Protein AF-A0A955XRR4-F1 (afdb_monomer_lite)

Foldseek 3Di:
DQDDPPPPPDGQPPDKDKDEPEDPPLDPAKPFHIAMWGDDNNDTDDRPPGQYADDAALAQIDRRRPRDHRPPHDQFQDWDAQPFAWQQRTFTFDRDPSDTDTDGPAQADPAPLQQTRRRRPRDHQAAKDWDAAFPQTDIDRQYDNSDGDDDDTRQADPDQQAQQQTPRRRPPDHNPNHDKAKDWDADFPQIDIWIFDHDRSDTDTPDDTHQADPDQQAQQQGRRRRPPGHNVNPDKDKDWDAAFPQIDIWIFDRDNSDTDTPDDTRQADPDACALQQTRRRRPPDHNVNHDWDKDWDADFPQIDIWTQDRDNSDTDTPDDGHAFDPDQQAQQQGPRRRPPDGNVNPDWDKDWDFDFPFIWIWTWDRDRSDTDTDTDTRAAQDDQQALAQGPRHRPPGHNPNHDKAKDWDAAFVFIWIWIWDRDRSDTDIPDDTDQFADDQQALAQGPRNRPPGHNPNHDKDKDWDAAFVFIDIWIWDHDRSDIDIDDDTHQFADDQDPQPFGPRRRPPDHNPHYDDDDWQAADDPPGTTD

Secondary structure (DSSP, 8-state):
--S-SSSSS-SSTT-EEEE--S-TT-TTSTT-B-EEEEEETTEE---BT-B------SSSS-SS-SS-SS-S-TTTT-EEE-S-SGGGGEEEEEE-SSSEEEEES-------SSSS-SS-SSSSS--EEEE-SGGG-EEEESBSSSSBPPP-PPPPPS-----SS--SS-SS-SSTT---EEEEESSGGG-EEEEEEESSSSEEE--PPPPPPS----SSS--SSSSS-SSTT---EEEEESSGGG-EEEEEEE-SSSEEE---PPPPPS-----SS--SS-SS-SSTTPPPEEEEE-SGGG-EEEEEEEETTEEEE---PPP--S-----SS--SS-SS-SSTTPPPPEEEE--GGG-EEEEEEESSS-EEEE--PPPP-S-S-SSSS---SSSS-SSTT---EEEEE--GGG-EEEEEEESSSSEEE---PPPP-----SSSS---SSSS--STT----EEEE--GGG-EEEEEEESSS-EEE---PPPP---S-S--S--SSSSS--STT----------TTS----

Structure (mmCIF, N/CA/C/O backbone):
data_AF-A0A955XRR4-F1
#
_entry.id   AF-A0A955XRR4-F1
#
loop_
_atom_site.group_PDB
_atom_site.id
_atom_site.type_symbol
_atom_site.label_atom_id
_atom_site.label_alt_id
_atom_site.label_comp_id
_atom_site.label_asym_id
_atom_site.label_entity_id
_atom_site.label_seq_id
_atom_site.pdbx_PDB_ins_code
_atom_site.Cartn_x
_atom_site.Cartn_y
_atom_site.Cartn_z
_atom_site.occupancy
_atom_site.B_iso_or_equiv
_atom_site.auth_seq_id
_atom_site.auth_comp_id
_atom_site.auth_asym_id
_atom_site.auth_atom_id
_atom_site.pdbx_PDB_model_num
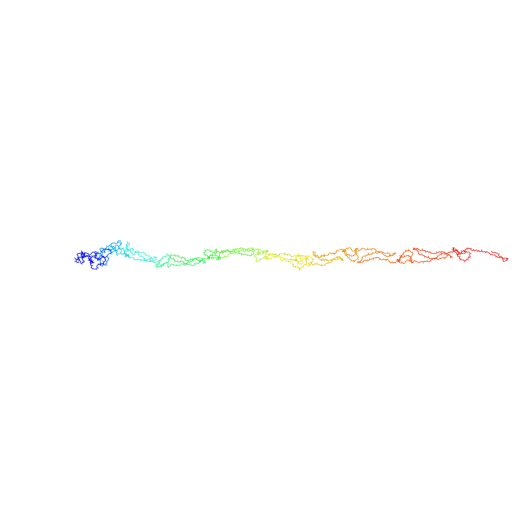ATOM 1 N N . ASN A 1 1 ? -95.217 61.704 95.329 1.00 63.72 1 ASN A N 1
ATOM 2 C CA . ASN A 1 1 ? -95.644 61.605 96.744 1.00 63.72 1 ASN A CA 1
ATOM 3 C C . ASN A 1 1 ? -97.176 61.462 96.870 1.00 63.72 1 ASN A C 1
ATOM 5 O O . ASN A 1 1 ? -97.702 61.665 97.962 1.00 63.72 1 ASN A O 1
ATOM 9 N N . GLY A 1 2 ? -97.893 61.091 95.800 1.00 71.06 2 GLY A N 1
ATOM 10 C CA . GLY A 1 2 ? -99.356 61.147 95.714 1.00 71.06 2 GLY A CA 1
ATOM 11 C C . GLY A 1 2 ? -99.936 62.538 95.417 1.00 71.06 2 GLY A C 1
ATOM 12 O O . GLY A 1 2 ? -101.151 62.696 95.506 1.00 71.06 2 GLY A O 1
ATOM 13 N N . LEU A 1 3 ? -99.096 63.529 95.102 1.00 69.19 3 LEU A N 1
ATOM 14 C CA . LEU A 1 3 ? -99.456 64.895 94.724 1.00 69.19 3 LEU A CA 1
ATOM 15 C C . LEU A 1 3 ? -98.871 65.218 93.344 1.00 69.19 3 LEU A C 1
ATOM 17 O O . LEU A 1 3 ? -97.869 64.631 92.934 1.00 69.19 3 LEU A O 1
ATOM 21 N N . ASP A 1 4 ? -99.538 66.134 92.654 1.00 70.62 4 ASP A N 1
ATOM 22 C CA . ASP A 1 4 ? -99.047 66.798 91.452 1.00 70.62 4 ASP A CA 1
ATOM 23 C C . ASP A 1 4 ? -98.080 67.906 91.912 1.00 70.62 4 ASP A C 1
ATOM 25 O O . ASP A 1 4 ? -98.510 68.925 92.463 1.00 70.62 4 ASP A O 1
ATOM 29 N N . ASP A 1 5 ? -96.772 67.641 91.824 1.00 73.06 5 ASP A N 1
ATOM 30 C CA . ASP A 1 5 ? -95.721 68.531 92.340 1.00 73.06 5 ASP A CA 1
ATOM 31 C C . ASP A 1 5 ? -95.277 69.595 91.298 1.00 73.06 5 ASP A C 1
ATOM 33 O O . ASP A 1 5 ? -94.584 70.545 91.681 1.00 73.06 5 ASP A O 1
ATOM 37 N N . ASP A 1 6 ? -95.662 69.479 90.014 1.00 72.31 6 ASP A N 1
ATOM 38 C CA . ASP A 1 6 ? -95.327 70.443 88.942 1.00 72.31 6 ASP A CA 1
ATOM 39 C C . ASP A 1 6 ? -96.527 71.049 88.171 1.00 72.31 6 ASP A C 1
ATOM 41 O O . ASP A 1 6 ? -96.342 71.996 87.395 1.00 72.31 6 ASP A O 1
ATOM 45 N N . CYS A 1 7 ? -97.751 70.657 88.541 1.00 73.56 7 CYS A N 1
ATOM 46 C CA . CYS A 1 7 ? -99.051 71.185 88.114 1.00 73.56 7 CYS A CA 1
ATOM 47 C C . CYS A 1 7 ? -99.433 70.879 86.651 1.00 73.56 7 CYS A C 1
ATOM 49 O O . CYS A 1 7 ? -99.956 71.769 85.966 1.00 73.56 7 CYS A O 1
ATOM 51 N N . ASP A 1 8 ? -99.184 69.656 86.169 1.00 76.44 8 ASP A N 1
ATOM 52 C CA . ASP A 1 8 ? -99.527 69.213 84.803 1.00 76.44 8 ASP A CA 1
ATOM 53 C C . ASP A 1 8 ? -100.828 68.375 84.676 1.00 76.44 8 ASP A C 1
ATOM 55 O O . ASP A 1 8 ? -101.182 67.954 83.570 1.00 76.44 8 ASP A O 1
ATOM 59 N N . ASP A 1 9 ? -101.588 68.230 85.775 1.00 71.06 9 ASP A N 1
ATOM 60 C CA . ASP A 1 9 ? -102.785 67.380 85.956 1.00 71.06 9 ASP A CA 1
ATOM 61 C C . ASP A 1 9 ? -102.506 65.852 85.991 1.00 71.06 9 ASP A C 1
ATOM 63 O O . ASP A 1 9 ? -103.453 65.055 86.090 1.00 71.06 9 ASP A O 1
ATOM 67 N N . ALA A 1 10 ? -101.244 65.403 85.970 1.00 67.94 10 ALA A N 1
ATOM 68 C CA . ALA A 1 10 ? -100.859 64.035 86.328 1.00 67.94 10 ALA A CA 1
ATOM 69 C C . ALA A 1 10 ? -100.395 63.924 87.805 1.00 67.94 10 ALA A C 1
ATOM 71 O O . ALA A 1 10 ? -100.551 64.837 88.608 1.00 67.94 10 ALA A O 1
ATOM 72 N N . THR A 1 11 ? -99.997 62.723 88.237 1.00 66.75 11 THR A N 1
ATOM 73 C CA . THR A 1 11 ? -99.494 62.468 89.604 1.00 66.75 11 THR A CA 1
ATOM 74 C C . THR A 1 11 ? -98.401 61.395 89.599 1.00 66.75 11 THR A C 1
ATOM 76 O O . THR A 1 11 ? -98.672 60.233 89.279 1.00 66.75 11 THR A O 1
ATOM 79 N N . ASP A 1 12 ? -97.197 61.743 90.072 1.00 64.50 12 ASP A N 1
ATOM 80 C CA . ASP A 1 12 ? -96.021 60.850 90.172 1.00 64.50 12 ASP A CA 1
ATOM 81 C C . ASP A 1 12 ? -95.523 60.260 88.828 1.00 64.50 12 ASP A C 1
ATOM 83 O O . ASP A 1 12 ? -94.877 59.205 88.780 1.00 64.50 12 ASP A O 1
ATOM 87 N N . GLU A 1 13 ? -95.808 60.934 87.720 1.00 67.50 13 GLU A N 1
ATOM 88 C CA . GLU A 1 13 ? -95.397 60.579 86.362 1.00 67.50 13 GLU A CA 1
ATOM 89 C C . GLU A 1 13 ? -93.874 60.598 86.152 1.00 67.50 13 GLU A C 1
ATOM 91 O O . GLU A 1 13 ? -93.097 61.311 86.779 1.00 67.50 13 GLU A O 1
ATOM 96 N N . GLN A 1 14 ? -93.420 59.721 85.253 1.00 67.00 14 GLN A N 1
ATOM 97 C CA . GLN A 1 14 ? -92.011 59.511 84.879 1.00 67.00 14 GLN A CA 1
ATOM 98 C C . GLN A 1 14 ? -91.046 59.068 86.002 1.00 67.00 14 GLN A C 1
ATOM 100 O O . GLN A 1 14 ? -89.896 58.727 85.703 1.00 67.00 14 GLN A O 1
ATOM 105 N N . LEU A 1 15 ? -91.487 58.943 87.260 1.00 76.81 15 LEU A N 1
ATOM 106 C CA . LEU A 1 15 ? -90.640 58.439 88.341 1.00 76.81 15 LEU A CA 1
ATOM 107 C C . LEU A 1 15 ? -90.405 56.921 88.208 1.00 76.81 15 LEU A C 1
ATOM 109 O O . LEU A 1 15 ? -91.212 56.086 88.627 1.00 76.81 15 LEU A O 1
ATOM 113 N N . SER A 1 16 ? -89.260 56.552 87.633 1.00 79.88 16 SER A N 1
ATOM 114 C CA . SER A 1 16 ? -88.800 55.165 87.503 1.00 79.88 16 SER A CA 1
ATOM 115 C C . SER A 1 16 ? -87.472 54.938 88.225 1.00 79.88 16 SER A C 1
ATOM 117 O O . SER A 1 16 ? -86.656 55.850 88.360 1.00 79.88 16 SER A O 1
ATOM 119 N N . ARG A 1 17 ? -87.249 53.713 88.711 1.00 87.12 17 ARG A N 1
ATOM 120 C CA . ARG A 1 17 ? -85.980 53.305 89.331 1.00 87.12 17 ARG A CA 1
ATOM 121 C C . ARG A 1 17 ? -85.571 51.897 88.919 1.00 87.12 17 ARG A C 1
ATOM 123 O O . ARG A 1 17 ? -86.426 51.030 88.731 1.00 87.12 17 ARG A O 1
ATOM 130 N N . ALA A 1 18 ? -84.262 51.665 88.882 1.00 87.50 18 ALA A N 1
ATOM 131 C CA . ALA A 1 18 ? -83.704 50.323 88.803 1.00 87.50 18 ALA A CA 1
ATOM 132 C C . ALA A 1 18 ? -84.056 49.517 90.063 1.00 87.50 18 ALA A C 1
ATOM 134 O O . ALA A 1 18 ? -84.133 50.055 91.172 1.00 87.50 18 ALA A O 1
ATOM 135 N N . CYS A 1 19 ? -84.264 48.219 89.888 1.00 90.31 19 CYS A N 1
ATOM 136 C CA . CYS A 1 19 ? -84.616 47.292 90.953 1.00 90.31 19 CYS A CA 1
ATOM 137 C C . CYS A 1 19 ? -84.029 45.907 90.675 1.00 90.31 19 CYS A C 1
ATOM 139 O O . CYS A 1 19 ? -83.785 45.526 89.530 1.00 90.31 19 CYS A O 1
ATOM 141 N N . TYR A 1 20 ? -83.842 45.129 91.735 1.00 91.25 20 TYR A N 1
ATOM 142 C CA . TYR A 1 20 ? -83.474 43.726 91.642 1.00 91.25 20 TYR A CA 1
ATOM 143 C C . TYR A 1 20 ? -83.993 42.996 92.888 1.00 91.25 20 TYR A C 1
ATOM 145 O O . TYR A 1 20 ? -83.625 43.390 93.994 1.00 91.25 20 TYR A O 1
ATOM 153 N N . PRO A 1 21 ? -84.894 42.005 92.750 1.00 90.56 21 PRO A N 1
ATOM 154 C CA . PRO A 1 21 ? -85.463 41.295 93.894 1.00 90.56 21 PRO A CA 1
ATOM 155 C C . PRO A 1 21 ? -84.671 40.039 94.303 1.00 90.56 21 PRO A C 1
ATOM 157 O O . PRO A 1 21 ? -85.062 39.382 95.264 1.00 90.56 21 PRO A O 1
ATOM 160 N N . GLY A 1 22 ? -83.598 39.688 93.583 1.00 88.00 22 GLY A N 1
ATOM 161 C CA . GLY A 1 22 ? -82.744 38.538 93.897 1.00 88.00 22 GLY A CA 1
ATOM 162 C C . GLY A 1 22 ? -81.704 38.818 94.997 1.00 88.00 22 GLY A C 1
ATOM 163 O O . GLY A 1 22 ? -81.567 39.959 95.453 1.00 88.00 22 GLY A O 1
ATOM 164 N N . PRO A 1 23 ? -80.944 37.794 95.428 1.00 91.06 23 PRO A N 1
ATOM 165 C CA . PRO A 1 23 ? -79.916 37.929 96.460 1.00 91.06 23 PRO A CA 1
ATOM 166 C C . PRO A 1 23 ? -78.810 38.935 96.079 1.00 91.06 23 PRO A C 1
ATOM 168 O O . PRO A 1 23 ? -78.369 38.943 94.924 1.00 91.06 23 PRO A O 1
ATOM 171 N N . PRO A 1 24 ? -78.300 39.758 97.018 1.00 87.69 24 PRO A N 1
ATOM 172 C CA . PRO A 1 24 ? -77.180 40.658 96.746 1.00 87.69 24 PRO A CA 1
ATOM 173 C C . PRO A 1 24 ? -75.958 39.903 96.204 1.00 87.69 24 PRO A C 1
ATOM 175 O O . PRO A 1 24 ? -75.551 38.900 96.780 1.00 87.69 24 PRO A O 1
ATOM 178 N N . GLY A 1 25 ? -75.368 40.407 95.118 1.00 88.06 25 GLY A N 1
ATOM 179 C CA . GLY A 1 25 ? -74.215 39.794 94.442 1.00 88.06 25 GLY A CA 1
ATOM 180 C C . GLY A 1 25 ? -74.546 39.059 93.140 1.00 88.06 25 GLY A C 1
ATOM 181 O O . GLY A 1 25 ? -73.679 38.984 92.283 1.00 88.06 25 GLY A O 1
ATOM 182 N N . THR A 1 26 ? -75.795 38.621 92.941 1.00 91.69 26 THR A N 1
ATOM 183 C CA . THR A 1 26 ? -76.215 37.877 91.727 1.00 91.69 26 THR A CA 1
ATOM 184 C C . THR A 1 26 ? -76.640 38.780 90.556 1.00 91.69 26 THR A C 1
ATOM 186 O O . THR A 1 26 ? -76.784 38.330 89.427 1.00 91.69 26 THR A O 1
ATOM 189 N N . GLN A 1 27 ? -76.851 40.083 90.782 1.00 92.25 27 GLN A N 1
ATOM 190 C CA . GLN A 1 27 ? -77.308 40.998 89.730 1.00 92.25 27 GLN A CA 1
ATOM 191 C C . GLN A 1 27 ? -76.214 41.251 88.677 1.00 92.25 27 GLN A C 1
ATOM 193 O O . GLN A 1 27 ? -75.218 41.910 88.973 1.00 92.25 27 GLN A O 1
ATOM 198 N N . GLY A 1 28 ? -76.458 40.846 87.427 1.00 88.31 28 GLY A N 1
ATOM 199 C CA . GLY A 1 28 ? -75.499 40.994 86.326 1.00 88.31 28 GLY A CA 1
ATOM 200 C C . GLY A 1 28 ? -74.464 39.869 86.252 1.00 88.31 28 GLY A C 1
ATOM 201 O O . GLY A 1 28 ? -73.499 39.997 85.501 1.00 88.31 28 GLY A O 1
ATOM 202 N N . VAL A 1 29 ? -74.666 38.804 87.030 1.00 90.12 29 VAL A N 1
ATOM 203 C CA . VAL A 1 29 ? -73.965 37.523 86.931 1.00 90.12 29 VAL A CA 1
ATOM 204 C C . VAL A 1 29 ? -74.878 36.575 86.147 1.00 90.12 29 VAL A C 1
ATOM 206 O O . VAL A 1 29 ? -76.094 36.606 86.340 1.00 90.12 29 VAL A O 1
ATOM 209 N N . GLY A 1 30 ? -74.315 35.818 85.208 1.00 90.44 30 GLY A N 1
ATOM 210 C CA . GLY A 1 30 ? -75.071 34.886 84.378 1.00 90.44 30 GLY A CA 1
ATOM 211 C C . GLY A 1 30 ? -76.286 35.462 83.648 1.00 90.44 30 GLY A C 1
ATOM 212 O O . GLY A 1 30 ? -76.232 36.524 83.018 1.00 90.44 30 GLY A O 1
ATOM 213 N N . ALA A 1 31 ? -77.401 34.737 83.725 1.00 91.38 31 ALA A N 1
ATOM 214 C CA . ALA A 1 31 ? -78.702 35.135 83.201 1.00 91.38 31 ALA A CA 1
ATOM 215 C C . ALA A 1 31 ? -79.374 36.246 84.036 1.00 91.38 31 ALA A C 1
ATOM 217 O O . ALA A 1 31 ? -80.269 36.948 83.535 1.00 91.38 31 ALA A O 1
ATOM 218 N N . CYS A 1 32 ? -78.952 36.439 85.292 1.00 94.56 32 CYS A N 1
ATOM 219 C CA . CYS A 1 32 ? -79.580 37.365 86.227 1.00 94.56 32 CYS A CA 1
ATOM 220 C C . CYS A 1 32 ? -79.351 38.828 85.869 1.00 94.56 32 CYS A C 1
ATOM 222 O O . CYS A 1 32 ? -78.237 39.316 85.674 1.00 94.56 32 CYS A O 1
ATOM 224 N N . ARG A 1 33 ? -80.438 39.600 85.887 1.00 93.44 33 ARG A N 1
ATOM 225 C CA . ARG A 1 33 ? -80.402 41.030 85.565 1.00 93.44 33 ARG A CA 1
ATOM 226 C C . ARG A 1 33 ? -81.402 41.834 86.373 1.00 93.44 33 ARG A C 1
ATOM 228 O O . ARG A 1 33 ? -82.475 41.356 86.735 1.00 93.44 33 ARG A O 1
ATOM 235 N N . GLY A 1 34 ? -81.040 43.094 86.604 1.00 91.69 34 GLY A N 1
ATOM 236 C CA . GLY A 1 34 ? -81.944 44.106 87.141 1.00 91.69 34 GLY A CA 1
ATOM 237 C C . GLY A 1 34 ? -83.117 44.378 86.201 1.00 91.69 34 GLY A C 1
ATOM 238 O O . GLY A 1 34 ? -83.002 44.244 84.983 1.00 91.69 34 GLY A O 1
ATOM 239 N N . GLY A 1 35 ? -84.236 44.782 86.787 1.00 91.56 35 GLY A N 1
ATOM 240 C CA . GLY A 1 35 ? -85.394 45.315 86.081 1.00 91.56 35 GLY A CA 1
ATOM 241 C C . GLY A 1 35 ? -85.614 46.789 86.416 1.00 91.56 35 GLY A C 1
ATOM 242 O O . GLY A 1 35 ? -84.813 47.407 87.123 1.00 91.56 35 GLY A O 1
ATOM 243 N N . ASN A 1 36 ? -86.742 47.331 85.961 1.00 90.56 36 ASN A N 1
ATOM 244 C CA . ASN A 1 36 ? -87.210 48.659 86.355 1.00 90.56 36 ASN A CA 1
ATOM 245 C C . ASN A 1 36 ? -88.567 48.587 87.065 1.00 90.56 36 ASN A C 1
ATOM 247 O O . ASN A 1 36 ? -89.435 47.773 86.742 1.00 90.56 36 ASN A O 1
ATOM 251 N N . GLN A 1 37 ? -88.744 49.481 88.034 1.00 90.38 37 GLN A N 1
ATOM 252 C CA . GLN A 1 37 ? -90.004 49.773 88.707 1.00 90.38 37 GLN A CA 1
ATOM 253 C C . GLN A 1 37 ? -90.459 51.179 88.320 1.00 90.38 37 GLN A C 1
ATOM 255 O O . GLN A 1 37 ? -89.721 52.142 88.531 1.00 90.38 37 GLN A O 1
ATOM 260 N N . SER A 1 38 ? -91.692 51.304 87.836 1.00 85.94 38 SER A N 1
ATOM 261 C CA . SER A 1 38 ? -92.393 52.589 87.735 1.00 85.94 38 SER A CA 1
ATOM 262 C C . SER A 1 38 ? -93.161 52.870 89.026 1.00 85.94 38 SER A C 1
ATOM 264 O O . SER A 1 38 ? -93.726 51.946 89.624 1.00 85.94 38 SER A O 1
ATOM 266 N N . CYS A 1 39 ? -93.178 54.130 89.457 1.00 81.69 39 CYS A N 1
ATOM 267 C CA . CYS A 1 39 ? -94.102 54.611 90.475 1.00 81.69 39 CYS A CA 1
ATOM 268 C C . CYS A 1 39 ? -95.494 54.768 89.850 1.00 81.69 39 CYS A C 1
ATOM 270 O O . CYS A 1 39 ? -95.619 55.337 88.768 1.00 81.69 39 CYS A O 1
ATOM 272 N N . VAL A 1 40 ? -96.533 54.248 90.503 1.00 77.69 40 VAL A N 1
ATOM 273 C CA . VAL A 1 40 ? -97.936 54.486 90.133 1.00 77.69 40 VAL A CA 1
ATOM 274 C C . VAL A 1 40 ? -98.739 54.600 91.426 1.00 77.69 40 VAL A C 1
ATOM 276 O O . VAL A 1 40 ? -98.704 53.693 92.256 1.00 77.69 40 VAL A O 1
ATOM 279 N N . GLY A 1 41 ? -99.448 55.715 91.624 1.00 74.25 41 GLY A N 1
ATOM 280 C CA . GLY A 1 41 ? -100.247 55.937 92.837 1.00 74.25 41 GLY A CA 1
ATOM 281 C C . GLY A 1 41 ? -99.416 55.983 94.128 1.00 74.25 41 GLY A C 1
ATOM 282 O O . GLY A 1 41 ? -99.837 55.443 95.149 1.00 74.25 41 GLY A O 1
ATOM 283 N N . GLY A 1 42 ? -98.219 56.579 94.078 1.00 75.19 42 GLY A N 1
ATOM 284 C CA . GLY A 1 42 ? -97.331 56.746 95.235 1.00 75.19 42 GLY A CA 1
ATOM 285 C C . GLY A 1 42 ? -96.543 55.500 95.668 1.00 75.19 42 GLY A C 1
ATOM 286 O O . GLY A 1 42 ? -95.845 55.555 96.682 1.00 75.19 42 GLY A O 1
ATOM 287 N N . ALA A 1 43 ? -96.618 54.387 94.927 1.00 78.12 43 ALA A N 1
ATOM 288 C CA . ALA A 1 43 ? -95.856 53.169 95.203 1.00 78.12 43 ALA A CA 1
ATOM 289 C C . ALA A 1 43 ? -95.169 52.610 93.945 1.00 78.12 43 ALA A C 1
ATOM 291 O O . ALA A 1 43 ? -95.702 52.666 92.839 1.00 78.12 43 ALA A O 1
ATOM 292 N N . PHE A 1 44 ? -93.986 52.019 94.126 1.00 82.75 44 PHE A N 1
ATOM 293 C CA . PHE A 1 44 ? -93.287 51.286 93.068 1.00 82.75 44 PHE A CA 1
ATOM 294 C C . PHE A 1 44 ? -93.876 49.878 92.904 1.00 82.75 44 PHE A C 1
ATOM 296 O O . PHE A 1 44 ? -94.008 49.147 93.886 1.00 82.75 44 PHE A O 1
ATOM 303 N N . GLY A 1 45 ? -94.207 49.500 91.665 1.00 85.12 45 GLY A N 1
ATOM 304 C CA . GLY A 1 45 ? -94.814 48.203 91.335 1.00 85.12 45 GLY A CA 1
ATOM 305 C C . GLY A 1 45 ? -93.859 46.999 91.403 1.00 85.12 45 GLY A C 1
ATOM 306 O O . GLY A 1 45 ? -92.823 47.018 92.067 1.00 85.12 45 GLY A O 1
ATOM 307 N N . VAL A 1 46 ? -94.186 45.920 90.686 1.00 85.50 46 VAL A N 1
ATOM 308 C CA . VAL A 1 46 ? -93.259 44.783 90.510 1.00 85.50 46 VAL A CA 1
ATOM 309 C C . VAL A 1 46 ? -92.032 45.189 89.687 1.00 85.50 46 VAL A C 1
ATOM 311 O O . VAL A 1 46 ? -92.104 46.088 88.852 1.00 85.50 46 VAL A O 1
ATOM 314 N N . CYS A 1 47 ? -90.901 44.521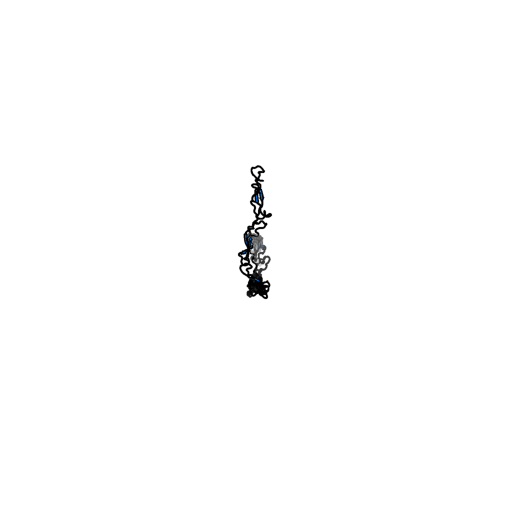 89.915 1.00 90.75 47 CYS A N 1
ATOM 315 C CA . CYS A 1 47 ? -89.670 44.767 89.168 1.00 90.75 47 CYS A CA 1
ATOM 316 C C . CYS A 1 47 ? -89.738 44.106 87.783 1.00 90.75 47 CYS A C 1
ATOM 318 O O . CYS A 1 47 ? -89.446 42.920 87.638 1.00 90.75 47 CYS A O 1
ATOM 320 N N . GLN A 1 48 ? -90.181 44.852 86.769 1.00 90.75 48 GLN A N 1
ATOM 321 C CA . GLN A 1 48 ? -90.376 44.311 85.424 1.00 90.75 48 GLN A CA 1
ATOM 322 C C . GLN A 1 48 ? -89.037 44.119 84.706 1.00 90.75 48 GLN A C 1
ATOM 324 O O . GLN A 1 48 ? -88.170 44.992 84.739 1.00 90.75 48 GLN A O 1
ATOM 329 N N . GLY A 1 49 ? -88.884 42.973 84.037 1.00 88.25 49 GLY A N 1
ATOM 330 C CA . GLY A 1 49 ? -87.684 42.613 83.274 1.00 88.25 49 GLY A CA 1
ATOM 331 C C . GLY A 1 49 ? -86.545 41.991 84.090 1.00 88.25 49 GLY A C 1
ATOM 332 O O . GLY A 1 49 ? -85.575 41.530 83.484 1.00 88.25 49 GLY A O 1
ATOM 333 N N . ALA A 1 50 ? -86.670 41.938 85.422 1.00 90.75 50 ALA A N 1
ATOM 334 C CA . ALA A 1 50 ? -85.695 41.270 86.275 1.00 90.75 50 ALA A CA 1
ATOM 335 C C . ALA A 1 50 ? -85.724 39.746 86.082 1.00 90.75 50 ALA A C 1
ATOM 337 O O . ALA A 1 50 ? -86.795 39.144 86.005 1.00 90.75 50 ALA A O 1
ATOM 338 N N . VAL A 1 51 ? -84.537 39.145 86.052 1.00 92.31 51 VAL A N 1
ATOM 339 C CA . VAL A 1 51 ? -84.312 37.692 86.103 1.00 92.31 51 VAL A CA 1
ATOM 340 C C . VAL A 1 51 ? -83.517 37.431 87.374 1.00 92.31 51 VAL A C 1
ATOM 342 O O . VAL A 1 51 ? -82.550 38.149 87.620 1.00 92.31 51 VAL A O 1
ATOM 345 N N . VAL A 1 52 ? -83.961 36.476 88.186 1.00 91.31 52 VAL A N 1
ATOM 346 C CA . VAL A 1 52 ? -83.373 36.110 89.485 1.00 91.31 52 VAL A CA 1
ATOM 347 C C . VAL A 1 52 ? -82.955 34.635 89.463 1.00 91.31 52 VAL A C 1
ATOM 349 O O . VAL A 1 52 ? -83.506 33.914 88.631 1.00 91.31 52 VAL A O 1
ATOM 352 N N . PRO A 1 53 ? -82.063 34.195 90.374 1.00 92.38 53 PRO A N 1
ATOM 353 C CA . PRO A 1 53 ? -81.561 32.823 90.418 1.00 92.38 53 PRO A CA 1
ATOM 354 C C . PRO A 1 53 ? -82.647 31.746 90.386 1.00 92.38 53 PRO A C 1
ATOM 356 O O . PRO A 1 53 ? -83.648 31.854 91.108 1.00 92.38 53 PRO A O 1
ATOM 359 N N . VAL A 1 54 ? -82.410 30.696 89.604 1.00 91.12 54 VAL A N 1
ATOM 360 C CA . VAL A 1 54 ? -83.171 29.435 89.573 1.00 91.12 54 VAL A CA 1
ATOM 361 C C . VAL A 1 54 ? -82.200 28.251 89.509 1.00 91.12 54 VAL A C 1
ATOM 363 O O . VAL A 1 54 ? -81.027 28.456 89.243 1.00 91.12 54 VAL A O 1
ATOM 366 N N . ASP A 1 55 ? -82.660 27.023 89.765 1.00 88.50 55 ASP A N 1
ATOM 367 C CA . ASP A 1 55 ? -81.790 25.841 89.660 1.00 88.50 55 ASP A CA 1
ATOM 368 C C . ASP A 1 55 ? -81.232 25.684 88.228 1.00 88.50 55 ASP A C 1
ATOM 370 O O . ASP A 1 55 ? -81.997 25.743 87.260 1.00 88.50 55 ASP A O 1
ATOM 374 N N . GLU A 1 56 ? -79.926 25.422 88.121 1.00 89.19 56 GLU A N 1
ATOM 375 C CA . GLU A 1 56 ? -79.202 25.169 86.869 1.00 89.19 56 GLU A CA 1
ATOM 376 C C . GLU A 1 56 ? -79.881 24.125 85.967 1.00 89.19 56 GLU A C 1
ATOM 378 O O . GLU A 1 56 ? -80.283 23.044 86.416 1.00 89.19 56 GLU A O 1
ATOM 383 N N . ILE A 1 57 ? -79.947 24.417 84.665 1.00 90.12 57 ILE A N 1
ATOM 384 C CA . ILE A 1 57 ? -80.338 23.463 83.623 1.00 90.12 57 ILE A CA 1
ATOM 385 C C . ILE A 1 57 ? -79.371 23.546 82.441 1.00 90.12 57 ILE A C 1
ATOM 387 O O . ILE A 1 57 ? -79.146 24.614 81.902 1.00 90.12 57 ILE A O 1
ATOM 391 N N . CYS A 1 58 ? -78.872 22.394 81.992 1.00 90.19 58 CYS A N 1
ATOM 392 C CA . CYS A 1 58 ? -77.778 22.266 81.031 1.00 90.19 58 CYS A CA 1
ATOM 393 C C . CYS A 1 58 ? -78.161 22.893 79.683 1.00 90.19 58 CYS A C 1
ATOM 395 O O . CYS A 1 58 ? -78.795 22.241 78.847 1.00 90.19 58 CYS A O 1
ATOM 397 N N . ASN A 1 59 ? -77.827 24.170 79.510 1.00 88.56 59 ASN A N 1
ATOM 398 C CA . ASN A 1 59 ? -78.290 25.040 78.433 1.00 88.56 59 ASN A CA 1
ATOM 399 C C . ASN A 1 59 ? -77.213 26.044 77.963 1.00 88.56 59 ASN A C 1
ATOM 401 O O . ASN A 1 59 ? -77.427 26.720 76.951 1.00 88.56 59 ASN A O 1
ATOM 405 N N . GLY A 1 60 ? -76.055 26.106 78.635 1.00 88.75 60 GLY A N 1
ATOM 406 C CA . GLY A 1 60 ? -74.953 27.021 78.329 1.00 88.75 60 GLY A CA 1
ATOM 407 C C . GLY A 1 60 ? -75.037 28.388 79.017 1.00 88.75 60 GLY A C 1
ATOM 408 O O . GLY A 1 60 ? -74.361 29.321 78.572 1.00 88.75 60 GLY A O 1
ATOM 409 N N . LEU A 1 61 ? -75.869 28.531 80.050 1.00 89.75 61 LEU A N 1
ATOM 410 C CA . LEU A 1 61 ? -76.040 29.733 80.866 1.00 89.75 61 LEU A CA 1
ATOM 411 C C . LEU A 1 61 ? -75.728 29.441 82.342 1.00 89.75 61 LEU A C 1
ATOM 413 O O . LEU A 1 61 ? -75.547 28.308 82.759 1.00 89.75 61 LEU A O 1
ATOM 417 N N . ASP A 1 62 ? -75.636 30.527 83.094 1.00 91.19 62 ASP A N 1
ATOM 418 C CA . ASP A 1 62 ? -75.472 30.596 84.546 1.00 91.19 62 ASP A CA 1
ATOM 419 C C . ASP A 1 62 ? -76.837 31.082 85.068 1.00 91.19 62 ASP A C 1
ATOM 421 O O . ASP A 1 62 ? -77.142 32.281 85.024 1.00 91.19 62 ASP A O 1
ATOM 425 N N . ASP A 1 63 ? -77.727 30.134 85.354 1.00 92.38 63 ASP A N 1
ATOM 426 C CA . ASP A 1 63 ? -79.143 30.322 85.700 1.00 92.38 63 ASP A CA 1
ATOM 427 C C . ASP A 1 63 ? -79.344 30.554 87.213 1.00 92.38 63 ASP A C 1
ATOM 429 O O . ASP A 1 63 ? -80.274 31.276 87.605 1.00 92.38 63 ASP A O 1
ATOM 433 N N . ASP A 1 64 ? -78.464 30.009 88.063 1.00 91.81 64 ASP A N 1
ATOM 434 C CA . ASP A 1 64 ? -78.424 30.269 89.513 1.00 91.81 64 ASP A CA 1
ATOM 435 C C . ASP A 1 64 ? -77.587 31.512 89.885 1.00 91.81 64 ASP A C 1
ATOM 437 O O . ASP A 1 64 ? -77.758 32.101 90.963 1.00 91.81 64 ASP A O 1
ATOM 441 N N . CYS A 1 65 ? -76.798 32.010 88.930 1.00 92.75 65 CYS A N 1
ATOM 442 C CA . CYS A 1 65 ? -76.065 33.268 89.003 1.00 92.75 65 CYS A CA 1
ATOM 443 C C . CYS A 1 65 ? -74.976 33.273 90.094 1.00 92.75 65 CYS A C 1
ATOM 445 O O . CYS A 1 65 ? -74.683 34.337 90.663 1.00 92.75 65 CYS A O 1
ATOM 447 N N . ASP A 1 66 ? -74.376 32.109 90.391 1.00 91.06 66 ASP A N 1
ATOM 448 C CA . ASP A 1 66 ? -73.179 31.971 91.239 1.00 91.06 66 ASP A CA 1
ATOM 449 C C . ASP A 1 66 ? -71.870 32.375 90.528 1.00 91.06 66 ASP A C 1
ATOM 451 O O . ASP A 1 66 ? -70.862 32.654 91.195 1.00 91.06 66 ASP A O 1
ATOM 455 N N . GLY A 1 67 ? -71.906 32.519 89.196 1.00 90.31 67 GLY A N 1
ATOM 456 C CA . GLY A 1 67 ? -70.773 32.918 88.358 1.00 90.31 67 GLY A CA 1
ATOM 457 C C . GLY A 1 67 ? -70.092 31.767 87.621 1.00 90.31 67 GLY A C 1
ATOM 458 O O . GLY A 1 67 ? -68.956 31.933 87.154 1.00 90.31 67 GLY A O 1
ATOM 459 N N . ARG A 1 68 ? -70.749 30.612 87.534 1.00 90.75 68 ARG A N 1
ATOM 460 C CA . ARG A 1 68 ? -70.321 29.419 86.802 1.00 90.75 68 ARG A CA 1
ATOM 461 C C . ARG A 1 68 ? -71.451 28.950 85.869 1.00 90.75 68 ARG A C 1
ATOM 463 O O . ARG A 1 68 ? -72.543 29.483 85.945 1.00 90.75 68 ARG A O 1
ATOM 470 N N . VAL A 1 69 ? -71.164 28.077 84.904 1.00 89.44 69 VAL A N 1
ATOM 471 C CA . VAL A 1 69 ? -72.117 27.720 83.834 1.00 89.44 69 VAL A CA 1
ATOM 472 C C . VAL A 1 69 ? -72.371 26.215 83.835 1.00 89.44 69 VAL A C 1
ATOM 474 O O . VAL A 1 69 ? -71.438 25.438 83.614 1.00 89.44 69 VAL A O 1
ATOM 477 N N . ASP A 1 70 ? -73.640 25.818 83.954 1.00 86.44 70 ASP A N 1
ATOM 478 C CA . ASP A 1 70 ? -74.112 24.434 83.890 1.00 86.44 70 ASP A CA 1
ATOM 479 C C . ASP A 1 70 ? -73.603 23.497 85.033 1.00 86.44 70 ASP A C 1
ATOM 481 O O . ASP A 1 70 ? -73.402 22.286 84.836 1.00 86.44 70 ASP A O 1
ATOM 485 N N . GLU A 1 71 ? -73.425 23.989 86.262 1.00 84.56 71 GLU A N 1
ATOM 486 C CA . GLU A 1 71 ? -73.063 23.173 87.436 1.00 84.56 71 GLU A CA 1
ATOM 487 C C . GLU A 1 71 ? -74.257 22.448 88.076 1.00 84.56 71 GLU A C 1
ATOM 489 O O . GLU A 1 71 ? -75.406 22.827 87.923 1.00 84.56 71 GLU A O 1
ATOM 494 N N . ASN A 1 72 ? -74.000 21.371 88.836 1.00 83.38 72 ASN A N 1
ATOM 495 C CA . ASN A 1 72 ? -74.997 20.666 89.677 1.00 83.38 72 ASN A CA 1
ATOM 496 C C . ASN A 1 72 ? -76.299 20.206 88.976 1.00 83.38 72 ASN A C 1
ATOM 498 O O . ASN A 1 72 ? -77.250 19.777 89.630 1.00 83.38 72 ASN A O 1
ATOM 502 N N . ASN A 1 73 ? -76.294 20.242 87.648 1.00 86.38 73 ASN A N 1
ATOM 503 C CA . ASN A 1 73 ? -77.392 19.961 86.745 1.00 86.38 73 ASN A CA 1
ATOM 504 C C . ASN A 1 73 ? -78.266 18.750 87.133 1.00 86.38 73 ASN A C 1
ATOM 506 O O . ASN A 1 73 ? -77.725 17.648 87.291 1.00 86.38 73 ASN A O 1
ATOM 510 N N . PRO A 1 74 ? -79.609 18.878 87.196 1.00 82.38 74 PRO A N 1
ATOM 511 C CA . PRO A 1 74 ? -80.515 17.766 87.471 1.00 82.38 74 PRO A CA 1
ATOM 512 C C . PRO A 1 74 ? -80.323 16.588 86.501 1.00 82.38 74 PRO A C 1
ATOM 514 O O . PRO A 1 74 ? -80.689 16.648 85.330 1.00 82.38 74 PRO A O 1
ATOM 517 N N . GLY A 1 75 ? -79.764 15.484 87.008 1.00 80.75 75 GLY A N 1
ATOM 518 C CA . GLY A 1 75 ? -79.455 14.275 86.231 1.00 80.75 75 GLY A CA 1
ATOM 519 C C . GLY A 1 75 ? -77.988 14.129 85.807 1.00 80.75 75 GLY A C 1
ATOM 520 O O . GLY A 1 75 ? -77.602 13.048 85.365 1.00 80.75 75 GLY A O 1
ATOM 521 N N . SER A 1 76 ? -77.158 15.158 85.997 1.00 84.25 76 SER A N 1
ATOM 522 C CA . SER A 1 76 ? -75.697 15.045 85.917 1.00 84.25 76 SER A CA 1
ATOM 523 C C . SER A 1 76 ? -75.164 14.106 87.012 1.00 84.25 76 SER A C 1
ATOM 525 O O . SER A 1 76 ? -75.739 13.996 88.096 1.00 84.25 76 SER A O 1
ATOM 527 N N . GLY A 1 77 ? -74.086 13.379 86.720 1.00 83.06 77 GLY A N 1
ATOM 528 C CA . GLY A 1 77 ? -73.496 12.356 87.589 1.00 83.06 77 GLY A CA 1
ATOM 529 C C . GLY A 1 77 ? -74.238 11.012 87.624 1.00 83.06 77 GLY A C 1
ATOM 530 O O . GLY A 1 77 ? -73.777 10.087 88.293 1.00 83.06 77 GLY A O 1
ATOM 531 N N . ALA A 1 78 ? -75.362 10.858 86.915 1.00 87.31 78 ALA A N 1
ATOM 532 C CA . ALA A 1 78 ? -76.032 9.564 86.786 1.00 87.31 78 ALA A CA 1
ATOM 533 C C . ALA A 1 78 ? -75.184 8.582 85.957 1.00 87.31 78 ALA A C 1
ATOM 535 O O . ALA A 1 78 ? -74.575 8.972 84.964 1.00 87.31 78 ALA A O 1
ATOM 536 N N . ALA A 1 79 ? -75.175 7.297 86.322 1.00 87.56 79 ALA A N 1
ATOM 537 C CA . ALA A 1 79 ? -74.555 6.267 85.491 1.00 87.56 79 ALA A CA 1
ATOM 538 C C . ALA A 1 79 ? -75.337 6.093 84.177 1.00 87.56 79 ALA A C 1
ATOM 540 O O . ALA A 1 79 ? -76.570 6.052 84.177 1.00 87.56 79 ALA A O 1
ATOM 541 N N . CYS A 1 80 ? -74.621 5.961 83.066 1.00 88.94 80 CYS A N 1
ATOM 542 C CA . CYS A 1 80 ? -75.187 5.772 81.736 1.00 88.94 80 CYS A CA 1
ATOM 543 C C . CYS A 1 80 ? -74.356 4.767 80.928 1.00 88.94 80 CYS A C 1
ATOM 545 O O . CYS A 1 80 ? -73.271 4.357 81.340 1.00 88.94 80 CYS A O 1
ATOM 547 N N . ASN A 1 81 ? -74.894 4.343 79.785 1.00 88.38 81 ASN A N 1
ATOM 548 C CA . ASN A 1 81 ? -74.198 3.470 78.849 1.00 88.38 81 ASN A CA 1
ATOM 549 C C . ASN A 1 81 ? -73.849 4.269 77.585 1.00 88.38 81 ASN A C 1
ATOM 551 O O . ASN A 1 81 ? -74.719 4.932 77.015 1.00 88.38 81 ASN A O 1
ATOM 555 N N . THR A 1 82 ? -72.584 4.222 77.179 1.00 85.94 82 THR A N 1
ATOM 556 C CA . THR A 1 82 ? -72.025 4.982 76.044 1.00 85.94 82 THR A CA 1
ATOM 557 C C . THR A 1 82 ? -72.291 4.322 74.689 1.00 85.94 82 THR A C 1
ATOM 559 O O . THR A 1 82 ? -72.127 4.958 73.650 1.00 85.94 82 THR A O 1
ATOM 562 N N . GLY A 1 83 ? -72.682 3.044 74.687 1.00 84.44 83 GLY A N 1
ATOM 563 C CA . GLY A 1 83 ? -72.690 2.168 73.516 1.00 84.44 83 GLY A CA 1
ATOM 564 C C . GLY A 1 83 ? -71.344 1.496 73.214 1.00 84.44 83 GLY A C 1
ATOM 565 O O . GLY A 1 83 ? -71.276 0.742 72.246 1.00 84.44 83 GLY A O 1
ATOM 566 N N . GLY A 1 84 ? -70.296 1.750 74.009 1.00 80.69 84 GLY A N 1
ATOM 567 C CA . GLY A 1 84 ? -69.003 1.067 73.900 1.00 80.69 84 GLY A CA 1
ATOM 568 C C . GLY A 1 84 ? -69.061 -0.412 74.303 1.00 80.69 84 GLY A C 1
ATOM 569 O O . GLY A 1 84 ? -69.973 -0.837 75.018 1.00 80.69 84 GLY A O 1
ATOM 570 N N . VAL A 1 85 ? -68.077 -1.188 73.842 1.00 80.50 85 VAL A N 1
ATOM 571 C CA . VAL A 1 85 ? -67.854 -2.578 74.277 1.00 80.50 85 VAL A CA 1
ATOM 572 C C . VAL A 1 85 ? -67.051 -2.579 75.586 1.00 80.50 85 VAL A C 1
ATOM 574 O O . VAL A 1 85 ? -66.474 -1.552 75.953 1.00 80.50 85 VAL A O 1
ATOM 577 N N . GLY A 1 86 ? -67.091 -3.688 76.330 1.00 77.25 86 GLY A N 1
ATOM 578 C CA . GLY A 1 86 ? -66.284 -3.876 77.536 1.00 77.25 86 GLY A CA 1
ATOM 579 C C . GLY A 1 86 ? -66.435 -2.763 78.573 1.00 77.25 86 GLY A C 1
ATOM 580 O O . GLY A 1 86 ? -67.531 -2.237 78.819 1.00 77.25 86 GLY A O 1
ATOM 581 N N . VAL A 1 87 ? -65.301 -2.374 79.156 1.00 81.00 87 VAL A N 1
ATOM 582 C CA . VAL A 1 87 ? -65.213 -1.296 80.152 1.00 81.00 87 VAL A CA 1
ATOM 583 C C . VAL A 1 87 ? -65.557 0.081 79.567 1.00 81.00 87 VAL A C 1
ATOM 585 O O . VAL A 1 87 ? -66.106 0.926 80.279 1.00 81.00 87 VAL A O 1
ATOM 588 N N . CYS A 1 88 ? -65.347 0.300 78.262 1.00 83.75 88 CYS A N 1
ATOM 589 C CA . CYS A 1 88 ? -65.722 1.543 77.575 1.00 83.75 88 CYS A CA 1
ATOM 590 C C . CYS A 1 88 ? -67.241 1.758 77.484 1.00 83.75 88 CYS A C 1
ATOM 592 O O . CYS A 1 88 ? -67.688 2.883 77.239 1.00 83.75 88 CYS A O 1
ATOM 594 N N . GLY A 1 89 ? -68.050 0.711 77.687 1.00 85.25 89 GLY A N 1
ATOM 595 C CA . GLY A 1 89 ? -69.512 0.795 77.737 1.00 85.25 89 GLY A CA 1
ATOM 596 C C . GLY A 1 89 ? -70.058 1.589 78.930 1.00 85.25 89 GLY A C 1
ATOM 597 O O . GLY A 1 89 ? -71.211 2.034 78.896 1.00 85.25 89 GLY A O 1
ATOM 598 N N . VAL A 1 90 ? -69.253 1.785 79.981 1.00 87.38 90 VAL A N 1
ATOM 599 C CA . VAL A 1 90 ? -69.629 2.535 81.187 1.00 87.38 90 VAL A CA 1
ATOM 600 C C . VAL A 1 90 ? -69.356 4.027 80.997 1.00 87.38 90 VAL A C 1
ATOM 602 O O . VAL A 1 90 ? -68.268 4.439 80.595 1.00 87.38 90 VAL A O 1
ATOM 605 N N . GLY A 1 91 ? -70.340 4.853 81.346 1.00 89.00 91 GLY A N 1
ATOM 606 C CA . GLY A 1 91 ? -70.197 6.302 81.357 1.00 89.00 91 GLY A CA 1
ATOM 607 C C . GLY A 1 91 ? -70.947 6.983 82.496 1.00 89.00 91 GLY A C 1
ATOM 608 O O . GLY A 1 91 ? -71.725 6.364 83.230 1.00 89.00 91 GLY A O 1
ATOM 609 N N . VAL A 1 92 ? -70.730 8.289 82.616 1.00 90.75 92 VAL A N 1
ATOM 610 C CA . VAL A 1 92 ? -71.479 9.181 83.509 1.00 90.75 92 VAL A CA 1
ATOM 611 C C . VAL A 1 92 ? -72.139 10.297 82.709 1.00 90.75 92 VAL A C 1
ATOM 613 O O . VAL A 1 92 ? -71.577 10.812 81.744 1.00 90.75 92 VAL A O 1
ATOM 616 N N . VAL A 1 93 ? -73.355 10.673 83.098 1.00 89.50 93 VAL A N 1
ATOM 617 C CA . VAL A 1 93 ? -74.056 11.798 82.482 1.00 89.50 93 VAL A CA 1
ATOM 618 C C . VAL A 1 93 ? -73.353 13.090 82.888 1.00 89.50 93 VAL A C 1
ATOM 620 O O . VAL A 1 93 ? -73.251 13.385 84.076 1.00 89.50 93 VAL A O 1
ATOM 623 N N . ALA A 1 94 ? -72.896 13.871 81.917 1.00 88.69 94 ALA A N 1
ATOM 624 C CA . ALA A 1 94 ? -72.261 15.168 82.116 1.00 88.69 94 ALA A CA 1
ATOM 625 C C . ALA A 1 94 ? -72.923 16.224 81.222 1.00 88.69 94 ALA A C 1
ATOM 627 O O . ALA A 1 94 ? -73.444 15.904 80.150 1.00 88.69 94 ALA A O 1
ATOM 628 N N . CYS A 1 95 ? -72.900 17.492 81.638 1.00 87.75 95 CYS A N 1
ATOM 629 C CA . CYS A 1 95 ? -73.284 18.579 80.742 1.00 87.75 95 CYS A CA 1
ATOM 630 C C . CYS A 1 95 ? -72.151 18.841 79.739 1.00 87.75 95 CYS A C 1
ATOM 632 O O . CYS A 1 95 ? -71.008 19.087 80.128 1.00 87.75 95 CYS A O 1
ATOM 634 N N . ARG A 1 96 ? -72.462 18.749 78.442 1.00 88.56 96 ARG A N 1
ATOM 635 C CA . ARG A 1 96 ? -71.529 18.958 77.327 1.00 88.56 96 ARG A CA 1
ATOM 636 C C . ARG A 1 96 ? -72.216 19.736 76.213 1.00 88.56 96 ARG A C 1
ATOM 638 O O . ARG A 1 96 ? -73.140 19.229 75.570 1.00 88.56 96 ARG A O 1
ATOM 645 N N . ASP A 1 97 ? -71.727 20.951 75.977 1.00 85.44 97 ASP A N 1
ATOM 646 C CA . ASP A 1 97 ? -72.217 21.875 74.949 1.00 85.44 97 ASP A CA 1
ATOM 647 C C . ASP A 1 97 ? -73.724 22.182 75.082 1.00 85.44 97 ASP A C 1
ATOM 649 O O . ASP A 1 97 ? -74.472 22.090 74.106 1.00 85.44 97 ASP A O 1
ATOM 653 N N . GLY A 1 98 ? -74.188 22.486 76.303 1.00 82.50 98 GLY A N 1
ATOM 654 C CA . GLY A 1 98 ? -75.599 22.790 76.581 1.00 82.50 98 GLY A CA 1
ATOM 655 C C . GLY A 1 98 ? -76.553 21.604 76.370 1.00 82.50 98 GLY A C 1
ATOM 656 O O . GLY A 1 98 ? -77.710 21.795 75.998 1.00 82.50 98 GLY A O 1
ATOM 657 N N . ALA A 1 99 ? -76.068 20.369 76.540 1.00 87.25 99 ALA A N 1
ATOM 658 C CA . ALA A 1 99 ? -76.896 19.166 76.604 1.00 87.25 99 ALA A CA 1
ATOM 659 C C . ALA A 1 99 ? -76.306 18.118 77.564 1.00 87.25 99 ALA A C 1
ATOM 661 O O . ALA A 1 99 ? -75.092 17.922 77.616 1.00 87.25 99 ALA A O 1
ATOM 662 N N . LEU A 1 100 ? -77.163 17.399 78.297 1.00 87.94 100 LEU A N 1
ATOM 663 C CA . LEU A 1 100 ? -76.736 16.238 79.082 1.00 87.94 100 LEU A CA 1
ATOM 664 C C . LEU A 1 100 ? -76.359 15.090 78.130 1.00 87.94 100 LEU A C 1
ATOM 666 O O . LEU A 1 100 ? -77.195 14.614 77.357 1.00 87.94 100 LEU A O 1
ATOM 670 N N . ARG A 1 101 ? -75.100 14.649 78.181 1.00 89.31 101 ARG A N 1
ATOM 671 C CA . ARG A 1 101 ? -74.533 13.564 77.361 1.00 89.31 101 ARG A CA 1
ATOM 672 C C . ARG A 1 101 ? -73.938 12.480 78.248 1.00 89.31 101 ARG A C 1
ATOM 674 O O . ARG A 1 101 ? -73.616 12.739 79.399 1.00 89.31 101 ARG A O 1
ATOM 681 N N . CYS A 1 102 ? -73.809 11.269 77.712 1.00 89.38 102 CYS A N 1
ATOM 682 C CA . CYS A 1 102 ? -73.099 10.189 78.387 1.00 89.38 102 CYS A CA 1
ATOM 683 C C . CYS A 1 102 ? -71.616 10.237 78.012 1.00 89.38 102 CYS A C 1
ATOM 685 O O . CYS A 1 102 ? -71.275 9.948 76.864 1.00 89.38 102 CYS A O 1
ATOM 687 N N . ASP A 1 103 ? -70.762 10.595 78.965 1.00 89.31 103 ASP A N 1
ATOM 688 C CA . ASP A 1 103 ? -69.312 10.612 78.785 1.00 89.31 103 ASP A CA 1
ATOM 689 C C . ASP A 1 103 ? -68.708 9.275 79.239 1.00 89.31 103 ASP A C 1
ATOM 691 O O . ASP A 1 103 ? -69.044 8.812 80.334 1.00 89.31 103 ASP A O 1
ATOM 695 N N . PRO A 1 104 ? -67.805 8.654 78.458 1.00 86.12 104 PRO A N 1
ATOM 696 C CA . PRO A 1 104 ? -67.097 7.448 78.878 1.00 86.12 104 PRO A CA 1
ATOM 697 C C . PRO A 1 104 ? -66.171 7.716 80.071 1.00 86.12 104 PRO A C 1
ATOM 699 O O . PRO A 1 104 ? -65.572 8.788 80.178 1.00 86.12 104 PRO A O 1
ATOM 702 N N . VAL A 1 105 ? -66.025 6.718 80.950 1.00 82.50 105 VAL A N 1
ATOM 703 C CA . VAL A 1 105 ? -65.050 6.755 82.063 1.00 82.50 105 VAL A CA 1
ATOM 704 C C . VAL A 1 105 ? -63.758 5.973 81.783 1.00 82.50 105 VAL A C 1
ATOM 706 O O . VAL A 1 105 ? -62.814 6.093 82.559 1.00 82.50 105 VAL A O 1
ATOM 709 N N . SER A 1 106 ? -63.700 5.222 80.677 1.00 80.12 106 SER A N 1
ATOM 710 C CA . SER A 1 106 ? -62.498 4.571 80.131 1.00 80.12 106 SER A CA 1
ATOM 711 C C . SER A 1 106 ? -62.366 4.880 78.633 1.00 80.12 106 SER A C 1
ATOM 713 O O . SER A 1 106 ? -63.377 5.108 77.967 1.00 80.12 106 SER A O 1
ATOM 715 N N . PHE A 1 107 ? -61.137 4.915 78.112 1.00 77.88 107 PHE A N 1
ATOM 716 C CA . PHE A 1 107 ? -60.822 5.335 76.737 1.00 77.88 107 PHE A CA 1
ATOM 717 C C . PHE A 1 107 ? -60.132 4.261 75.877 1.00 77.88 107 PHE A C 1
ATOM 719 O O . PHE A 1 107 ? -59.772 4.567 74.740 1.00 77.88 107 PHE A O 1
ATOM 726 N N . GLY A 1 108 ? -59.981 3.039 76.393 1.00 76.25 108 GLY A N 1
ATOM 727 C CA . GLY A 1 108 ? -59.196 1.974 75.769 1.00 76.25 108 GLY A CA 1
ATOM 728 C C . GLY A 1 108 ? -57.725 2.045 76.190 1.00 76.25 108 GLY A C 1
ATOM 729 O O . GLY A 1 108 ? -57.022 2.986 75.816 1.00 76.25 108 GLY A O 1
ATOM 730 N N . ASP A 1 109 ? -57.268 1.063 76.964 1.00 79.94 109 ASP A N 1
ATOM 731 C CA . ASP A 1 109 ? -55.862 0.852 77.343 1.00 79.94 109 ASP A CA 1
ATOM 732 C C . ASP A 1 109 ? -55.379 -0.497 76.777 1.00 79.94 109 ASP A C 1
ATOM 734 O O . ASP A 1 109 ? -56.178 -1.309 76.341 1.00 79.94 109 ASP A O 1
ATOM 738 N N . ALA A 1 110 ? -54.070 -0.755 76.722 1.00 78.88 110 ALA A N 1
ATOM 739 C CA . ALA A 1 110 ? -53.577 -2.013 76.150 1.00 78.88 110 ALA A CA 1
ATOM 740 C C . ALA A 1 110 ? -53.825 -3.216 77.085 1.00 78.88 110 ALA A C 1
ATOM 742 O O . ALA A 1 110 ? -53.317 -3.212 78.206 1.00 78.88 110 ALA A O 1
ATOM 743 N N . GLU A 1 111 ? -54.501 -4.246 76.562 1.00 81.25 111 GLU A N 1
ATOM 744 C CA . GLU A 1 111 ? -54.864 -5.525 77.204 1.00 81.25 111 GLU A CA 1
ATOM 745 C C . GLU A 1 111 ? -53.941 -5.984 78.350 1.00 81.25 111 GLU A C 1
ATOM 747 O O . GLU A 1 111 ? -52.787 -6.382 78.133 1.00 81.25 111 GLU A O 1
ATOM 752 N N . GLN A 1 112 ? -54.467 -6.006 79.580 1.00 83.12 112 GLN A N 1
ATOM 753 C CA . GLN A 1 112 ? -53.715 -6.394 80.784 1.00 83.12 112 GLN A CA 1
ATOM 754 C C . GLN A 1 112 ? -53.738 -7.906 81.093 1.00 83.12 112 GLN A C 1
ATOM 756 O O . GLN A 1 112 ? -53.198 -8.338 82.118 1.00 83.12 112 GLN A O 1
ATOM 761 N N . CYS A 1 113 ? -54.281 -8.725 80.185 1.00 86.00 113 CYS A N 1
ATOM 762 C CA . CYS A 1 113 ? -54.488 -10.169 80.347 1.00 86.00 113 CYS A CA 1
ATOM 763 C C . CYS A 1 113 ? -55.358 -10.537 81.569 1.00 86.00 113 CYS A C 1
ATOM 765 O O . CYS A 1 113 ? -55.060 -11.532 82.244 1.00 86.00 113 CYS A O 1
ATOM 767 N N . ASP A 1 114 ? -56.360 -9.724 81.914 1.00 84.88 114 ASP A N 1
ATOM 768 C CA . ASP A 1 114 ? -57.211 -9.916 83.095 1.00 84.88 114 ASP A CA 1
ATOM 769 C C . ASP A 1 114 ? -58.615 -10.469 82.781 1.00 84.88 114 ASP A C 1
ATOM 771 O O . ASP A 1 114 ? -59.349 -10.832 83.710 1.00 84.88 114 ASP A O 1
ATOM 775 N N . GLY A 1 115 ? -58.937 -10.662 81.496 1.00 83.75 115 GLY A N 1
ATOM 776 C CA . GLY A 1 115 ? -60.205 -11.217 81.029 1.00 83.75 115 GLY A CA 1
ATOM 777 C C . GLY A 1 115 ? -61.312 -10.189 80.777 1.00 83.75 115 GLY A C 1
ATOM 778 O O . GLY A 1 115 ? -62.456 -10.604 80.572 1.00 83.75 115 GLY A O 1
ATOM 779 N N . GLU A 1 116 ? -60.997 -8.893 80.786 1.00 84.50 116 GLU A N 1
ATOM 780 C CA . GLU A 1 116 ? -61.856 -7.822 80.270 1.00 84.50 116 GLU A CA 1
ATOM 781 C C . GLU A 1 116 ? -61.388 -7.364 78.867 1.00 84.50 116 GLU A C 1
ATOM 783 O O . GLU A 1 116 ? -60.281 -7.663 78.436 1.00 84.50 116 GLU A O 1
ATOM 788 N N . ASP A 1 117 ? -62.265 -6.674 78.132 1.00 85.06 117 ASP A N 1
ATOM 789 C CA . ASP A 1 117 ? -61.960 -5.998 76.855 1.00 85.06 117 ASP A CA 1
ATOM 790 C C . ASP A 1 117 ? -61.457 -4.585 77.200 1.00 85.06 117 ASP A C 1
ATOM 792 O O . ASP A 1 117 ? -62.266 -3.677 77.443 1.00 85.06 117 ASP A O 1
ATOM 796 N N . ASP A 1 118 ? -60.138 -4.463 77.363 1.00 85.56 118 ASP A N 1
ATOM 797 C CA . ASP A 1 118 ? -59.418 -3.309 77.925 1.00 85.56 118 ASP A CA 1
ATOM 798 C C . ASP A 1 118 ? -59.210 -2.216 76.860 1.00 85.56 118 ASP A C 1
ATOM 800 O O . ASP A 1 118 ? -59.355 -1.024 77.160 1.00 85.56 118 ASP A O 1
ATOM 804 N N . ASP A 1 119 ? -58.915 -2.615 75.613 1.00 84.69 119 ASP A N 1
ATOM 805 C CA . ASP A 1 119 ? -58.715 -1.724 74.458 1.00 84.69 119 ASP A CA 1
ATOM 806 C C . ASP A 1 119 ? -60.008 -1.417 73.677 1.00 84.69 119 ASP A C 1
ATOM 808 O O . ASP A 1 119 ? -60.070 -0.445 72.911 1.00 84.69 119 ASP A O 1
ATOM 812 N N . CYS A 1 120 ? -61.076 -2.164 73.974 1.00 85.56 120 CYS A N 1
ATOM 813 C CA . CYS A 1 120 ? -62.429 -1.996 73.455 1.00 85.56 120 CYS A CA 1
ATOM 814 C C . CYS A 1 120 ? -62.571 -2.284 71.942 1.00 85.56 120 CYS A C 1
ATOM 816 O O . CYS A 1 120 ? -63.503 -1.763 71.308 1.00 85.56 120 CYS A O 1
ATOM 818 N N . ASP A 1 121 ? -61.697 -3.118 71.348 1.00 83.69 121 ASP A N 1
ATOM 819 C CA . ASP A 1 121 ? -61.822 -3.604 69.957 1.00 83.69 121 ASP A CA 1
ATOM 820 C C . ASP A 1 121 ? -62.929 -4.663 69.757 1.00 83.69 121 ASP A C 1
ATOM 822 O O . ASP A 1 121 ? -63.339 -4.941 68.618 1.00 83.69 121 ASP A O 1
ATOM 826 N N . GLY A 1 122 ? -63.493 -5.177 70.856 1.00 82.75 122 GLY A N 1
ATOM 827 C CA . GLY A 1 122 ? -64.569 -6.166 70.863 1.00 82.75 122 GLY A CA 1
ATOM 828 C C . GLY A 1 122 ? -64.088 -7.610 70.974 1.00 82.75 122 GLY A C 1
ATOM 829 O O . GLY A 1 122 ? -64.808 -8.532 70.559 1.00 82.75 122 GLY A O 1
ATOM 830 N N . ARG A 1 123 ? -62.883 -7.807 71.504 1.00 84.62 123 ARG A N 1
ATOM 831 C CA . ARG A 1 123 ? -62.295 -9.103 71.838 1.00 84.62 123 ARG A CA 1
ATOM 832 C C . ARG A 1 123 ? -61.824 -9.094 73.307 1.00 84.62 123 ARG A C 1
ATOM 834 O O . ARG A 1 123 ? -62.255 -8.242 74.069 1.00 84.62 123 ARG A O 1
ATOM 841 N N . THR A 1 124 ? -61.118 -10.114 73.778 1.00 84.56 124 THR A N 1
ATOM 842 C CA . THR A 1 124 ? -60.646 -10.209 75.171 1.00 84.56 124 THR A CA 1
ATOM 843 C C . THR A 1 124 ? -59.273 -10.888 75.238 1.00 84.56 124 THR A C 1
ATOM 845 O O . THR A 1 124 ? -59.160 -12.086 74.956 1.00 84.56 124 THR A O 1
ATOM 848 N N . ASP A 1 125 ? -58.255 -10.155 75.697 1.00 83.62 125 ASP A N 1
ATOM 849 C CA . ASP A 1 125 ? -56.849 -10.554 75.842 1.00 83.62 125 ASP A CA 1
ATOM 850 C C . ASP A 1 125 ? -56.014 -10.691 74.518 1.00 83.62 125 ASP A C 1
ATOM 852 O O . ASP A 1 125 ? -54.993 -11.391 74.497 1.00 83.62 125 ASP A O 1
ATOM 856 N N . GLU A 1 126 ? -56.363 -10.052 73.387 1.00 79.38 126 GLU A N 1
ATOM 857 C CA . GLU A 1 126 ? -55.708 -10.244 72.058 1.00 79.38 126 GLU A CA 1
ATOM 858 C C . GLU A 1 126 ? -54.458 -9.391 71.749 1.00 79.38 126 GLU A C 1
ATOM 860 O O . GLU A 1 126 ? -54.156 -9.071 70.590 1.00 79.38 126 GLU A O 1
ATOM 865 N N . GLY A 1 127 ? -53.623 -9.106 72.746 1.00 79.25 127 GLY A N 1
ATOM 866 C CA . GLY A 1 127 ? -52.296 -8.543 72.479 1.00 79.25 127 GLY A CA 1
ATOM 867 C C . GLY A 1 127 ? -51.395 -9.484 71.647 1.00 79.25 127 GLY A C 1
ATOM 868 O O . GLY A 1 127 ? -51.499 -10.712 71.713 1.00 79.25 127 GLY A O 1
ATOM 869 N N . ARG A 1 128 ? -50.418 -8.931 70.911 1.00 85.06 128 ARG A N 1
ATOM 870 C CA . ARG A 1 128 ? -49.306 -9.693 70.298 1.00 85.06 128 ARG A CA 1
ATOM 871 C C . ARG A 1 128 ? -47.946 -9.205 70.777 1.00 85.06 128 ARG A C 1
ATOM 873 O O . ARG A 1 128 ? -47.669 -8.010 70.774 1.00 85.06 128 ARG A O 1
ATOM 880 N N . LEU A 1 129 ? -47.056 -10.148 71.075 1.00 84.44 129 LEU A N 1
ATOM 881 C CA . LEU A 1 129 ? -45.645 -9.895 71.352 1.00 84.44 129 LEU A CA 1
ATOM 882 C C . LEU A 1 129 ? -44.785 -10.386 70.186 1.00 84.44 129 LEU A C 1
ATOM 884 O O . LEU A 1 129 ? -44.831 -11.561 69.821 1.00 84.44 129 LEU A O 1
ATOM 888 N N . SER A 1 130 ? -43.957 -9.493 69.644 1.00 89.75 130 SER A N 1
ATOM 889 C CA . SER A 1 130 ? -42.886 -9.830 68.702 1.00 89.75 130 SER A CA 1
ATOM 890 C C . SER A 1 130 ? -41.537 -9.720 69.407 1.00 89.75 130 SER A C 1
ATOM 892 O O . SER A 1 130 ? -41.263 -8.717 70.065 1.00 89.75 130 SER A O 1
ATOM 894 N N . CYS A 1 131 ? -40.674 -10.721 69.253 1.00 90.12 131 CYS A N 1
ATOM 895 C CA . CYS A 1 131 ? -39.321 -10.723 69.808 1.00 90.12 131 CYS A CA 1
ATOM 896 C C . CYS A 1 131 ? -38.323 -11.409 68.869 1.00 90.12 131 CYS A C 1
ATOM 898 O O . CYS A 1 131 ? -38.705 -12.240 68.048 1.00 90.12 131 CYS A O 1
ATOM 900 N N . GLY A 1 132 ? -37.039 -11.080 69.021 1.00 89.44 132 GLY A N 1
ATOM 901 C CA . GLY A 1 132 ? -35.976 -11.533 68.122 1.00 89.44 132 GLY A CA 1
ATOM 902 C C . GLY A 1 132 ? -35.869 -10.689 66.849 1.00 89.44 132 GLY A C 1
ATOM 903 O O . GLY A 1 132 ? -36.795 -9.966 66.477 1.00 89.44 132 GLY A O 1
ATOM 904 N N . VAL A 1 133 ? -34.714 -10.799 66.201 1.00 89.62 133 VAL A N 1
ATOM 905 C CA . VAL A 1 133 ? -34.400 -10.243 64.877 1.00 89.62 133 VAL A CA 1
ATOM 906 C C . VAL A 1 133 ? -34.180 -11.396 63.893 1.00 89.62 133 VAL A C 1
ATOM 908 O O . VAL A 1 133 ? -34.135 -12.552 64.322 1.00 89.62 133 VAL A O 1
ATOM 911 N N . GLY A 1 134 ? -34.137 -11.102 62.593 1.00 87.75 134 GLY A N 1
ATOM 912 C CA . GLY A 1 134 ? -33.804 -12.104 61.582 1.00 87.75 134 GLY A CA 1
ATOM 913 C C . GLY A 1 134 ? -34.659 -13.371 61.587 1.00 87.75 134 GLY A C 1
ATOM 914 O O . GLY A 1 134 ? -35.867 -13.335 61.857 1.00 87.75 134 GLY A O 1
ATOM 915 N N . ALA A 1 135 ? -34.006 -14.507 61.342 1.00 90.19 135 ALA A N 1
ATOM 916 C CA . ALA A 1 135 ? -34.573 -15.851 61.451 1.00 90.19 135 ALA A CA 1
ATOM 917 C C . ALA A 1 135 ? -35.069 -16.183 62.875 1.00 90.19 135 ALA A C 1
ATOM 919 O O . ALA A 1 135 ? -35.973 -17.010 63.056 1.00 90.19 135 ALA A O 1
ATOM 920 N N . CYS A 1 136 ? -34.542 -15.505 63.901 1.00 91.75 136 CYS A N 1
ATOM 921 C CA . CYS A 1 136 ? -34.991 -15.646 65.285 1.00 91.75 136 CYS A CA 1
ATOM 922 C C . CYS A 1 136 ? -36.277 -14.883 65.604 1.00 91.75 136 CYS A C 1
ATOM 924 O O . CYS A 1 136 ? -36.781 -15.032 66.724 1.00 91.75 136 CYS A O 1
ATOM 926 N N . ARG A 1 137 ? -36.836 -14.082 64.686 1.00 92.31 137 ARG A N 1
ATOM 927 C CA . ARG A 1 137 ? -38.091 -13.374 64.957 1.00 92.31 137 ARG A CA 1
ATOM 928 C C . ARG A 1 137 ? -39.225 -14.367 65.228 1.00 92.31 137 ARG A C 1
ATOM 930 O O . ARG A 1 137 ? -39.556 -15.230 64.413 1.00 92.31 137 ARG A O 1
ATOM 937 N N . ARG A 1 138 ? -39.861 -14.217 66.387 1.00 92.06 138 ARG A N 1
ATOM 938 C CA . ARG A 1 138 ? -41.063 -14.945 66.801 1.00 92.06 138 ARG A CA 1
ATOM 939 C C . ARG A 1 138 ? -42.170 -13.957 67.121 1.00 92.06 138 ARG A C 1
ATOM 941 O O . ARG A 1 138 ? -41.926 -12.921 67.732 1.00 92.06 138 ARG A O 1
ATOM 948 N N . GLU A 1 139 ? -43.385 -14.325 66.738 1.00 90.44 139 GLU A N 1
ATOM 949 C CA . GLU A 1 139 ? -44.609 -13.692 67.214 1.00 90.44 139 GLU A CA 1
ATOM 950 C C . GLU A 1 139 ? -45.386 -14.709 68.043 1.00 90.44 139 GLU A C 1
ATOM 952 O O . GLU A 1 139 ? -45.538 -15.867 67.643 1.00 90.44 139 GLU A O 1
ATOM 957 N N . VAL A 1 140 ? -45.855 -14.274 69.207 1.00 89.06 140 VAL A N 1
ATOM 958 C CA . VAL A 1 140 ? -46.741 -15.036 70.087 1.00 89.06 140 VAL A CA 1
ATOM 959 C C . VAL A 1 140 ? -47.842 -14.119 70.596 1.00 89.06 140 VAL A C 1
ATOM 961 O O . VAL A 1 140 ? -47.647 -12.909 70.717 1.00 89.06 140 VAL A O 1
ATOM 964 N N . ASP A 1 141 ? -48.989 -14.697 70.922 1.00 88.00 141 ASP A N 1
ATOM 965 C CA . ASP A 1 141 ? -50.057 -13.982 71.618 1.00 88.00 141 ASP A CA 1
ATOM 966 C C . ASP A 1 141 ? -49.522 -13.496 72.978 1.00 88.00 141 ASP A C 1
ATOM 968 O O . ASP A 1 141 ? -48.804 -14.233 73.668 1.00 88.00 141 ASP A O 1
ATOM 972 N N . ALA A 1 142 ? -49.809 -12.239 73.325 1.00 85.31 142 ALA A N 1
ATOM 973 C CA . ALA A 1 142 ? -49.337 -11.596 74.551 1.00 85.31 142 ALA A CA 1
ATOM 974 C C . ALA A 1 142 ? -49.950 -12.244 75.791 1.00 85.31 142 ALA A C 1
ATOM 976 O O . ALA A 1 142 ? -49.271 -12.398 76.805 1.00 85.31 142 ALA A O 1
ATOM 977 N N . CYS A 1 143 ? -51.195 -12.692 75.667 1.00 84.81 143 CYS A N 1
ATOM 978 C CA . CYS A 1 143 ? -51.918 -13.426 76.683 1.00 84.81 143 CYS A CA 1
ATOM 979 C C . CYS A 1 143 ? -52.195 -14.862 76.213 1.00 84.81 143 CYS A C 1
ATOM 981 O O . CYS A 1 143 ? -52.256 -15.159 75.018 1.00 84.81 143 CYS A O 1
ATOM 983 N N . LEU A 1 144 ? -52.359 -15.791 77.155 1.00 86.50 144 LEU A N 1
ATOM 984 C CA . LEU A 1 144 ? -52.861 -17.138 76.874 1.00 86.50 144 LEU A CA 1
ATOM 985 C C . LEU A 1 144 ? -53.658 -17.652 78.068 1.00 86.50 144 LEU A C 1
ATOM 987 O O . LEU A 1 144 ? -53.080 -18.038 79.083 1.00 86.50 144 LEU A O 1
ATOM 991 N N . ASN A 1 145 ? -54.982 -17.709 77.907 1.00 81.00 145 ASN A N 1
ATOM 992 C CA . ASN A 1 145 ? -55.941 -18.021 78.972 1.00 81.00 145 ASN A CA 1
ATOM 993 C C . ASN A 1 145 ? -55.848 -17.037 80.166 1.00 81.00 145 ASN A C 1
ATOM 995 O O . ASN A 1 145 ? -55.726 -17.491 81.306 1.00 81.00 145 ASN A O 1
ATOM 999 N N . GLY A 1 146 ? -55.848 -15.718 79.919 1.00 77.56 146 GLY A N 1
ATOM 1000 C CA . GLY A 1 146 ? -55.772 -14.703 80.984 1.00 77.56 146 GLY A CA 1
ATOM 1001 C C . GLY A 1 146 ? -54.457 -14.710 81.772 1.00 77.56 146 GLY A C 1
ATOM 1002 O O . GLY A 1 146 ? -54.451 -14.579 82.995 1.00 77.56 146 GLY A O 1
ATOM 1003 N N . GLN A 1 147 ? -53.328 -14.973 81.101 1.00 83.94 147 GLN A N 1
ATOM 1004 C CA . GLN A 1 147 ? -51.991 -14.854 81.694 1.00 83.94 147 GLN A CA 1
ATOM 1005 C C . GLN A 1 147 ? -50.988 -14.252 80.702 1.00 83.94 147 GLN A C 1
ATOM 1007 O O . GLN A 1 147 ? -50.901 -14.758 79.576 1.00 83.94 147 GLN A O 1
ATOM 1012 N N . PRO A 1 148 ? -50.178 -13.255 81.119 1.00 84.81 148 PRO A N 1
ATOM 1013 C CA . PRO A 1 148 ? -49.101 -12.710 80.301 1.00 84.81 148 PRO A CA 1
ATOM 1014 C C . PRO A 1 148 ? -48.075 -13.775 79.912 1.00 84.81 148 PRO A C 1
ATOM 1016 O O . PRO A 1 148 ? -47.575 -14.535 80.749 1.00 84.81 148 PRO A O 1
ATOM 1019 N N . ARG A 1 149 ? -47.714 -13.806 78.632 1.00 85.62 149 ARG A N 1
ATOM 1020 C CA . ARG A 1 149 ? -46.664 -14.661 78.083 1.00 85.62 149 ARG A CA 1
ATOM 1021 C C . ARG A 1 149 ? -45.367 -13.895 77.911 1.00 85.62 149 ARG A C 1
ATOM 1023 O O . ARG A 1 149 ? -45.345 -12.753 77.476 1.00 85.62 149 ARG A O 1
ATOM 1030 N N . ASN A 1 150 ? -44.257 -14.595 78.121 1.00 86.31 150 ASN A N 1
ATOM 1031 C CA . ASN A 1 150 ? -42.968 -14.138 77.620 1.00 86.31 150 ASN A CA 1
ATOM 1032 C C . ASN A 1 150 ? -42.790 -14.616 76.175 1.00 86.31 150 ASN A C 1
ATOM 1034 O O . ASN A 1 150 ? -42.927 -15.808 75.887 1.00 86.31 150 ASN A O 1
ATOM 1038 N N . CYS A 1 151 ? -42.420 -13.700 75.282 1.00 88.62 151 CYS A N 1
ATOM 1039 C CA . CYS A 1 151 ? -41.882 -14.054 73.974 1.00 88.62 151 CYS A CA 1
ATOM 1040 C C . CYS A 1 151 ? -40.399 -14.425 74.132 1.00 88.62 151 CYS A C 1
ATOM 1042 O O . CYS A 1 151 ? -39.624 -13.671 74.719 1.00 88.62 151 CYS A O 1
ATOM 1044 N N . VAL A 1 152 ? -40.009 -15.593 73.618 1.00 90.31 152 VAL A N 1
ATOM 1045 C CA . VAL A 1 152 ? -38.612 -16.045 73.564 1.00 90.31 152 VAL A CA 1
ATOM 1046 C C . VAL A 1 152 ? -38.197 -16.081 72.089 1.00 90.31 152 VAL A C 1
ATOM 1048 O O . VAL A 1 152 ? -38.903 -16.725 71.306 1.00 90.31 152 VAL A O 1
ATOM 1051 N N . PRO A 1 153 ? -37.102 -15.403 71.690 1.00 90.88 153 PRO A N 1
ATOM 1052 C CA . PRO A 1 153 ? -36.590 -15.472 70.325 1.00 90.88 153 PRO A CA 1
ATOM 1053 C C . PRO A 1 153 ? -36.311 -16.911 69.873 1.00 90.88 153 PRO A C 1
ATOM 1055 O O . PRO A 1 153 ? -36.118 -17.818 70.687 1.00 90.88 153 PRO A O 1
ATOM 1058 N N . GLY A 1 154 ? -36.268 -17.122 68.559 1.00 86.44 154 GLY A N 1
ATOM 1059 C CA . GLY A 1 154 ? -35.727 -18.352 67.986 1.00 86.44 154 GLY A CA 1
ATOM 1060 C C . GLY A 1 154 ? -34.288 -18.601 68.446 1.00 86.44 154 GLY A C 1
ATOM 1061 O O . GLY A 1 154 ? -33.580 -17.679 68.845 1.00 86.44 154 GLY A O 1
ATOM 1062 N N . GLN A 1 155 ? -33.867 -19.864 68.409 1.00 90.56 155 GLN A N 1
ATOM 1063 C CA . GLN A 1 155 ? -32.465 -20.197 68.623 1.00 90.56 155 GLN A CA 1
ATOM 1064 C C . GLN A 1 155 ? -31.668 -19.771 67.377 1.00 90.56 155 GLN A C 1
ATOM 1066 O O . GLN A 1 155 ? -32.053 -20.205 66.290 1.00 90.56 155 GLN A O 1
ATOM 1071 N N . PRO A 1 156 ? -30.603 -18.965 67.524 1.00 90.62 156 PRO A N 1
ATOM 1072 C CA . PRO A 1 156 ? -29.792 -18.523 66.396 1.00 90.62 156 PRO A CA 1
ATOM 1073 C C . PRO A 1 156 ? -28.967 -19.660 65.790 1.00 90.62 156 PRO A C 1
ATOM 1075 O O . PRO A 1 156 ? -28.618 -20.631 66.480 1.00 90.62 156 PRO A O 1
ATOM 1078 N N . SER A 1 157 ? -28.623 -19.505 64.511 1.00 88.94 157 SER A N 1
ATOM 1079 C CA . SER A 1 157 ? -27.526 -20.235 63.874 1.00 88.94 157 SER A CA 1
ATOM 1080 C C . SER A 1 157 ? -26.180 -19.888 64.531 1.00 88.94 157 SER A C 1
ATOM 1082 O O . SER A 1 157 ? -26.088 -19.057 65.431 1.00 88.94 157 SER A O 1
ATOM 1084 N N . ALA A 1 158 ? -25.114 -20.588 64.139 1.00 87.06 158 ALA A N 1
ATOM 1085 C CA . ALA A 1 158 ? -23.774 -20.355 64.690 1.00 87.06 158 ALA A CA 1
ATOM 1086 C C . ALA A 1 158 ? -22.960 -19.282 63.937 1.00 87.06 158 ALA A C 1
ATOM 1088 O O . ALA A 1 158 ? -21.858 -18.973 64.385 1.00 87.06 158 ALA A O 1
ATOM 1089 N N . ALA A 1 159 ? -23.465 -18.840 62.781 1.00 88.06 159 ALA A N 1
ATOM 1090 C CA . ALA A 1 159 ? -22.894 -17.875 61.842 1.00 88.06 159 ALA A CA 1
ATOM 1091 C C . ALA A 1 159 ? -23.927 -17.617 60.727 1.00 88.06 159 ALA A C 1
ATOM 1093 O O . ALA A 1 159 ? -24.559 -18.586 60.281 1.00 88.06 159 ALA A O 1
ATOM 1094 N N . ASP A 1 160 ? -24.047 -16.385 60.228 1.00 89.19 160 ASP A N 1
ATOM 1095 C CA . ASP A 1 160 ? -24.802 -16.071 59.005 1.00 89.19 160 ASP A CA 1
ATOM 1096 C C . ASP A 1 160 ? -23.934 -16.295 57.747 1.00 89.19 160 ASP A C 1
ATOM 1098 O O . ASP A 1 160 ? -23.404 -15.385 57.105 1.00 89.19 160 ASP A O 1
ATOM 1102 N N . ALA A 1 161 ? -23.698 -17.575 57.450 1.00 90.25 161 ALA A N 1
ATOM 1103 C CA . ALA A 1 161 ? -22.814 -18.020 56.369 1.00 90.25 161 ALA A CA 1
ATOM 1104 C C . ALA A 1 161 ? -23.539 -18.271 55.031 1.00 90.25 161 ALA A C 1
ATOM 1106 O O . ALA A 1 161 ? -22.923 -18.768 54.077 1.00 90.25 161 ALA A O 1
ATOM 1107 N N . LEU A 1 162 ? -24.844 -17.996 54.966 1.00 90.25 162 LEU A N 1
ATOM 1108 C CA . LEU A 1 162 ? -25.627 -18.065 53.737 1.00 90.25 162 LEU A CA 1
ATOM 1109 C C . LEU A 1 162 ? -25.573 -16.714 53.006 1.00 90.25 162 LEU A C 1
ATOM 1111 O O . LEU A 1 162 ? -24.846 -15.801 53.379 1.00 90.25 162 LEU A O 1
ATOM 1115 N N . CYS A 1 163 ? -26.221 -16.653 51.849 1.00 91.81 163 CYS A N 1
ATOM 1116 C CA . CYS A 1 163 ? -26.361 -15.425 51.076 1.00 91.81 163 CYS A CA 1
ATOM 1117 C C . CYS A 1 163 ? -27.779 -15.397 50.515 1.00 91.81 163 CYS A C 1
ATOM 1119 O O . CYS A 1 163 ? -28.005 -15.646 49.325 1.00 91.81 163 CYS A O 1
ATOM 1121 N N . ASP A 1 164 ? -28.736 -15.215 51.417 1.00 91.06 164 ASP A N 1
ATOM 1122 C CA . ASP A 1 164 ? -30.173 -15.219 51.134 1.00 91.06 164 ASP A CA 1
ATOM 1123 C C . ASP A 1 164 ? -30.905 -13.982 51.683 1.00 91.06 164 ASP A C 1
ATOM 1125 O O . ASP A 1 164 ? -32.078 -13.769 51.358 1.00 91.06 164 ASP A O 1
ATOM 1129 N N . GLY A 1 165 ? -30.193 -13.102 52.396 1.00 90.56 165 GLY A N 1
ATOM 1130 C CA . GLY A 1 165 ? -30.707 -11.831 52.888 1.00 90.56 165 GLY A CA 1
ATOM 1131 C C . GLY A 1 165 ? -31.435 -11.950 54.225 1.00 90.56 165 GLY A C 1
ATOM 1132 O O . GLY A 1 165 ? -32.221 -11.055 54.558 1.00 90.56 165 GLY A O 1
ATOM 1133 N N . VAL A 1 166 ? -31.214 -13.039 54.967 1.00 91.56 166 VAL A N 1
ATOM 1134 C CA . VAL A 1 166 ? -31.801 -13.297 56.284 1.00 91.56 166 VAL A CA 1
ATOM 1135 C C . VAL A 1 166 ? -30.706 -13.379 57.344 1.00 91.56 166 VAL A C 1
ATOM 1137 O O . VAL A 1 166 ? -29.880 -14.269 57.302 1.00 91.56 166 VAL A O 1
ATOM 1140 N N . ASP A 1 167 ? -30.800 -12.500 58.342 1.00 92.38 167 ASP A N 1
ATOM 1141 C CA . ASP A 1 167 ? -30.038 -12.516 59.602 1.00 92.38 167 ASP A CA 1
ATOM 1142 C C . ASP A 1 167 ? -30.242 -13.856 60.350 1.00 92.38 167 ASP A C 1
ATOM 1144 O O . ASP A 1 167 ? -31.221 -14.035 61.089 1.00 92.38 167 ASP A O 1
ATOM 1148 N N . ASP A 1 168 ? -29.384 -14.838 60.070 1.00 91.88 168 ASP A N 1
ATOM 1149 C CA . ASP A 1 168 ? -29.587 -16.246 60.447 1.00 91.88 168 ASP A CA 1
ATOM 1150 C C . ASP A 1 168 ? -29.025 -16.576 61.849 1.00 91.88 168 ASP A C 1
ATOM 1152 O O . ASP A 1 168 ? -29.529 -17.469 62.545 1.00 91.88 168 ASP A O 1
ATOM 1156 N N . ASP A 1 169 ? -28.005 -15.837 62.305 1.00 92.44 169 ASP A N 1
ATOM 1157 C CA . ASP A 1 169 ? -27.439 -15.917 63.663 1.00 92.44 169 ASP A CA 1
ATOM 1158 C C . ASP A 1 169 ? -27.964 -14.832 64.630 1.00 92.44 169 ASP A C 1
ATOM 1160 O O . ASP A 1 169 ? -27.757 -14.913 65.847 1.00 92.44 169 ASP A O 1
ATOM 1164 N N . CYS A 1 170 ? -28.769 -13.902 64.113 1.00 92.56 170 CYS A N 1
ATOM 1165 C CA . CYS A 1 170 ? -29.589 -12.969 64.874 1.00 92.56 170 CYS A CA 1
ATOM 1166 C C . CYS A 1 170 ? -28.783 -11.906 65.647 1.00 92.56 170 CYS A C 1
ATOM 1168 O O . CYS A 1 170 ? -29.244 -11.422 66.692 1.00 92.56 170 CYS A O 1
ATOM 1170 N N . ASP A 1 171 ? -27.598 -11.536 65.144 1.00 91.06 171 ASP A N 1
ATOM 1171 C CA . ASP A 1 171 ? -26.765 -10.427 65.640 1.00 91.06 171 ASP A CA 1
ATOM 1172 C C . ASP A 1 171 ? -27.308 -9.037 65.230 1.00 91.06 171 ASP A C 1
ATOM 1174 O O . ASP A 1 171 ? -27.023 -8.031 65.897 1.00 91.06 171 ASP A O 1
ATOM 1178 N N . GLY A 1 172 ? -28.165 -8.987 64.200 1.00 89.88 172 GLY A N 1
ATOM 1179 C CA . GLY A 1 172 ? -28.740 -7.763 63.634 1.00 89.88 172 GLY A CA 1
ATOM 1180 C C . GLY A 1 172 ? -28.047 -7.256 62.363 1.00 89.88 172 GLY A C 1
ATOM 1181 O O . GLY A 1 172 ? -28.335 -6.135 61.919 1.00 89.88 172 GLY A O 1
ATOM 1182 N N . ARG A 1 173 ? -27.137 -8.044 61.788 1.00 91.88 173 ARG A N 1
ATOM 1183 C CA . ARG A 1 173 ? -26.568 -7.892 60.441 1.00 91.88 173 ARG A CA 1
ATOM 1184 C C . ARG A 1 173 ? -27.174 -8.943 59.506 1.00 91.88 173 ARG A C 1
ATOM 1186 O O . ARG A 1 173 ? -28.206 -9.503 59.836 1.00 91.88 173 ARG A O 1
ATOM 1193 N N . VAL A 1 174 ? -26.681 -9.028 58.274 1.00 91.38 174 VAL A N 1
ATOM 1194 C CA . VAL A 1 174 ? -27.234 -9.888 57.220 1.00 91.38 174 VAL A CA 1
ATOM 1195 C C . VAL A 1 174 ? -26.097 -10.296 56.282 1.00 91.38 174 VAL A C 1
ATOM 1197 O O . VAL A 1 174 ? -25.394 -9.424 55.754 1.00 91.38 174 VAL A O 1
ATOM 1200 N N . ASP A 1 175 ? -25.979 -11.598 56.025 1.00 91.00 175 ASP A N 1
ATOM 1201 C CA . ASP A 1 175 ? -24.993 -12.257 55.160 1.00 91.00 175 ASP A CA 1
ATOM 1202 C C . ASP A 1 175 ? -23.504 -11.947 55.525 1.00 91.00 175 ASP A C 1
ATOM 1204 O O . ASP A 1 175 ? -22.617 -12.057 54.668 1.00 91.00 175 ASP A O 1
ATOM 1208 N N . GLU A 1 176 ? -23.172 -11.492 56.747 1.00 89.38 176 GLU A N 1
ATOM 1209 C CA . GLU A 1 176 ? -21.823 -10.971 57.076 1.00 89.38 176 GLU A CA 1
ATOM 1210 C C . GLU A 1 176 ? -20.735 -12.028 57.302 1.00 89.38 176 GLU A C 1
ATOM 1212 O O . GLU A 1 176 ? -19.553 -11.716 57.116 1.00 89.38 176 GLU A O 1
ATOM 1217 N N . ASP A 1 177 ? -21.112 -13.263 57.636 1.00 90.19 177 ASP A N 1
ATOM 1218 C CA . ASP A 1 177 ? -20.199 -14.410 57.732 1.00 90.19 177 ASP A CA 1
ATOM 1219 C C . ASP A 1 177 ? -20.060 -15.165 56.387 1.00 90.19 177 ASP A C 1
ATOM 1221 O O . ASP A 1 177 ? -19.331 -16.163 56.288 1.00 90.19 177 ASP A O 1
ATOM 1225 N N . TYR A 1 178 ? -20.688 -14.673 55.307 1.00 90.62 178 TYR A N 1
ATOM 1226 C CA . TYR A 1 178 ? -20.564 -15.251 53.968 1.00 90.62 178 TYR A CA 1
ATOM 1227 C C . TYR A 1 178 ? -19.110 -15.250 53.462 1.00 90.62 178 TYR A C 1
ATOM 1229 O O . TYR A 1 178 ? -18.473 -14.214 53.227 1.00 90.62 178 TYR A O 1
ATOM 1237 N N . PHE A 1 179 ? -18.579 -16.446 53.202 1.00 88.44 179 PHE A N 1
ATOM 1238 C CA . PHE A 1 179 ? -17.196 -16.613 52.766 1.00 88.44 179 PHE A CA 1
ATOM 1239 C C . PHE A 1 179 ? -16.986 -16.198 51.299 1.00 88.44 179 PHE A C 1
ATOM 1241 O O . PHE A 1 179 ? -17.349 -16.915 50.364 1.00 88.44 179 PHE A O 1
ATOM 1248 N N . VAL A 1 180 ? -16.307 -15.066 51.091 1.00 88.50 180 VAL A N 1
ATOM 1249 C CA . VAL A 1 180 ? -15.958 -14.553 49.756 1.00 88.50 180 VAL A CA 1
ATOM 1250 C C . VAL A 1 180 ? -15.011 -15.512 49.021 1.00 88.50 180 VAL A C 1
ATOM 1252 O O . VAL A 1 180 ? -13.821 -15.613 49.332 1.00 88.50 180 VAL A O 1
ATOM 1255 N N . LEU A 1 181 ? -15.521 -16.184 47.987 1.00 87.06 181 LEU A N 1
ATOM 1256 C CA . LEU A 1 181 ? -14.747 -17.121 47.169 1.00 87.06 181 LEU A CA 1
ATOM 1257 C C . LEU A 1 181 ? -14.020 -16.389 46.024 1.00 87.06 181 LEU A C 1
ATOM 1259 O O . LEU A 1 181 ? -14.667 -15.680 45.248 1.00 87.06 181 LEU A O 1
ATOM 1263 N N . PRO A 1 182 ? -12.699 -16.573 45.835 1.00 89.88 182 PRO A N 1
ATOM 1264 C CA . PRO A 1 182 ? -12.004 -16.040 44.668 1.00 89.88 182 PRO A CA 1
ATOM 1265 C C . PRO A 1 182 ? -12.488 -16.737 43.389 1.00 89.88 182 PRO A C 1
ATOM 1267 O O . PRO A 1 182 ? -12.692 -17.951 43.358 1.00 89.88 182 PRO A O 1
ATOM 1270 N N . THR A 1 183 ? -12.645 -15.970 42.314 1.00 89.75 183 THR A N 1
ATOM 1271 C CA . THR A 1 183 ? -13.066 -16.466 40.995 1.00 89.75 183 THR A CA 1
ATOM 1272 C C . THR A 1 183 ? -12.094 -16.008 39.910 1.00 89.75 183 THR A C 1
ATOM 1274 O O . THR A 1 183 ? -11.350 -15.041 40.082 1.00 89.75 183 THR A O 1
ATOM 1277 N N . GLN A 1 184 ? -12.076 -16.730 38.791 1.00 90.00 184 GLN A N 1
ATOM 1278 C CA . GLN A 1 184 ? -11.281 -16.406 37.607 1.00 90.00 184 GLN A CA 1
ATOM 1279 C C . GLN A 1 184 ? -12.170 -16.518 36.366 1.00 90.00 184 GLN A C 1
ATOM 1281 O O . GLN A 1 184 ? -13.084 -17.345 36.329 1.00 90.00 184 GLN A O 1
ATOM 1286 N N . CYS A 1 185 ? -11.924 -15.665 35.378 1.00 84.19 185 CYS A N 1
ATOM 1287 C CA . CYS A 1 185 ? -12.705 -15.554 34.149 1.00 84.19 185 CYS A CA 1
ATOM 1288 C C . CYS A 1 185 ? -11.840 -14.970 33.024 1.00 84.19 185 CYS A C 1
ATOM 1290 O O . CYS A 1 185 ? -10.849 -14.290 33.294 1.00 84.19 185 CYS A O 1
ATOM 1292 N N . GLY A 1 186 ? -12.228 -15.225 31.772 1.00 75.81 186 GLY A N 1
ATOM 1293 C CA . GLY A 1 186 ? -11.370 -14.996 30.607 1.00 75.81 186 GLY A CA 1
ATOM 1294 C C . GLY A 1 186 ? -10.269 -16.059 30.482 1.00 75.81 186 GLY A C 1
ATOM 1295 O O . GLY A 1 186 ? -9.990 -16.802 31.424 1.00 75.81 186 GLY A O 1
ATOM 1296 N N . GLN A 1 187 ? -9.652 -16.135 29.306 1.00 77.31 187 GLN A N 1
ATOM 1297 C CA . GLN A 1 187 ? -8.480 -16.972 29.026 1.00 77.31 187 GLN A CA 1
ATOM 1298 C C . GLN A 1 187 ? -7.332 -16.081 28.525 1.00 77.31 187 GLN A C 1
ATOM 1300 O O . GLN A 1 187 ? -7.553 -14.909 28.232 1.00 77.31 187 GLN A O 1
ATOM 1305 N N . GLY A 1 188 ? -6.098 -16.596 28.499 1.00 76.56 188 GLY A N 1
ATOM 1306 C CA . GLY A 1 188 ? -4.937 -15.856 27.982 1.00 76.56 188 GLY A CA 1
ATOM 1307 C C . GLY A 1 188 ? -4.788 -14.431 28.565 1.00 76.56 188 GLY A C 1
ATOM 1308 O O . GLY A 1 188 ? -4.859 -14.273 29.790 1.00 76.56 188 GLY A O 1
ATOM 1309 N N . PRO A 1 189 ? -4.594 -13.386 27.735 1.00 75.19 189 PRO A N 1
ATOM 1310 C CA . PRO A 1 189 ? -4.435 -11.998 28.186 1.00 75.19 189 PRO A CA 1
ATOM 1311 C C . PRO A 1 189 ? -5.733 -11.401 28.760 1.00 75.19 189 PRO A C 1
ATOM 1313 O O . PRO A 1 189 ? -5.694 -10.450 29.552 1.00 75.19 189 PRO A O 1
ATOM 1316 N N . CYS A 1 190 ? -6.884 -11.988 28.429 1.00 79.62 190 CYS A N 1
ATOM 1317 C CA . CYS A 1 190 ? -8.205 -11.616 28.928 1.00 79.62 190 CYS A CA 1
ATOM 1318 C C . CYS A 1 190 ? -8.478 -12.116 30.354 1.00 79.62 190 CYS A C 1
ATOM 1320 O O . CYS A 1 190 ? -9.466 -11.699 30.965 1.00 79.62 190 CYS A O 1
ATOM 1322 N N . ALA A 1 191 ? -7.615 -12.981 30.903 1.00 84.44 191 ALA A N 1
ATOM 1323 C CA . ALA A 1 191 ? -7.757 -13.529 32.245 1.00 84.44 191 ALA A CA 1
ATOM 1324 C C . ALA A 1 191 ? -7.813 -12.419 33.310 1.00 84.44 191 ALA A C 1
ATOM 1326 O O . ALA A 1 191 ? -6.925 -11.565 33.413 1.00 84.44 191 ALA A O 1
ATOM 1327 N N . ARG A 1 192 ? -8.860 -12.427 34.134 1.00 87.19 192 ARG A N 1
ATOM 1328 C CA . ARG A 1 192 ? -9.034 -11.530 35.283 1.00 87.19 192 ARG A CA 1
ATOM 1329 C C . ARG A 1 192 ? -9.359 -12.335 36.534 1.00 87.19 192 ARG A C 1
ATOM 1331 O O . ARG A 1 192 ? -9.881 -13.448 36.473 1.00 87.19 192 ARG A O 1
ATOM 1338 N N . GLN A 1 193 ? -9.018 -11.754 37.679 1.00 90.06 193 GLN A N 1
ATOM 1339 C CA . GLN A 1 193 ? -9.437 -12.246 38.985 1.00 90.06 193 GLN A CA 1
ATOM 1340 C C . GLN A 1 193 ? -10.658 -11.452 39.436 1.00 90.06 193 GLN A C 1
ATOM 1342 O O . GLN A 1 193 ? -10.690 -10.228 39.307 1.00 90.06 193 GLN A O 1
ATOM 1347 N N . GLY A 1 194 ? -11.634 -12.153 39.992 1.00 89.00 194 GLY A N 1
ATOM 1348 C CA . GLY A 1 194 ? -12.791 -11.568 40.649 1.00 89.00 194 GLY A CA 1
ATOM 1349 C C . GLY A 1 194 ? -13.101 -12.310 41.939 1.00 89.00 194 GLY A C 1
ATOM 1350 O O . GLY A 1 194 ? -12.312 -13.109 42.450 1.00 89.00 194 GLY A O 1
ATOM 1351 N N . GLN A 1 195 ? -14.283 -12.054 42.476 1.00 91.88 195 GLN A N 1
ATOM 1352 C CA . GLN A 1 195 ? -14.767 -12.620 43.725 1.00 91.88 195 GLN A CA 1
ATOM 1353 C C . GLN A 1 195 ? -16.247 -12.956 43.581 1.00 91.88 195 GLN A C 1
ATOM 1355 O O . GLN A 1 195 ? -16.999 -12.214 42.952 1.00 91.88 195 GLN A O 1
ATOM 1360 N N . ARG A 1 196 ? -16.675 -14.056 44.191 1.00 90.44 196 ARG A N 1
ATOM 1361 C CA . ARG A 1 196 ? -18.079 -14.274 44.510 1.00 90.44 196 ARG A CA 1
ATOM 1362 C C . ARG A 1 196 ? -18.322 -13.702 45.900 1.00 90.44 196 ARG A C 1
ATOM 1364 O O . ARG A 1 196 ? -17.700 -14.156 46.857 1.00 90.44 196 ARG A O 1
ATOM 1371 N N . ARG A 1 197 ? -19.173 -12.685 45.982 1.00 91.31 197 ARG A N 1
ATOM 1372 C CA . ARG A 1 197 ? -19.547 -11.988 47.220 1.00 91.31 197 ARG A CA 1
ATOM 1373 C C . ARG A 1 197 ? -21.066 -11.960 47.354 1.00 91.31 197 ARG A C 1
ATOM 1375 O O . ARG A 1 197 ? -21.755 -12.065 46.339 1.00 91.31 197 ARG A O 1
ATOM 1382 N N . CYS A 1 198 ? -21.567 -11.789 48.570 1.00 90.31 198 CYS A N 1
ATOM 1383 C CA . CYS A 1 198 ? -22.983 -11.523 48.771 1.00 90.31 198 CYS A CA 1
ATOM 1384 C C . CYS A 1 198 ? -23.292 -10.033 48.568 1.00 90.31 198 CYS A C 1
ATOM 1386 O O . CYS A 1 198 ? -22.553 -9.174 49.051 1.00 90.31 198 CYS A O 1
ATOM 1388 N N . GLU A 1 199 ? -24.365 -9.720 47.839 1.00 91.38 199 GLU A N 1
ATOM 1389 C CA . GLU A 1 199 ? -24.916 -8.365 47.730 1.00 91.38 199 GLU A CA 1
ATOM 1390 C C . GLU A 1 199 ? -26.442 -8.407 47.865 1.00 91.38 199 GLU A C 1
ATOM 1392 O O . GLU A 1 199 ? -27.152 -8.635 46.885 1.00 91.38 199 GLU A O 1
ATOM 1397 N N . GLY A 1 200 ? -26.941 -8.180 49.085 1.00 86.69 200 GLY A N 1
ATOM 1398 C CA . GLY A 1 200 ? -28.375 -8.123 49.386 1.00 86.69 200 GLY A CA 1
ATOM 1399 C C . GLY A 1 200 ? -29.087 -9.456 49.156 1.00 86.69 200 GLY A C 1
ATOM 1400 O O . GLY A 1 200 ? -30.019 -9.506 48.351 1.00 86.69 200 GLY A O 1
ATOM 1401 N N . GLY A 1 201 ? -28.624 -10.528 49.810 1.00 87.94 201 GLY A N 1
ATOM 1402 C CA . GLY A 1 201 ? -29.203 -11.866 49.676 1.00 87.94 201 GLY A CA 1
ATOM 1403 C C . GLY A 1 201 ? -29.042 -12.512 48.301 1.00 87.94 201 GLY A C 1
ATOM 1404 O O . GLY A 1 201 ? -29.887 -13.297 47.866 1.00 87.94 201 GLY A O 1
ATOM 1405 N N . ARG A 1 202 ? -27.989 -12.148 47.558 1.00 90.75 202 ARG A N 1
ATOM 1406 C CA . ARG A 1 202 ? -27.672 -12.760 46.263 1.00 90.75 202 ARG A CA 1
ATOM 1407 C C . ARG A 1 202 ? -26.173 -12.890 46.029 1.00 90.75 202 ARG A C 1
ATOM 1409 O O . ARG A 1 202 ? -25.435 -11.909 46.110 1.00 90.75 202 ARG A O 1
ATOM 1416 N N . GLU A 1 203 ? -25.742 -14.087 45.625 1.00 90.25 203 GLU A N 1
ATOM 1417 C CA . GLU A 1 203 ? -24.376 -14.311 45.148 1.00 90.25 203 GLU A CA 1
ATOM 1418 C C . GLU A 1 203 ? -24.124 -13.511 43.857 1.00 90.25 203 GLU A C 1
ATOM 1420 O O . GLU A 1 203 ? -24.725 -13.774 42.807 1.00 90.25 203 GLU A O 1
ATOM 1425 N N . VAL A 1 204 ? -23.191 -12.561 43.914 1.00 90.94 204 VAL A N 1
ATOM 1426 C CA . VAL A 1 204 ? -22.710 -11.795 42.760 1.00 90.94 204 VAL A CA 1
ATOM 1427 C C . VAL A 1 204 ? -21.273 -12.204 42.459 1.00 90.94 204 VAL A C 1
ATOM 1429 O O . VAL A 1 204 ? -20.381 -12.089 43.300 1.00 90.94 204 VAL A O 1
ATOM 1432 N N . ASN A 1 205 ? -21.037 -12.683 41.235 1.00 90.06 205 ASN A N 1
ATOM 1433 C CA . ASN A 1 205 ? -19.691 -12.903 40.715 1.00 90.06 205 ASN A CA 1
ATOM 1434 C C . ASN A 1 205 ? -19.193 -11.618 40.044 1.00 90.06 205 ASN A C 1
ATOM 1436 O O . ASN A 1 205 ? -19.770 -11.160 39.061 1.00 90.06 205 ASN A O 1
ATOM 1440 N N . THR A 1 206 ? -18.117 -11.054 40.579 1.00 89.12 206 THR A N 1
ATOM 1441 C CA . THR A 1 206 ? -17.535 -9.779 40.144 1.00 89.12 206 THR A CA 1
ATOM 1442 C C . THR A 1 206 ? -16.484 -9.949 39.052 1.00 89.12 206 THR A C 1
ATOM 1444 O O . THR A 1 206 ? -15.946 -8.959 38.557 1.00 89.12 206 THR A O 1
ATOM 1447 N N . CYS A 1 207 ? -16.168 -11.192 38.678 1.00 87.44 207 CYS A N 1
ATOM 1448 C CA . CYS A 1 207 ? -15.220 -11.467 37.615 1.00 87.44 207 CYS A CA 1
ATOM 1449 C C . CYS A 1 207 ? -15.830 -11.129 36.252 1.00 87.44 207 CYS A C 1
ATOM 1451 O O . CYS A 1 207 ? -16.607 -11.899 35.686 1.00 87.44 207 CYS A O 1
ATOM 1453 N N . GLN A 1 208 ? -15.432 -9.976 35.724 1.00 84.06 208 GLN A N 1
ATOM 1454 C CA . GLN A 1 208 ? -15.629 -9.593 34.336 1.00 84.06 208 GLN A CA 1
ATOM 1455 C C . GLN A 1 208 ? -14.321 -9.865 33.569 1.00 84.06 208 GLN A C 1
ATOM 1457 O O . GLN A 1 208 ? -13.256 -9.487 34.072 1.00 84.06 208 GLN A O 1
ATOM 1462 N N . PRO A 1 209 ? -14.361 -10.516 32.387 1.00 78.62 209 PRO A N 1
ATOM 1463 C CA . PRO A 1 209 ? -13.187 -10.657 31.527 1.00 78.62 209 PRO A CA 1
ATOM 1464 C C . PRO A 1 209 ? -12.541 -9.304 31.218 1.00 78.62 209 PRO A C 1
ATOM 1466 O O . PRO A 1 209 ? -13.179 -8.253 31.327 1.00 78.62 209 PRO A O 1
ATOM 1469 N N . GLY A 1 210 ? -11.260 -9.325 30.850 1.00 73.25 210 GLY A N 1
ATOM 1470 C CA . GLY A 1 210 ? -10.544 -8.114 30.463 1.00 73.25 210 GLY A CA 1
ATOM 1471 C C . GLY A 1 210 ? -11.243 -7.359 29.336 1.00 73.25 210 GLY A C 1
ATOM 1472 O O . GLY A 1 210 ? -11.888 -7.976 28.496 1.00 73.25 210 GLY A O 1
ATOM 1473 N N . SER A 1 211 ? -11.098 -6.029 29.307 1.00 73.62 211 SER A N 1
ATOM 1474 C CA . SER A 1 211 ? -11.472 -5.251 28.125 1.00 73.62 211 SER A CA 1
ATOM 1475 C C . SER A 1 211 ? -10.706 -5.806 26.920 1.00 73.62 211 SER A C 1
ATOM 1477 O O . SER A 1 211 ? -9.472 -5.782 26.977 1.00 73.62 211 SER A O 1
ATOM 1479 N N . PRO A 1 212 ? -11.399 -6.313 25.891 1.00 73.06 212 PRO A N 1
ATOM 1480 C CA . PRO A 1 212 ? -10.748 -6.923 24.744 1.00 73.06 212 PRO A CA 1
ATOM 1481 C C . PRO A 1 212 ? -9.981 -5.894 23.910 1.00 73.06 212 PRO A C 1
ATOM 1483 O O . PRO A 1 212 ? -10.284 -4.692 23.950 1.00 73.06 212 PRO A O 1
ATOM 1486 N N . SER A 1 213 ? -8.999 -6.371 23.144 1.00 76.75 213 SER A N 1
ATOM 1487 C CA . SER A 1 213 ? -8.490 -5.648 21.975 1.00 76.75 213 SER A CA 1
ATOM 1488 C C . SER A 1 213 ? -9.647 -5.305 21.015 1.00 76.75 213 SER A C 1
ATOM 1490 O O . SER A 1 213 ? -10.689 -5.954 21.056 1.00 76.75 213 SER A O 1
ATOM 1492 N N . PRO A 1 214 ? -9.529 -4.288 20.141 1.00 82.44 214 PRO A N 1
ATOM 1493 C CA . PRO A 1 214 ? -10.513 -4.066 19.081 1.00 82.44 214 PRO A CA 1
ATOM 1494 C C . PRO A 1 214 ? -10.539 -5.158 17.999 1.00 82.44 214 PRO A C 1
ATOM 1496 O O . PRO A 1 214 ? -11.461 -5.133 17.186 1.00 82.44 214 PRO A O 1
ATOM 1499 N N . ASN A 1 215 ? -9.497 -5.995 17.937 1.00 84.62 215 ASN A N 1
ATOM 1500 C CA . ASN A 1 215 ? -9.289 -7.078 16.976 1.00 84.62 215 ASN A CA 1
ATOM 1501 C C . ASN A 1 215 ? -8.139 -8.009 17.410 1.00 84.62 215 ASN A C 1
ATOM 1503 O O . ASN A 1 215 ? -7.249 -7.579 18.158 1.00 84.62 215 ASN A O 1
ATOM 1507 N N . ASP A 1 216 ? -8.113 -9.226 16.864 1.00 87.19 216 ASP A N 1
ATOM 1508 C CA . ASP A 1 216 ? -7.015 -10.198 17.003 1.00 87.19 216 ASP A CA 1
ATOM 1509 C C . ASP A 1 216 ? -6.217 -10.360 15.692 1.00 87.19 216 ASP A C 1
ATOM 1511 O O . ASP A 1 216 ? -6.337 -11.330 14.942 1.00 87.19 216 ASP A O 1
ATOM 1515 N N . ALA A 1 217 ? -5.460 -9.312 15.350 1.00 90.38 217 ALA A N 1
ATOM 1516 C CA . ALA A 1 217 ? -4.730 -9.206 14.081 1.00 90.38 217 ALA A CA 1
ATOM 1517 C C . ALA A 1 217 ? -3.245 -9.616 14.172 1.00 90.38 217 ALA A C 1
ATOM 1519 O O . ALA A 1 217 ? -2.488 -9.425 13.210 1.00 90.38 217 ALA A O 1
ATOM 1520 N N . THR A 1 218 ? -2.807 -10.129 15.324 1.00 90.50 218 THR A N 1
ATOM 1521 C CA . THR A 1 218 ? -1.483 -10.745 15.479 1.00 90.50 218 THR A CA 1
ATOM 1522 C C . THR A 1 218 ? -1.504 -12.146 14.843 1.00 90.50 218 THR A C 1
ATOM 1524 O O . THR A 1 218 ? -2.542 -12.646 14.429 1.00 90.50 218 THR A O 1
ATOM 1527 N N . CYS A 1 219 ? -0.336 -12.762 14.666 1.00 92.81 219 CYS A N 1
ATOM 1528 C CA . CYS A 1 219 ? -0.237 -14.180 14.322 1.00 92.81 219 CYS A CA 1
ATOM 1529 C C . CYS A 1 219 ? 0.732 -14.849 15.299 1.00 92.81 219 CYS A C 1
ATOM 1531 O O . CYS A 1 219 ? 1.911 -15.052 14.979 1.00 92.81 219 CYS A O 1
ATOM 1533 N N . ASP A 1 220 ? 0.257 -15.111 16.513 1.00 90.00 220 ASP A N 1
ATOM 1534 C CA . ASP A 1 220 ? 1.023 -15.713 17.610 1.00 90.00 220 ASP A CA 1
ATOM 1535 C C . ASP A 1 220 ? 0.246 -16.764 18.441 1.00 90.00 220 ASP A C 1
ATOM 1537 O O . ASP A 1 220 ? 0.830 -17.381 19.340 1.00 90.00 220 ASP A O 1
ATOM 1541 N N . ASN A 1 221 ? -0.996 -17.089 18.048 1.00 89.00 221 ASN A N 1
ATOM 1542 C CA . ASN A 1 221 ? -1.910 -18.039 18.695 1.00 89.00 221 ASN A CA 1
ATOM 1543 C C . ASN A 1 221 ? -2.286 -17.595 20.124 1.00 89.00 221 ASN A C 1
ATOM 1545 O O . ASN A 1 221 ? -2.428 -18.420 21.038 1.00 89.00 221 ASN A O 1
ATOM 1549 N N . VAL A 1 222 ? -2.426 -16.289 20.325 1.00 86.81 222 VAL A N 1
ATOM 1550 C CA . VAL A 1 222 ? -3.093 -15.681 21.478 1.00 86.81 222 VAL A CA 1
ATOM 1551 C C . VAL A 1 222 ? -4.494 -15.213 21.037 1.00 86.81 222 VAL A C 1
ATOM 1553 O O . VAL A 1 222 ? -4.832 -15.315 19.868 1.00 86.81 222 VAL A O 1
ATOM 1556 N N . ASP A 1 223 ? -5.358 -14.907 22.005 1.00 85.62 223 ASP A N 1
ATOM 1557 C CA . ASP A 1 223 ? -6.746 -14.452 21.829 1.00 85.62 223 ASP A CA 1
ATOM 1558 C C . ASP A 1 223 ? -6.791 -13.030 22.411 1.00 85.62 223 ASP A C 1
ATOM 1560 O O . ASP A 1 223 ? -6.906 -12.845 23.632 1.00 85.62 223 ASP A O 1
ATOM 1564 N N . GLU A 1 224 ? -6.523 -12.035 21.561 1.00 86.94 224 GLU A N 1
ATOM 1565 C CA . GLU A 1 224 ? -6.348 -10.628 21.954 1.00 86.94 224 GLU A CA 1
ATOM 1566 C C . GLU A 1 224 ? -7.680 -9.929 22.279 1.00 86.94 224 GLU A C 1
ATOM 1568 O O . GLU A 1 224 ? -7.728 -9.034 23.138 1.00 86.94 224 GLU A O 1
ATOM 1573 N N . ASP A 1 225 ? -8.752 -10.292 21.571 1.00 85.50 225 ASP A N 1
ATOM 1574 C CA . ASP A 1 225 ? -10.077 -9.667 21.649 1.00 85.50 225 ASP A CA 1
ATOM 1575 C C . ASP A 1 225 ? -11.131 -10.509 22.402 1.00 85.50 225 ASP A C 1
ATOM 1577 O O . ASP A 1 225 ? -12.282 -10.096 22.574 1.00 85.50 225 ASP A O 1
ATOM 1581 N N . CYS A 1 226 ? -10.703 -11.627 22.985 1.00 83.81 226 CYS A N 1
ATOM 1582 C CA . CYS A 1 226 ? -11.472 -12.450 23.908 1.00 83.81 226 CYS A CA 1
ATOM 1583 C C . CYS A 1 226 ? -12.728 -13.106 23.292 1.00 83.81 226 CYS A C 1
ATOM 1585 O O . CYS A 1 226 ? -13.634 -13.485 24.051 1.00 83.81 226 CYS A O 1
ATOM 1587 N N . ASP A 1 227 ? -12.810 -13.225 21.960 1.00 83.94 227 ASP A N 1
ATOM 1588 C CA . ASP A 1 227 ? -13.886 -13.891 21.201 1.00 83.94 227 ASP A CA 1
ATOM 1589 C C . ASP A 1 227 ? -13.920 -15.413 21.461 1.00 83.94 227 ASP A C 1
ATOM 1591 O O . ASP A 1 227 ? -14.997 -16.029 21.503 1.00 83.94 227 ASP A O 1
ATOM 1595 N N . GLY A 1 228 ? -12.755 -16.011 21.739 1.00 82.94 228 GLY A N 1
ATOM 1596 C CA . GLY A 1 228 ? -12.566 -17.458 21.883 1.00 82.94 228 GLY A CA 1
ATOM 1597 C C . GLY A 1 228 ? -12.053 -18.156 20.620 1.00 82.94 228 GLY A C 1
ATOM 1598 O O . GLY A 1 228 ? -12.088 -19.394 20.547 1.00 82.94 228 GLY A O 1
ATOM 1599 N N . ARG A 1 229 ? -11.588 -17.382 19.640 1.00 86.38 229 ARG A N 1
ATOM 1600 C CA . ARG A 1 229 ? -10.768 -17.813 18.504 1.00 86.38 229 ARG A CA 1
ATOM 1601 C C . ARG A 1 229 ? -9.314 -17.363 18.729 1.00 86.38 229 ARG A C 1
ATOM 1603 O O . ARG A 1 229 ? -8.922 -17.146 19.871 1.00 86.38 229 ARG A O 1
ATOM 1610 N N . PHE A 1 230 ? -8.499 -17.438 17.683 1.00 88.06 230 PHE A N 1
ATOM 1611 C CA . PHE A 1 230 ? -7.068 -17.151 17.707 1.00 88.06 230 PHE A CA 1
ATOM 1612 C C . PHE A 1 230 ? -6.653 -16.711 16.299 1.00 88.06 230 PHE A C 1
ATOM 1614 O O . PHE A 1 230 ? -6.906 -17.448 15.334 1.00 88.06 230 PHE A O 1
ATOM 1621 N N . ASP A 1 231 ? -5.950 -15.587 16.201 1.00 89.69 231 ASP A N 1
ATOM 1622 C CA . ASP A 1 231 ? -5.390 -15.016 14.972 1.00 89.69 231 ASP A CA 1
ATOM 1623 C C . ASP A 1 231 ? -6.440 -14.718 13.854 1.00 89.69 231 ASP A C 1
ATOM 1625 O O . ASP A 1 231 ? -6.074 -14.626 12.678 1.00 89.69 231 ASP A O 1
ATOM 1629 N N . GLU A 1 232 ? -7.753 -14.623 14.127 1.00 88.56 232 GLU A N 1
ATOM 1630 C CA . GLU A 1 232 ? -8.783 -14.595 13.061 1.00 88.56 232 GLU A CA 1
ATOM 1631 C C . GLU A 1 232 ? -8.959 -13.260 12.325 1.00 88.56 232 GLU A C 1
ATOM 1633 O O . GLU A 1 232 ? -9.488 -13.264 11.208 1.00 88.56 232 GLU A O 1
ATOM 1638 N N . ASP A 1 233 ? -8.512 -12.142 12.902 1.00 90.88 233 ASP A N 1
ATOM 1639 C CA . ASP A 1 233 ? -8.436 -10.850 12.206 1.00 90.88 233 ASP A CA 1
ATOM 1640 C C . ASP A 1 233 ? -7.089 -10.669 11.483 1.00 90.88 233 ASP A C 1
ATOM 1642 O O . ASP A 1 233 ? -6.824 -9.607 10.902 1.00 90.88 233 ASP A O 1
ATOM 1646 N N . PHE A 1 234 ? -6.224 -11.693 11.472 1.00 92.38 234 PHE A N 1
ATOM 1647 C CA . PHE A 1 234 ? -5.014 -11.684 10.661 1.00 92.38 234 PHE A CA 1
ATOM 1648 C C . PHE A 1 234 ? -5.369 -11.588 9.172 1.00 92.38 234 PHE A C 1
ATOM 1650 O O . PHE A 1 234 ? -5.934 -12.499 8.563 1.00 92.38 234 PHE A O 1
ATOM 1657 N N . VAL A 1 235 ? -4.989 -10.471 8.553 1.00 91.38 235 VAL A N 1
ATOM 1658 C CA . VAL A 1 235 ? -5.187 -10.253 7.119 1.00 91.38 235 VAL A CA 1
ATOM 1659 C C . VAL A 1 235 ? -3.996 -10.815 6.349 1.00 91.38 235 VAL A C 1
ATOM 1661 O O . VAL A 1 235 ? -2.907 -10.235 6.370 1.00 91.38 235 VAL A O 1
ATOM 1664 N N . ASP A 1 236 ? -4.230 -11.909 5.621 1.00 92.88 236 ASP A N 1
ATOM 1665 C CA . ASP A 1 236 ? -3.265 -12.481 4.680 1.00 92.88 236 ASP A CA 1
ATOM 1666 C C . ASP A 1 236 ? -2.704 -11.408 3.734 1.00 92.88 236 ASP A C 1
ATOM 1668 O O . ASP A 1 236 ? -3.446 -10.620 3.134 1.00 92.88 236 ASP A O 1
ATOM 1672 N N . PHE A 1 237 ? -1.383 -11.399 3.551 1.00 91.06 237 PHE A N 1
ATOM 1673 C CA . PHE A 1 237 ? -0.710 -10.422 2.696 1.00 91.06 237 PHE A CA 1
ATOM 1674 C C . PHE A 1 237 ? 0.167 -11.084 1.635 1.00 91.06 237 PHE A C 1
ATOM 1676 O O . PHE A 1 237 ? 0.780 -12.131 1.847 1.00 91.06 237 PHE A O 1
ATOM 1683 N N . ALA A 1 238 ? 0.219 -10.460 0.458 1.00 92.44 238 ALA A N 1
ATOM 1684 C CA . ALA A 1 238 ? 0.971 -10.979 -0.676 1.00 92.44 238 ALA A CA 1
ATOM 1685 C C . ALA A 1 238 ? 2.483 -10.972 -0.404 1.00 92.44 238 ALA A C 1
ATOM 1687 O O . ALA A 1 238 ? 3.041 -9.983 0.079 1.00 92.44 238 ALA A O 1
ATOM 1688 N N . SER A 1 239 ? 3.151 -12.054 -0.792 1.00 92.50 239 SER A N 1
ATOM 1689 C CA . SER A 1 239 ? 4.607 -12.154 -0.866 1.00 92.50 239 SER A CA 1
ATOM 1690 C C . SER A 1 239 ? 5.063 -12.295 -2.319 1.00 92.50 239 SER A C 1
ATOM 1692 O O . SER A 1 239 ? 4.285 -12.598 -3.226 1.00 92.50 239 SER A O 1
ATOM 1694 N N . THR A 1 240 ? 6.352 -12.063 -2.553 1.00 91.88 240 THR A N 1
ATOM 1695 C CA . THR A 1 240 ? 7.024 -12.400 -3.812 1.00 91.88 240 THR A CA 1
ATOM 1696 C C . THR A 1 240 ? 8.377 -13.023 -3.498 1.00 91.88 240 THR A C 1
ATOM 1698 O O . THR A 1 240 ? 9.026 -12.647 -2.519 1.00 91.88 240 THR A O 1
ATOM 1701 N N . CYS A 1 241 ? 8.788 -14.007 -4.293 1.00 89.38 241 CYS A N 1
ATOM 1702 C CA . CYS A 1 241 ? 10.057 -14.712 -4.132 1.00 89.38 241 CYS A CA 1
ATOM 1703 C C . CYS A 1 241 ? 10.615 -15.150 -5.491 1.00 89.38 241 CYS A C 1
ATOM 1705 O O . CYS A 1 241 ? 9.865 -15.323 -6.451 1.00 89.38 241 CYS A O 1
ATOM 1707 N N . GLY A 1 242 ? 11.935 -15.345 -5.555 1.00 86.38 242 GLY A N 1
ATOM 1708 C CA . GLY A 1 242 ? 12.670 -15.496 -6.814 1.00 86.38 242 GLY A CA 1
ATOM 1709 C C . GLY A 1 242 ? 13.054 -14.148 -7.435 1.00 86.38 242 GLY A C 1
ATOM 1710 O O . GLY A 1 242 ? 12.513 -13.104 -7.068 1.00 86.38 242 GLY A O 1
ATOM 1711 N N . THR A 1 243 ? 14.010 -14.183 -8.359 1.00 87.75 243 THR A N 1
ATOM 1712 C CA . THR A 1 243 ? 14.442 -13.060 -9.207 1.00 87.75 243 THR A CA 1
ATOM 1713 C C . THR A 1 243 ? 14.054 -13.330 -10.660 1.00 87.75 243 THR A C 1
ATOM 1715 O O . THR A 1 243 ? 13.655 -14.450 -10.984 1.00 87.75 243 THR A O 1
ATOM 1718 N N . GLY A 1 244 ? 14.104 -12.300 -11.510 1.00 86.12 244 GLY A N 1
ATOM 1719 C CA . GLY A 1 244 ? 13.909 -12.448 -12.955 1.00 86.12 244 GLY A CA 1
ATOM 1720 C C . GLY A 1 244 ? 12.654 -13.227 -13.353 1.00 86.12 244 GLY A C 1
ATOM 1721 O O . GLY A 1 244 ? 11.564 -12.990 -12.822 1.00 86.12 244 GLY A O 1
ATOM 1722 N N . ALA A 1 245 ? 12.821 -14.190 -14.259 1.00 87.62 245 ALA A N 1
ATOM 1723 C CA . ALA A 1 245 ? 11.765 -15.092 -14.716 1.00 87.62 245 ALA A CA 1
ATOM 1724 C C . ALA A 1 245 ? 11.257 -16.057 -13.622 1.00 87.62 245 ALA A C 1
ATOM 1726 O O . ALA A 1 245 ? 10.134 -16.569 -13.709 1.00 87.62 245 ALA A O 1
ATOM 1727 N N . CYS A 1 246 ? 12.034 -16.283 -12.557 1.00 89.62 246 CYS A N 1
ATOM 1728 C CA . CYS A 1 246 ? 11.623 -17.088 -11.405 1.00 89.62 246 CYS A CA 1
ATOM 1729 C C . CYS A 1 246 ? 10.766 -16.331 -10.388 1.00 89.62 246 CYS A C 1
ATOM 1731 O O . CYS A 1 246 ? 10.292 -16.963 -9.438 1.00 89.62 246 CYS A O 1
ATOM 1733 N N . ALA A 1 247 ? 10.553 -15.022 -10.550 1.00 91.12 247 ALA A N 1
ATOM 1734 C CA . ALA A 1 247 ? 9.713 -14.240 -9.653 1.00 91.12 247 ALA A CA 1
ATOM 1735 C C . ALA A 1 247 ? 8.272 -14.784 -9.640 1.00 91.12 247 ALA A C 1
ATOM 1737 O O . ALA A 1 247 ? 7.551 -14.733 -10.640 1.00 91.12 247 ALA A O 1
ATOM 1738 N N . ARG A 1 248 ? 7.833 -15.307 -8.491 1.00 92.12 248 ARG A N 1
ATOM 1739 C CA . ARG A 1 248 ? 6.472 -15.821 -8.290 1.00 92.12 248 ARG A CA 1
ATOM 1740 C C . ARG A 1 248 ? 5.754 -15.077 -7.168 1.00 92.12 248 ARG A C 1
ATOM 1742 O O . ARG A 1 248 ? 6.390 -14.729 -6.172 1.00 92.12 248 ARG A O 1
ATOM 1749 N N . PRO A 1 249 ? 4.440 -14.825 -7.315 1.00 90.69 249 PRO A N 1
ATOM 1750 C CA . PRO A 1 249 ? 3.615 -14.399 -6.200 1.00 90.69 249 PRO A CA 1
ATOM 1751 C C . PRO A 1 249 ? 3.413 -15.575 -5.241 1.00 90.69 249 PRO A C 1
ATOM 1753 O O . PRO A 1 249 ? 3.253 -16.718 -5.674 1.00 90.69 249 PRO A O 1
ATOM 1756 N N . GLY A 1 250 ? 3.367 -15.265 -3.955 1.00 91.31 250 GLY A N 1
ATOM 1757 C CA . GLY A 1 250 ? 2.876 -16.152 -2.911 1.00 91.31 250 GLY A CA 1
ATOM 1758 C C . GLY A 1 250 ? 1.998 -15.387 -1.929 1.00 91.31 250 GLY A C 1
ATOM 1759 O O . GLY A 1 250 ? 1.694 -14.201 -2.114 1.00 91.31 250 GLY A O 1
ATOM 1760 N N . LEU A 1 251 ? 1.596 -16.075 -0.874 1.00 93.12 251 LEU A N 1
ATOM 1761 C CA . LEU A 1 251 ? 0.761 -15.566 0.197 1.00 93.12 251 LEU A CA 1
ATOM 1762 C C . LEU A 1 251 ? 1.432 -15.851 1.541 1.00 93.12 251 LEU A C 1
ATOM 1764 O O . LEU A 1 251 ? 1.974 -16.936 1.770 1.00 93.12 251 LEU A O 1
ATOM 1768 N N . VAL A 1 252 ? 1.392 -14.869 2.439 1.00 94.06 252 VAL A N 1
ATOM 1769 C CA . VAL A 1 252 ? 1.700 -15.078 3.852 1.00 94.06 252 VAL A CA 1
ATOM 1770 C C . VAL A 1 252 ? 0.389 -15.240 4.600 1.00 94.06 252 VAL A C 1
ATOM 1772 O O . VAL A 1 252 ? -0.369 -14.280 4.723 1.00 94.06 252 VAL A O 1
ATOM 1775 N N . THR A 1 253 ? 0.153 -16.450 5.096 1.00 93.69 253 THR A N 1
ATOM 1776 C CA . THR A 1 253 ? -1.030 -16.829 5.877 1.00 93.69 253 THR A CA 1
ATOM 1777 C C . THR A 1 253 ? -0.662 -17.070 7.334 1.00 93.69 253 THR A C 1
ATOM 1779 O O . THR A 1 253 ? 0.438 -17.571 7.603 1.00 93.69 253 THR A O 1
ATOM 1782 N N . CYS A 1 254 ? -1.567 -16.817 8.278 1.00 93.19 254 CYS A N 1
ATOM 1783 C CA . CYS A 1 254 ? -1.365 -17.289 9.648 1.00 93.19 254 CYS A CA 1
ATOM 1784 C C . CYS A 1 254 ? -1.748 -18.768 9.798 1.00 93.19 254 CYS A C 1
ATOM 1786 O O . CYS A 1 254 ? -2.810 -19.194 9.349 1.00 93.19 254 CYS A O 1
ATOM 1788 N N . ALA A 1 255 ? -0.887 -19.569 10.433 1.00 91.19 255 ALA A N 1
ATOM 1789 C CA . ALA A 1 255 ? -1.232 -20.934 10.818 1.00 91.19 255 ALA A CA 1
ATOM 1790 C C . ALA A 1 255 ? -0.428 -21.406 12.039 1.00 91.19 255 ALA A C 1
ATOM 1792 O O . ALA A 1 255 ? 0.794 -21.580 11.967 1.00 91.19 255 ALA A O 1
ATOM 1793 N N . PHE A 1 256 ? -1.148 -21.693 13.131 1.00 88.50 256 PHE A N 1
ATOM 1794 C CA . PHE A 1 256 ? -0.616 -22.113 14.437 1.00 88.50 256 PHE A CA 1
ATOM 1795 C C . PHE A 1 256 ? 0.303 -21.056 15.089 1.00 88.50 256 PHE A C 1
ATOM 1797 O O . PHE A 1 256 ? 1.411 -21.388 15.528 1.00 88.50 256 PHE A O 1
ATOM 1804 N N . GLY A 1 257 ? -0.121 -19.784 15.104 1.00 87.69 257 GLY A N 1
ATOM 1805 C CA . GLY A 1 257 ? 0.633 -18.676 15.713 1.00 87.69 257 GLY A CA 1
ATOM 1806 C C . GLY A 1 257 ? 1.969 -18.385 15.049 1.00 87.69 257 GLY A C 1
ATOM 1807 O O . GLY A 1 257 ? 2.951 -18.036 15.710 1.00 87.69 257 GLY A O 1
ATOM 1808 N N . ARG A 1 258 ? 2.058 -18.671 13.748 1.00 91.88 258 ARG A N 1
ATOM 1809 C CA . ARG A 1 258 ? 3.239 -18.436 12.919 1.00 91.88 258 ARG A CA 1
ATOM 1810 C C . ARG A 1 258 ? 2.800 -18.072 11.517 1.00 91.88 258 ARG A C 1
ATOM 1812 O O . ARG A 1 258 ? 1.983 -18.766 10.912 1.00 91.88 258 ARG A O 1
ATOM 1819 N N . THR A 1 259 ? 3.410 -17.026 10.978 1.00 92.19 259 THR A N 1
ATOM 1820 C CA . THR A 1 259 ? 3.271 -16.684 9.569 1.00 92.19 259 THR A CA 1
ATOM 1821 C C . THR A 1 259 ? 3.931 -17.764 8.712 1.00 92.19 259 THR A C 1
ATOM 1823 O O . THR A 1 259 ? 5.109 -18.093 8.873 1.00 92.19 259 THR A O 1
ATOM 1826 N N . GLN A 1 260 ? 3.155 -18.343 7.802 1.00 92.94 260 GLN A N 1
ATOM 1827 C CA . GLN A 1 260 ? 3.618 -19.298 6.802 1.00 92.94 260 GLN A CA 1
ATOM 1828 C C . GLN A 1 260 ? 3.591 -18.607 5.445 1.00 92.94 260 GLN A C 1
ATOM 1830 O O . GLN A 1 260 ? 2.560 -18.089 5.034 1.00 92.94 260 GLN A O 1
ATOM 1835 N N . ASN A 1 261 ? 4.737 -18.574 4.769 1.00 92.62 261 ASN A N 1
ATOM 1836 C CA . ASN A 1 261 ? 4.855 -18.048 3.415 1.00 92.62 261 ASN A CA 1
ATOM 1837 C C . ASN A 1 261 ? 4.912 -19.236 2.452 1.00 92.62 261 ASN A C 1
ATOM 1839 O O . ASN A 1 261 ? 5.862 -20.020 2.514 1.00 92.62 261 ASN A O 1
ATOM 1843 N N . ASP A 1 262 ? 3.905 -19.380 1.593 1.00 92.12 262 ASP A N 1
ATOM 1844 C CA . ASP A 1 262 ? 3.821 -20.487 0.632 1.00 92.12 262 ASP A CA 1
ATOM 1845 C C . ASP A 1 262 ? 4.695 -20.279 -0.618 1.00 92.12 262 ASP A C 1
ATOM 1847 O O . ASP A 1 262 ? 4.826 -21.190 -1.439 1.00 92.12 262 ASP A O 1
ATOM 1851 N N . CYS A 1 263 ? 5.309 -19.098 -0.756 1.00 92.31 263 CYS A N 1
ATOM 1852 C CA . CYS A 1 263 ? 5.995 -18.696 -1.972 1.00 92.31 263 CYS A CA 1
ATOM 1853 C C . CYS A 1 263 ? 7.156 -19.636 -2.317 1.00 92.31 263 CYS A C 1
ATOM 1855 O O . CYS A 1 263 ? 8.168 -19.714 -1.614 1.00 92.31 263 CYS A O 1
ATOM 1857 N N . GLN A 1 264 ? 7.024 -20.302 -3.463 1.00 92.06 264 GLN A N 1
ATOM 1858 C CA . GLN A 1 264 ? 8.075 -21.093 -4.089 1.00 92.06 264 GLN A CA 1
ATOM 1859 C C . GLN A 1 264 ? 8.561 -20.367 -5.350 1.00 92.06 264 GLN A C 1
ATOM 1861 O O . GLN A 1 264 ? 7.737 -20.093 -6.230 1.00 92.06 264 GLN A O 1
ATOM 1866 N N . PRO A 1 265 ? 9.870 -20.065 -5.472 1.00 89.75 265 PRO A N 1
ATOM 1867 C CA . PRO A 1 265 ? 10.434 -19.515 -6.699 1.00 89.75 265 PRO A CA 1
ATOM 1868 C C . PRO A 1 265 ? 10.140 -20.402 -7.912 1.00 89.75 265 PRO A C 1
ATOM 1870 O O . PRO A 1 265 ? 9.950 -21.616 -7.791 1.00 89.75 265 PRO A O 1
ATOM 1873 N N . GLY A 1 266 ? 10.114 -19.798 -9.098 1.00 84.88 266 GLY A N 1
ATOM 1874 C CA . GLY A 1 266 ? 10.067 -20.547 -10.350 1.00 84.88 266 GLY A CA 1
ATOM 1875 C C . GLY A 1 266 ? 11.262 -21.485 -10.514 1.00 84.88 266 GLY A C 1
ATOM 1876 O O . GLY A 1 266 ? 12.312 -21.296 -9.906 1.00 84.88 266 GLY A O 1
ATOM 1877 N N . PHE A 1 267 ? 11.089 -22.508 -11.352 1.00 87.38 267 PHE A N 1
ATOM 1878 C CA . PHE A 1 267 ? 12.223 -23.300 -11.809 1.00 87.38 267 PHE A CA 1
ATOM 1879 C C . PHE A 1 267 ? 13.059 -22.449 -12.773 1.00 87.38 267 PHE A C 1
ATOM 1881 O O . PHE A 1 267 ? 12.477 -21.954 -13.741 1.00 87.38 267 PHE A O 1
ATOM 1888 N N . PRO A 1 268 ? 14.372 -22.295 -12.533 1.00 88.88 268 PRO A N 1
ATOM 1889 C CA . PRO A 1 268 ? 15.247 -21.539 -13.419 1.00 88.88 268 PRO A CA 1
ATOM 1890 C C . PRO A 1 268 ? 15.402 -22.215 -14.782 1.00 88.88 268 PRO A C 1
ATOM 1892 O O . PRO A 1 268 ? 15.337 -23.449 -14.888 1.00 88.88 268 PRO A O 1
ATOM 1895 N N . ALA A 1 269 ? 15.645 -21.414 -15.821 1.00 86.94 269 ALA A N 1
ATOM 1896 C CA . ALA A 1 269 ? 16.212 -21.923 -17.062 1.00 86.94 269 ALA A CA 1
ATOM 1897 C C . ALA A 1 269 ? 17.636 -22.486 -16.823 1.00 86.94 269 ALA A C 1
ATOM 1899 O O . ALA A 1 269 ? 18.219 -22.291 -15.759 1.00 86.94 269 ALA A O 1
ATOM 1900 N N . PRO A 1 270 ? 18.227 -23.228 -17.777 1.00 87.38 270 PRO A N 1
ATOM 1901 C CA . PRO A 1 270 ? 19.605 -23.713 -17.635 1.00 87.38 270 PRO A CA 1
ATOM 1902 C C . PRO A 1 270 ? 20.699 -22.656 -17.881 1.00 87.38 270 PRO A C 1
ATOM 1904 O O . PRO A 1 270 ? 21.860 -22.960 -17.616 1.00 87.38 270 PRO A O 1
ATOM 1907 N N . THR A 1 271 ? 20.332 -21.523 -18.490 1.00 90.00 271 THR A N 1
ATOM 1908 C CA . THR A 1 271 ? 21.174 -20.422 -19.011 1.00 90.00 271 THR A CA 1
ATOM 1909 C C . THR A 1 271 ? 20.268 -19.225 -19.351 1.00 90.00 271 THR A C 1
ATOM 1911 O O . THR A 1 271 ? 19.153 -19.499 -19.807 1.00 90.00 271 THR A O 1
ATOM 1914 N N . ASP A 1 272 ? 20.756 -17.977 -19.325 1.00 89.38 272 ASP A N 1
ATOM 1915 C CA . ASP A 1 272 ? 20.102 -16.799 -19.951 1.00 89.38 272 ASP A CA 1
ATOM 1916 C C . ASP A 1 272 ? 20.724 -16.395 -21.323 1.00 89.38 272 ASP A C 1
ATOM 1918 O O . ASP A 1 272 ? 21.615 -15.541 -21.417 1.00 89.38 272 ASP A O 1
ATOM 1922 N N . PRO A 1 273 ? 20.313 -17.026 -22.444 1.00 89.88 273 PRO A N 1
ATOM 1923 C CA . PRO A 1 273 ? 20.850 -16.747 -23.780 1.00 89.88 273 PRO A CA 1
ATOM 1924 C C . PRO A 1 273 ? 20.212 -15.516 -24.450 1.00 89.88 273 PRO A C 1
ATOM 1926 O O . PRO A 1 273 ? 20.465 -15.262 -25.637 1.00 89.88 273 PRO A O 1
ATOM 1929 N N . THR A 1 274 ? 19.327 -14.812 -23.749 1.00 89.62 274 THR A N 1
ATOM 1930 C CA . THR A 1 274 ? 18.428 -13.780 -24.272 1.00 89.62 274 THR A CA 1
ATOM 1931 C C . THR A 1 274 ? 18.939 -12.386 -23.934 1.00 89.62 274 THR A C 1
ATOM 1933 O O . THR A 1 274 ? 19.679 -12.186 -22.989 1.00 89.62 274 THR A O 1
ATOM 1936 N N . CYS A 1 275 ? 18.617 -11.412 -24.788 1.00 91.25 275 CYS A N 1
ATOM 1937 C CA . CYS A 1 275 ? 19.008 -10.015 -24.591 1.00 91.25 275 CYS A CA 1
ATOM 1938 C C . CYS A 1 275 ? 17.740 -9.173 -24.492 1.00 91.25 275 CYS A C 1
ATOM 1940 O O . CYS A 1 275 ? 17.358 -8.499 -25.456 1.00 91.25 275 CYS A O 1
ATOM 1942 N N . ASP A 1 276 ? 17.046 -9.311 -23.369 1.00 89.94 276 ASP A N 1
ATOM 1943 C CA . ASP A 1 276 ? 15.796 -8.615 -23.054 1.00 89.94 276 ASP A CA 1
ATOM 1944 C C . ASP A 1 276 ? 15.770 -8.020 -21.632 1.00 89.94 276 ASP A C 1
ATOM 1946 O O . ASP A 1 276 ? 14.840 -7.280 -21.297 1.00 89.94 276 ASP A O 1
ATOM 1950 N N . GLY A 1 277 ? 16.831 -8.234 -20.843 1.00 89.31 277 GLY A N 1
ATOM 1951 C CA . GLY A 1 277 ? 16.994 -7.690 -19.499 1.00 89.31 277 GLY A CA 1
ATOM 1952 C C . GLY A 1 277 ? 16.247 -8.472 -18.420 1.00 89.31 277 GLY A C 1
ATOM 1953 O O . GLY A 1 277 ? 16.019 -7.919 -17.339 1.00 89.31 277 GLY A O 1
ATOM 1954 N N . ILE A 1 278 ? 15.843 -9.714 -18.702 1.00 90.56 278 ILE A N 1
ATOM 1955 C CA . ILE A 1 278 ? 15.218 -10.636 -17.753 1.00 90.56 278 ILE A CA 1
ATOM 1956 C C . ILE A 1 278 ? 16.225 -11.725 -17.370 1.00 90.56 278 ILE A C 1
ATOM 1958 O O . ILE A 1 278 ? 16.693 -12.463 -18.217 1.00 90.56 278 ILE A O 1
ATOM 1962 N N . ASP A 1 279 ? 16.492 -11.846 -16.070 1.00 90.50 279 ASP A N 1
ATOM 1963 C CA . ASP A 1 279 ? 17.279 -12.924 -15.451 1.00 90.50 279 ASP A CA 1
ATOM 1964 C C . ASP A 1 279 ? 16.522 -14.268 -15.604 1.00 90.50 279 ASP A C 1
ATOM 1966 O O . ASP A 1 279 ? 15.614 -14.582 -14.825 1.00 90.50 279 ASP A O 1
ATOM 1970 N N . ASP A 1 280 ? 16.803 -14.998 -16.689 1.00 90.38 280 ASP A N 1
ATOM 1971 C CA . ASP A 1 280 ? 16.026 -16.167 -17.144 1.00 90.38 280 ASP A CA 1
ATOM 1972 C C . ASP A 1 280 ? 16.429 -17.479 -16.423 1.00 90.38 280 ASP A C 1
ATOM 1974 O O . ASP A 1 280 ? 15.592 -18.367 -16.206 1.00 90.38 280 ASP A O 1
ATOM 1978 N N . ASP A 1 281 ? 17.695 -17.601 -15.999 1.00 90.62 281 ASP A N 1
ATOM 1979 C CA . ASP A 1 281 ? 18.206 -18.709 -15.169 1.00 90.62 281 ASP A CA 1
ATOM 1980 C C . ASP A 1 281 ? 18.309 -18.390 -13.665 1.00 90.62 281 ASP A C 1
ATOM 1982 O O . ASP A 1 281 ? 18.578 -19.278 -12.850 1.00 90.62 281 ASP A O 1
ATOM 1986 N N . CYS A 1 282 ? 17.938 -17.171 -13.277 1.00 91.44 282 CYS A N 1
ATOM 1987 C CA . CYS A 1 282 ? 17.686 -16.762 -11.900 1.00 91.44 282 CYS A CA 1
ATOM 1988 C C . CYS A 1 282 ? 18.934 -16.814 -11.002 1.00 91.44 282 CYS A C 1
ATOM 1990 O O . CYS A 1 282 ? 18.816 -17.034 -9.787 1.00 91.44 282 CYS A O 1
ATOM 1992 N N . ASP A 1 283 ? 20.126 -16.637 -11.585 1.00 89.12 283 ASP A N 1
ATOM 1993 C CA . ASP A 1 283 ? 21.410 -16.607 -10.871 1.00 89.12 283 ASP A CA 1
ATOM 1994 C C . ASP A 1 283 ? 21.721 -15.229 -10.242 1.00 89.12 283 ASP A C 1
ATOM 1996 O O . ASP A 1 283 ? 22.530 -15.129 -9.309 1.00 89.12 283 ASP A O 1
ATOM 2000 N N . GLY A 1 284 ? 20.994 -14.189 -10.672 1.00 88.56 284 GLY A N 1
ATOM 2001 C CA . GLY A 1 284 ? 21.110 -12.809 -10.198 1.00 88.56 284 GLY A CA 1
ATOM 2002 C C . GLY A 1 284 ? 21.924 -11.881 -11.107 1.00 88.56 284 GLY A C 1
ATOM 2003 O O . GLY A 1 284 ? 22.116 -10.709 -10.753 1.00 88.56 284 GLY A O 1
ATOM 2004 N N . VAL A 1 285 ? 22.399 -12.371 -12.251 1.00 88.69 285 VAL A N 1
ATOM 2005 C CA . VAL A 1 285 ? 22.909 -11.582 -13.381 1.00 88.69 285 VAL A CA 1
ATOM 2006 C C . VAL A 1 285 ? 21.803 -11.469 -14.456 1.00 88.69 285 VAL A C 1
ATOM 2008 O O . VAL A 1 285 ? 20.708 -11.989 -14.280 1.00 88.69 285 VAL A O 1
ATOM 2011 N N . VAL A 1 286 ? 22.006 -10.645 -15.488 1.00 90.12 286 VAL A N 1
ATOM 2012 C CA . VAL A 1 286 ? 21.101 -10.529 -16.646 1.00 90.12 286 VAL A CA 1
ATOM 2013 C C . VAL A 1 286 ? 21.912 -10.557 -17.936 1.00 90.12 286 VAL A C 1
ATOM 2015 O O . VAL A 1 286 ? 22.979 -9.930 -18.012 1.00 90.12 286 VAL A O 1
ATOM 2018 N N . ASP A 1 287 ? 21.358 -11.190 -18.967 1.00 89.31 287 ASP A N 1
ATOM 2019 C CA . ASP A 1 287 ? 21.884 -11.275 -20.329 1.00 89.31 287 ASP A CA 1
ATOM 2020 C C . ASP A 1 287 ? 23.315 -11.897 -20.438 1.00 89.31 287 ASP A C 1
ATOM 2022 O O . ASP A 1 287 ? 24.026 -11.659 -21.427 1.00 89.31 287 ASP A O 1
ATOM 2026 N N . GLU A 1 288 ? 23.820 -12.651 -19.447 1.00 86.19 288 GLU A N 1
ATOM 2027 C CA . GLU A 1 288 ? 25.245 -13.058 -19.370 1.00 86.19 288 GLU A CA 1
ATOM 2028 C C . GLU A 1 288 ? 25.643 -14.273 -20.221 1.00 86.19 288 GLU A C 1
ATOM 2030 O O . GLU A 1 288 ? 26.838 -14.457 -20.485 1.00 86.19 288 GLU A O 1
ATOM 2035 N N . ASN A 1 289 ? 24.685 -15.047 -20.742 1.00 88.00 289 ASN A N 1
ATOM 2036 C CA . ASN A 1 289 ? 24.950 -16.114 -21.718 1.00 88.00 289 ASN A CA 1
ATOM 2037 C C . ASN A 1 289 ? 24.719 -15.652 -23.185 1.00 88.00 289 ASN A C 1
ATOM 2039 O O . ASN A 1 289 ? 24.840 -16.453 -24.124 1.00 88.00 289 ASN A O 1
ATOM 2043 N N . VAL A 1 290 ? 24.468 -14.356 -23.436 1.00 88.81 290 VAL A N 1
ATOM 2044 C CA . VAL A 1 290 ? 24.298 -13.810 -24.798 1.00 88.81 290 VAL A CA 1
ATOM 2045 C C . VAL A 1 290 ? 25.611 -13.792 -25.581 1.00 88.81 290 VAL A C 1
ATOM 2047 O O . VAL A 1 290 ? 26.543 -13.038 -25.297 1.00 88.81 290 VAL A O 1
ATOM 2050 N N . THR A 1 291 ? 25.665 -14.562 -26.669 1.00 86.81 291 THR A N 1
ATOM 2051 C CA . THR A 1 291 ? 26.834 -14.601 -27.563 1.00 86.81 291 THR A CA 1
ATOM 2052 C C . THR A 1 291 ? 26.894 -13.367 -28.485 1.00 86.81 291 THR A C 1
ATOM 2054 O O . THR A 1 291 ? 25.972 -13.161 -29.283 1.00 86.81 291 THR A O 1
ATOM 2057 N N . PRO A 1 292 ? 27.983 -12.566 -28.474 1.00 87.69 292 PRO A N 1
ATOM 2058 C CA . PRO A 1 292 ? 28.139 -11.434 -29.387 1.00 87.69 292 PRO A CA 1
ATOM 2059 C C . PRO A 1 292 ? 28.163 -11.857 -30.859 1.00 87.69 292 PRO A C 1
ATOM 2061 O O . PRO A 1 292 ? 28.862 -12.797 -31.240 1.00 87.69 292 PRO A O 1
ATOM 2064 N N . THR A 1 293 ? 27.452 -11.120 -31.712 1.00 87.62 293 THR A N 1
ATOM 2065 C CA . THR A 1 293 ? 27.442 -11.355 -33.168 1.00 87.62 293 THR A CA 1
ATOM 2066 C C . THR A 1 293 ? 28.299 -10.307 -33.873 1.00 87.62 293 THR A C 1
ATOM 2068 O O . THR A 1 293 ? 28.139 -9.118 -33.614 1.00 87.62 293 THR A O 1
ATOM 2071 N N . GLY A 1 294 ? 29.207 -10.717 -34.764 1.00 88.62 294 GLY A N 1
ATOM 2072 C CA . GLY A 1 294 ? 30.065 -9.783 -35.505 1.00 88.62 294 GLY A CA 1
ATOM 2073 C C . GLY A 1 294 ? 29.280 -8.855 -36.441 1.00 88.62 294 GLY A C 1
ATOM 2074 O O . GLY A 1 294 ? 28.329 -9.285 -37.092 1.00 88.62 294 GLY A O 1
ATOM 2075 N N . THR A 1 295 ? 29.697 -7.592 -36.516 1.00 90.06 295 THR A N 1
ATOM 2076 C CA . THR A 1 295 ? 29.112 -6.537 -37.363 1.00 90.06 295 THR A CA 1
ATOM 2077 C C . THR A 1 295 ? 30.208 -5.820 -38.157 1.00 90.06 295 THR A C 1
ATOM 2079 O O . THR A 1 295 ? 31.389 -5.888 -37.814 1.00 90.06 295 THR A O 1
ATOM 2082 N N . SER A 1 296 ? 29.837 -5.140 -39.242 1.00 88.94 296 SER A N 1
ATOM 2083 C CA . SER A 1 296 ? 30.761 -4.378 -40.094 1.00 88.94 296 SER A CA 1
ATOM 2084 C C . SER A 1 296 ? 30.108 -3.083 -40.566 1.00 88.94 296 SER A C 1
ATOM 2086 O O . SER A 1 296 ? 28.929 -3.093 -40.921 1.00 88.94 296 SER A O 1
ATOM 2088 N N . CYS A 1 297 ? 30.864 -1.991 -40.600 1.00 85.38 297 CYS A N 1
ATOM 2089 C CA . CYS A 1 297 ? 30.362 -0.648 -40.886 1.00 85.38 297 CYS A CA 1
ATOM 2090 C C . CYS A 1 297 ? 31.433 0.217 -41.568 1.00 85.38 297 CYS A C 1
ATOM 2092 O O . CYS A 1 297 ? 32.627 -0.065 -41.471 1.00 85.38 297 CYS A O 1
ATOM 2094 N N . GLY A 1 298 ? 30.999 1.288 -42.238 1.00 76.88 298 GLY A N 1
ATOM 2095 C CA . GLY A 1 298 ? 31.862 2.102 -43.097 1.00 76.88 298 GLY A CA 1
ATOM 2096 C C . GLY A 1 298 ? 32.129 1.453 -44.462 1.00 76.88 298 GLY A C 1
ATOM 2097 O O . GLY A 1 298 ? 31.879 0.265 -44.667 1.00 76.88 298 GLY A O 1
ATOM 2098 N N . THR A 1 299 ? 32.649 2.253 -45.389 1.00 75.25 299 THR A N 1
ATOM 2099 C CA . THR A 1 299 ? 32.966 1.865 -46.774 1.00 75.25 299 THR A CA 1
ATOM 2100 C C . THR A 1 299 ? 34.434 2.200 -47.054 1.00 75.25 299 THR A C 1
ATOM 2102 O O . THR A 1 299 ? 34.983 3.092 -46.417 1.00 75.25 299 THR A O 1
ATOM 2105 N N . GLY A 1 300 ? 35.097 1.491 -47.973 1.00 75.75 300 GLY A N 1
ATOM 2106 C CA . GLY A 1 300 ? 36.473 1.822 -48.372 1.00 75.75 300 GLY A CA 1
ATOM 2107 C C . GLY A 1 300 ? 37.463 1.838 -47.198 1.00 75.75 300 GLY A C 1
ATOM 2108 O O . GLY A 1 300 ? 37.503 0.900 -46.398 1.00 75.75 300 GLY A O 1
ATOM 2109 N N . VAL A 1 301 ? 38.252 2.910 -47.083 1.00 77.25 301 VAL A N 1
ATOM 2110 C CA . VAL A 1 301 ? 39.235 3.109 -45.998 1.00 77.25 301 VAL A CA 1
ATOM 2111 C C . VAL A 1 301 ? 38.587 3.299 -44.621 1.00 77.25 301 VAL A C 1
ATOM 2113 O O . VAL A 1 301 ? 39.196 2.968 -43.603 1.00 77.25 301 VAL A O 1
ATOM 2116 N N . CYS A 1 302 ? 37.322 3.721 -44.583 1.00 81.88 302 CYS A N 1
ATOM 2117 C CA . CYS A 1 302 ? 36.523 3.910 -43.371 1.00 81.88 302 CYS A CA 1
ATOM 2118 C C . CYS A 1 302 ? 36.054 2.585 -42.740 1.00 81.88 302 CYS A C 1
ATOM 2120 O O . CYS A 1 302 ? 35.508 2.583 -41.631 1.00 81.88 302 CYS A O 1
ATOM 2122 N N . ALA A 1 303 ? 36.241 1.455 -43.434 1.00 84.50 303 ALA A N 1
ATOM 2123 C CA . ALA A 1 303 ? 35.717 0.154 -43.034 1.00 84.50 303 ALA A CA 1
ATOM 2124 C C . ALA A 1 303 ? 36.253 -0.322 -41.669 1.00 84.50 303 ALA A C 1
ATOM 2126 O O . ALA A 1 303 ? 37.462 -0.443 -41.419 1.00 84.50 303 ALA A O 1
ATOM 2127 N N . ALA A 1 304 ? 35.317 -0.655 -40.787 1.00 87.25 304 ALA A N 1
ATOM 2128 C CA . ALA A 1 304 ? 35.546 -1.170 -39.449 1.00 87.25 304 ALA A CA 1
ATOM 2129 C C . ALA A 1 304 ? 34.738 -2.453 -39.210 1.00 87.25 304 ALA A C 1
ATOM 2131 O O . ALA A 1 304 ? 33.701 -2.695 -39.828 1.00 87.25 304 ALA A O 1
ATOM 2132 N N . ASN A 1 305 ? 35.226 -3.265 -38.272 1.00 90.06 305 ASN A N 1
ATOM 2133 C CA . ASN A 1 305 ? 34.492 -4.401 -37.725 1.00 90.06 305 ASN A CA 1
ATOM 2134 C C . ASN A 1 305 ? 34.112 -4.077 -36.281 1.00 90.06 305 ASN A C 1
ATOM 2136 O O . ASN A 1 305 ? 34.925 -3.521 -35.540 1.00 90.06 305 ASN A O 1
ATOM 2140 N N . GLY A 1 306 ? 32.912 -4.473 -35.884 1.00 89.06 306 GLY A N 1
ATOM 2141 C CA . GLY A 1 306 ? 32.414 -4.390 -34.521 1.00 89.06 306 GLY A CA 1
ATOM 2142 C C . GLY A 1 306 ? 31.718 -5.679 -34.105 1.00 89.06 306 GLY A C 1
ATOM 2143 O O . GLY A 1 306 ? 31.863 -6.739 -34.722 1.00 89.06 306 GLY A O 1
ATOM 2144 N N . GLN A 1 307 ? 30.966 -5.580 -33.018 1.00 91.50 307 GLN A N 1
ATOM 2145 C CA . GLN A 1 307 ? 30.104 -6.634 -32.503 1.00 91.50 307 GLN A CA 1
ATOM 2146 C C . GLN A 1 307 ? 28.784 -6.035 -32.012 1.00 91.50 307 GLN A C 1
ATOM 2148 O O . GLN A 1 307 ? 28.787 -5.030 -31.294 1.00 91.50 307 GLN A O 1
ATOM 2153 N N . ARG A 1 308 ? 27.670 -6.709 -32.308 1.00 89.88 308 ARG A N 1
ATOM 2154 C CA . ARG A 1 308 ? 26.411 -6.565 -31.574 1.00 89.88 308 ARG A CA 1
ATOM 2155 C C . ARG A 1 308 ? 26.558 -7.291 -30.241 1.00 89.88 308 ARG A C 1
ATOM 2157 O O . ARG A 1 308 ? 26.597 -8.521 -30.211 1.00 89.88 308 ARG A O 1
ATOM 2164 N N . VAL A 1 309 ? 26.651 -6.521 -29.164 1.00 90.94 309 VAL A N 1
ATOM 2165 C CA . VAL A 1 309 ? 26.742 -7.000 -27.775 1.00 90.94 309 VAL A CA 1
ATOM 2166 C C . VAL A 1 309 ? 25.444 -6.683 -27.041 1.00 90.94 309 VAL A C 1
ATOM 2168 O O . VAL A 1 309 ? 24.804 -5.678 -27.357 1.00 90.94 309 VAL A O 1
ATOM 2171 N N . CYS A 1 310 ? 25.056 -7.495 -26.058 1.00 90.56 310 CYS A N 1
ATOM 2172 C CA . CYS A 1 310 ? 23.976 -7.099 -25.160 1.00 90.56 310 CYS A CA 1
ATOM 2173 C C . CYS A 1 310 ? 24.481 -6.087 -24.126 1.00 90.56 310 CYS A C 1
ATOM 2175 O O . CYS A 1 310 ? 25.593 -6.221 -23.606 1.00 90.56 310 CYS A O 1
ATOM 2177 N N . ARG A 1 311 ? 23.683 -5.055 -23.846 1.00 89.25 311 ARG A N 1
ATOM 2178 C CA . ARG A 1 311 ? 23.843 -4.158 -22.698 1.00 89.25 311 ARG A CA 1
ATOM 2179 C C . ARG A 1 311 ? 22.462 -3.725 -22.219 1.00 89.25 311 ARG A C 1
ATOM 2181 O O . ARG A 1 311 ? 21.775 -3.024 -22.955 1.00 89.25 311 ARG A O 1
ATOM 2188 N N . GLN A 1 312 ? 22.111 -4.065 -20.977 1.00 85.38 312 GLN A N 1
ATOM 2189 C CA . GLN A 1 312 ? 20.862 -3.638 -20.329 1.00 85.38 312 GLN A CA 1
ATOM 2190 C C . GLN A 1 312 ? 19.609 -4.053 -21.132 1.00 85.38 312 GLN A C 1
ATOM 2192 O O . GLN A 1 312 ? 18.784 -3.199 -21.455 1.00 85.38 312 GLN A O 1
ATOM 2197 N N . GLY A 1 313 ? 19.502 -5.330 -21.521 1.00 85.50 313 GLY A N 1
ATOM 2198 C CA . GLY A 1 313 ? 18.376 -5.843 -22.314 1.00 85.50 313 GLY A CA 1
ATOM 2199 C C . GLY A 1 313 ? 18.253 -5.276 -23.732 1.00 85.50 313 GLY A C 1
ATOM 2200 O O . GLY A 1 313 ? 17.189 -5.345 -24.347 1.00 85.50 313 GLY A O 1
ATOM 2201 N N . ALA A 1 314 ? 19.317 -4.668 -24.265 1.00 88.31 314 ALA A N 1
ATOM 2202 C CA . ALA A 1 314 ? 19.338 -4.113 -25.612 1.00 88.31 314 ALA A CA 1
ATOM 2203 C C . ALA A 1 314 ? 20.627 -4.467 -26.362 1.00 88.31 314 ALA A C 1
ATOM 2205 O O . ALA A 1 314 ? 21.742 -4.361 -25.845 1.00 88.31 314 ALA A O 1
ATOM 2206 N N . PHE A 1 315 ? 20.483 -4.829 -27.637 1.00 89.62 315 PHE A N 1
ATOM 2207 C CA . PHE A 1 315 ? 21.623 -5.013 -28.527 1.00 89.62 315 PHE A CA 1
ATOM 2208 C C . PHE A 1 315 ? 22.225 -3.667 -28.934 1.00 89.62 315 PHE A C 1
ATOM 2210 O O . PHE A 1 315 ? 21.618 -2.903 -29.685 1.00 89.62 315 PHE A O 1
ATOM 2217 N N . VAL A 1 316 ? 23.461 -3.423 -28.506 1.00 89.81 316 VAL A N 1
ATOM 2218 C CA . VAL A 1 316 ? 24.271 -2.275 -28.916 1.00 89.81 316 VAL A CA 1
ATOM 2219 C C . VAL A 1 316 ? 25.274 -2.740 -29.966 1.00 89.81 316 VAL A C 1
ATOM 2221 O O . VAL A 1 316 ? 26.053 -3.662 -29.720 1.00 89.81 316 VAL A O 1
ATOM 2224 N N . ASP A 1 317 ? 25.272 -2.105 -31.138 1.00 90.31 317 ASP A N 1
ATOM 2225 C CA . ASP A 1 317 ? 26.346 -2.293 -32.113 1.00 90.31 317 ASP A CA 1
ATOM 2226 C C . ASP A 1 317 ? 27.558 -1.446 -31.705 1.00 90.31 317 ASP A C 1
ATOM 2228 O O . ASP A 1 317 ? 27.459 -0.233 -31.515 1.00 90.31 317 ASP A O 1
ATOM 2232 N N . THR A 1 318 ?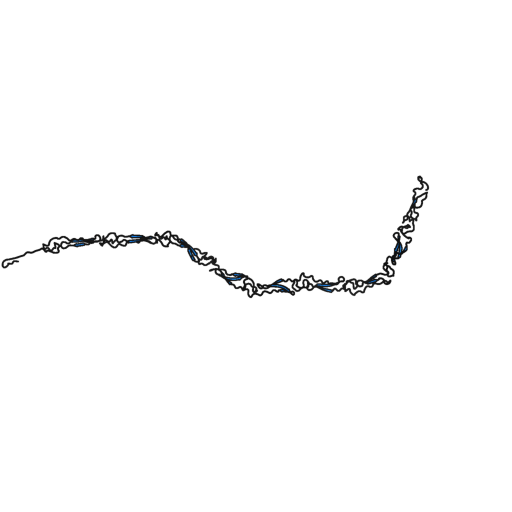 28.704 -2.099 -31.532 1.00 90.31 318 THR A N 1
ATOM 2233 C CA . THR A 1 318 ? 29.982 -1.443 -31.219 1.00 90.31 318 THR A CA 1
ATOM 2234 C C . THR A 1 318 ? 30.739 -0.992 -32.465 1.00 90.31 318 THR A C 1
ATOM 2236 O O . THR A 1 318 ? 31.798 -0.377 -32.338 1.00 90.31 318 THR A O 1
ATOM 2239 N N . CYS A 1 319 ? 30.226 -1.276 -33.666 1.00 88.94 319 CYS A N 1
ATOM 2240 C CA . CYS A 1 319 ? 30.861 -0.850 -34.900 1.00 88.94 319 CYS A CA 1
ATOM 2241 C C . CYS A 1 319 ? 30.758 0.670 -35.078 1.00 88.94 319 CYS A C 1
ATOM 2243 O O . CYS A 1 319 ? 29.696 1.219 -35.368 1.00 88.94 319 CYS A O 1
ATOM 2245 N N . GLN A 1 320 ? 31.897 1.345 -34.938 1.00 87.06 320 GLN A N 1
ATOM 2246 C CA . GLN A 1 320 ? 32.084 2.730 -35.353 1.00 87.06 320 GLN A CA 1
ATOM 2247 C C . GLN A 1 320 ? 32.983 2.736 -36.596 1.00 87.06 320 GLN A C 1
ATOM 2249 O O . GLN A 1 320 ? 34.060 2.133 -36.540 1.00 87.06 320 GLN A O 1
ATOM 2254 N N . PRO A 1 321 ? 32.582 3.393 -37.704 1.00 84.25 321 PRO A N 1
ATOM 2255 C CA . PRO A 1 321 ? 33.469 3.618 -38.840 1.00 84.25 321 PRO A CA 1
ATOM 2256 C C . PRO A 1 321 ? 34.769 4.285 -38.386 1.00 84.25 321 PRO A C 1
ATOM 2258 O O . PRO A 1 321 ? 34.787 5.045 -37.410 1.00 84.25 321 PRO A O 1
ATOM 2261 N N . ARG A 1 322 ? 35.870 4.008 -39.087 1.00 81.69 322 ARG A N 1
ATOM 2262 C CA . ARG A 1 322 ? 37.131 4.714 -38.832 1.00 81.69 322 ARG A CA 1
ATOM 2263 C C . ARG A 1 322 ? 36.932 6.197 -39.142 1.00 81.69 322 ARG A C 1
ATOM 2265 O O . ARG A 1 322 ? 36.215 6.538 -40.075 1.00 81.69 322 ARG A O 1
ATOM 2272 N N . GLN A 1 323 ? 37.573 7.064 -38.363 1.00 81.44 323 GLN A N 1
ATOM 2273 C CA . GLN A 1 323 ? 37.646 8.484 -38.704 1.00 81.44 323 GLN A CA 1
ATOM 2274 C C . GLN A 1 323 ? 38.541 8.634 -39.938 1.00 81.44 323 GLN A C 1
ATOM 2276 O O . GLN A 1 323 ? 39.669 8.132 -39.922 1.00 81.44 323 GLN A O 1
ATOM 2281 N N . GLY A 1 324 ? 38.018 9.277 -40.980 1.00 78.62 324 GLY A N 1
ATOM 2282 C CA . GLY A 1 324 ? 38.763 9.601 -42.189 1.00 78.62 324 GLY A CA 1
ATOM 2283 C C . GLY A 1 324 ? 39.734 10.764 -41.991 1.00 78.62 324 GLY A C 1
ATOM 2284 O O . GLY A 1 324 ? 39.959 11.255 -40.877 1.00 78.62 324 GLY A O 1
ATOM 2285 N N . ALA A 1 325 ? 40.314 11.210 -43.099 1.00 80.06 325 ALA A N 1
ATOM 2286 C CA . ALA A 1 325 ? 41.013 12.481 -43.191 1.00 80.06 325 ALA A CA 1
ATOM 2287 C C . ALA A 1 325 ? 40.069 13.673 -42.884 1.00 80.06 325 ALA A C 1
ATOM 2289 O O . ALA A 1 325 ? 38.855 13.513 -42.825 1.00 80.06 325 ALA A O 1
ATOM 2290 N N . PRO A 1 326 ? 40.587 14.900 -42.685 1.00 82.50 326 PRO A N 1
ATOM 2291 C CA . PRO A 1 326 ? 39.744 16.090 -42.501 1.00 82.50 326 PRO A CA 1
ATOM 2292 C C . PRO A 1 326 ? 39.062 16.608 -43.781 1.00 82.50 326 PRO A C 1
ATOM 2294 O O . PRO A 1 326 ? 38.358 17.616 -43.712 1.00 82.50 326 PRO A O 1
ATOM 2297 N N . SER A 1 327 ? 39.391 16.016 -44.929 1.00 84.75 327 SER A N 1
ATOM 2298 C CA . SER A 1 327 ? 39.023 16.431 -46.285 1.00 84.75 327 SER A CA 1
ATOM 2299 C C . SER A 1 327 ? 39.506 15.368 -47.273 1.00 84.75 327 SER A C 1
ATOM 2301 O O . SER A 1 327 ? 40.614 14.861 -47.063 1.00 84.75 327 SER A O 1
ATOM 2303 N N . ASP A 1 328 ? 38.786 15.143 -48.367 1.00 85.94 328 ASP A N 1
ATOM 2304 C CA . ASP A 1 328 ? 39.219 14.326 -49.510 1.00 85.94 328 ASP A CA 1
ATOM 2305 C C . ASP A 1 328 ? 39.667 15.192 -50.719 1.00 85.94 328 ASP A C 1
ATOM 2307 O O . ASP A 1 328 ? 38.868 15.520 -51.602 1.00 85.94 328 ASP A O 1
ATOM 2311 N N . PRO A 1 329 ? 40.936 15.654 -50.760 1.00 87.12 329 PRO A N 1
ATOM 2312 C CA . PRO A 1 329 ? 41.487 16.449 -51.858 1.00 87.12 329 PRO A CA 1
ATOM 2313 C C . PRO A 1 329 ? 42.060 15.597 -53.000 1.00 87.12 329 PRO A C 1
ATOM 2315 O O . PRO A 1 329 ? 42.652 16.153 -53.936 1.00 87.12 329 PRO A O 1
ATOM 2318 N N . THR A 1 330 ? 41.987 14.272 -52.888 1.00 86.94 330 THR A N 1
ATOM 2319 C CA . THR A 1 330 ? 42.616 13.346 -53.827 1.00 86.94 330 THR A CA 1
ATOM 2320 C C . THR A 1 330 ? 41.682 13.132 -55.028 1.00 86.94 330 THR A C 1
ATOM 2322 O O . THR A 1 330 ? 40.586 13.679 -55.099 1.00 86.94 330 THR A O 1
ATOM 2325 N N . CYS A 1 331 ? 42.172 12.470 -56.074 1.00 89.06 331 CYS A N 1
ATOM 2326 C CA . CYS A 1 331 ? 41.344 12.037 -57.198 1.00 89.06 331 CYS A CA 1
ATOM 2327 C C . CYS A 1 331 ? 41.742 10.607 -57.549 1.00 89.06 331 CYS A C 1
ATOM 2329 O O . CYS A 1 331 ? 42.487 10.377 -58.507 1.00 89.06 331 CYS A O 1
ATOM 2331 N N . ASP A 1 332 ? 41.335 9.669 -56.701 1.00 86.75 332 ASP A N 1
ATOM 2332 C CA . ASP A 1 332 ? 41.648 8.240 -56.813 1.00 86.75 332 ASP A CA 1
ATOM 2333 C C . ASP A 1 332 ? 40.413 7.331 -56.684 1.00 86.75 332 ASP A C 1
ATOM 2335 O O . ASP A 1 332 ? 40.508 6.127 -56.947 1.00 86.75 332 ASP A O 1
ATOM 2339 N N . GLY A 1 333 ? 39.238 7.902 -56.399 1.00 85.12 333 GLY A N 1
ATOM 2340 C CA . GLY A 1 333 ? 37.981 7.172 -56.315 1.00 85.12 333 GLY A CA 1
ATOM 2341 C C . GLY A 1 333 ? 37.711 6.560 -54.937 1.00 85.12 333 GLY A C 1
ATOM 2342 O O . GLY A 1 333 ? 36.896 5.633 -54.847 1.00 85.12 333 GLY A O 1
ATOM 2343 N N . VAL A 1 334 ? 38.385 7.035 -53.885 1.00 85.75 334 VAL A N 1
ATOM 2344 C CA . VAL A 1 334 ? 38.227 6.590 -52.494 1.00 85.75 334 VAL A CA 1
ATOM 2345 C C . VAL A 1 334 ? 37.651 7.714 -51.630 1.00 85.75 334 VAL A C 1
ATOM 2347 O O . VAL A 1 334 ? 38.159 8.819 -51.642 1.00 85.75 334 VAL A O 1
ATOM 2350 N N . ASP A 1 335 ? 36.621 7.404 -50.835 1.00 85.06 335 ASP A N 1
ATOM 2351 C CA . ASP A 1 335 ? 36.091 8.276 -49.771 1.00 85.06 335 ASP A CA 1
ATOM 2352 C C . ASP A 1 335 ? 37.117 8.371 -48.622 1.00 85.06 335 ASP A C 1
ATOM 2354 O O . ASP A 1 335 ? 37.134 7.523 -47.721 1.00 85.06 335 ASP A O 1
ATOM 2358 N N . ASP A 1 336 ? 38.041 9.331 -48.717 1.00 85.31 336 ASP A N 1
ATOM 2359 C CA . ASP A 1 336 ? 39.192 9.464 -47.809 1.00 85.31 336 ASP A CA 1
ATOM 2360 C C . ASP A 1 336 ? 38.830 10.160 -46.476 1.00 85.31 336 ASP A C 1
ATOM 2362 O O . ASP A 1 336 ? 39.488 9.921 -45.455 1.00 85.31 336 ASP A O 1
ATOM 2366 N N . ASP A 1 337 ? 37.783 10.999 -46.445 1.00 85.44 337 ASP A N 1
ATOM 2367 C CA . ASP A 1 337 ? 37.309 11.726 -45.249 1.00 85.44 337 ASP A CA 1
ATOM 2368 C C . ASP A 1 337 ? 36.073 11.119 -44.557 1.00 85.44 337 ASP A C 1
ATOM 2370 O O . ASP A 1 337 ? 35.771 11.462 -43.407 1.00 85.44 337 ASP A O 1
ATOM 2374 N N . CYS A 1 338 ? 35.461 10.106 -45.174 1.00 86.19 338 CYS A N 1
ATOM 2375 C CA . CYS A 1 338 ? 34.315 9.351 -44.675 1.00 86.19 338 CYS A CA 1
ATOM 2376 C C . CYS A 1 338 ? 33.002 10.155 -44.609 1.00 86.19 338 CYS A C 1
ATOM 2378 O O . CYS A 1 338 ? 32.129 9.814 -43.797 1.00 86.19 338 CYS A O 1
ATOM 2380 N N . ASP A 1 339 ? 32.829 11.201 -45.431 1.00 84.06 339 ASP A N 1
ATOM 2381 C CA . ASP A 1 339 ? 31.572 11.969 -45.518 1.00 84.06 339 ASP A CA 1
ATOM 2382 C C . ASP A 1 339 ? 30.464 11.262 -46.333 1.00 84.06 339 ASP A C 1
ATOM 2384 O O . ASP A 1 339 ? 29.284 11.636 -46.251 1.00 84.06 339 ASP A O 1
ATOM 2388 N N . GLY A 1 340 ? 30.810 10.169 -47.027 1.00 82.94 340 GLY A N 1
ATOM 2389 C CA . GLY A 1 340 ? 29.902 9.369 -47.851 1.00 82.94 340 GLY A CA 1
ATOM 2390 C C . GLY A 1 340 ? 29.883 9.772 -49.325 1.00 82.94 340 GLY A C 1
ATOM 2391 O O . GLY A 1 340 ? 28.958 9.382 -50.053 1.00 82.94 340 GLY A O 1
ATOM 2392 N N . ARG A 1 341 ? 30.868 10.556 -49.761 1.00 85.50 341 ARG A N 1
ATOM 2393 C CA . ARG A 1 341 ? 31.105 10.953 -51.148 1.00 85.50 341 ARG A CA 1
ATOM 2394 C C . ARG A 1 341 ? 32.556 10.625 -51.551 1.00 85.50 341 ARG A C 1
ATOM 2396 O O . ARG A 1 341 ? 33.221 9.896 -50.829 1.00 85.50 341 ARG A O 1
ATOM 2403 N N . VAL A 1 342 ? 32.984 10.982 -52.762 1.00 85.69 342 VAL A N 1
ATOM 2404 C CA . VAL A 1 342 ? 34.290 10.598 -53.326 1.00 85.69 342 VAL A CA 1
ATOM 2405 C C . VAL A 1 342 ? 34.891 11.724 -54.189 1.00 85.69 342 VAL A C 1
ATOM 2407 O O . VAL A 1 342 ? 34.271 12.161 -55.165 1.00 85.69 342 VAL A O 1
ATOM 2410 N N . ASP A 1 343 ? 36.140 12.101 -53.901 1.00 86.50 343 ASP A N 1
ATOM 2411 C CA . ASP A 1 343 ? 36.957 13.126 -54.571 1.00 86.50 343 ASP A CA 1
ATOM 2412 C C . ASP A 1 343 ? 36.429 14.595 -54.418 1.00 86.50 343 ASP A C 1
ATOM 2414 O O . ASP A 1 343 ? 36.774 15.486 -55.208 1.00 86.50 343 ASP A O 1
ATOM 2418 N N . GLU A 1 344 ? 35.570 14.906 -53.429 1.00 84.38 344 GLU A N 1
ATOM 2419 C CA . GLU A 1 344 ? 34.834 16.191 -53.306 1.00 84.38 344 GLU A CA 1
ATOM 2420 C C . GLU A 1 344 ? 35.681 17.443 -53.113 1.00 84.38 344 GLU A C 1
ATOM 2422 O O . GLU A 1 344 ? 35.218 18.549 -53.422 1.00 84.38 344 GLU A O 1
ATOM 2427 N N . ASN A 1 345 ? 36.861 17.328 -52.509 1.00 87.06 345 ASN A N 1
ATOM 2428 C CA . ASN A 1 345 ? 37.729 18.476 -52.249 1.00 87.06 345 ASN A CA 1
ATOM 2429 C C . ASN A 1 345 ? 38.876 18.558 -53.264 1.00 87.06 345 ASN A C 1
ATOM 2431 O O . ASN A 1 345 ? 39.774 19.389 -53.093 1.00 87.06 345 ASN A O 1
ATOM 2435 N N . TYR A 1 346 ? 38.835 17.754 -54.337 1.00 88.19 346 TYR A N 1
ATOM 2436 C CA . TYR A 1 346 ? 39.789 17.837 -55.436 1.00 88.19 346 TYR A CA 1
ATOM 2437 C C . TYR A 1 346 ? 39.852 19.260 -56.007 1.00 88.19 346 TYR A C 1
ATOM 2439 O O . TYR A 1 346 ? 38.889 19.775 -56.582 1.00 88.19 346 TYR A O 1
ATOM 2447 N N . ALA A 1 347 ? 41.018 19.894 -55.877 1.00 86.50 347 ALA A N 1
ATOM 2448 C CA . ALA A 1 347 ? 41.260 21.243 -56.368 1.00 86.50 347 ALA A CA 1
ATOM 2449 C C . ALA A 1 347 ? 41.697 21.222 -57.850 1.00 86.50 347 ALA A C 1
ATOM 2451 O O . ALA A 1 347 ? 42.768 20.689 -58.154 1.00 86.50 347 ALA A O 1
ATOM 2452 N N . PRO A 1 348 ? 40.934 21.839 -58.777 1.00 86.00 348 PRO A N 1
ATOM 2453 C CA . PRO A 1 348 ? 41.317 21.945 -60.184 1.00 86.00 348 PRO A CA 1
ATOM 2454 C C . PRO A 1 348 ? 42.678 22.623 -60.388 1.00 86.00 348 PRO A C 1
ATOM 2456 O O . PRO A 1 348 ? 42.917 23.733 -59.908 1.00 86.00 348 PRO A O 1
ATOM 2459 N N . LEU A 1 349 ? 43.555 21.982 -61.159 1.00 84.94 349 LEU A N 1
ATOM 2460 C CA . LEU A 1 349 ? 44.834 22.538 -61.597 1.00 84.94 349 LEU A CA 1
ATOM 2461 C C . LEU A 1 349 ? 44.657 23.236 -62.949 1.00 84.94 349 LEU A C 1
ATOM 2463 O O . LEU A 1 349 ? 43.929 22.752 -63.812 1.00 84.94 349 LEU A O 1
ATOM 2467 N N . ALA A 1 350 ? 45.328 24.370 -63.152 1.00 85.75 350 ALA A N 1
ATOM 2468 C CA . ALA A 1 350 ? 45.302 25.071 -64.433 1.00 85.75 350 ALA A CA 1
ATOM 2469 C C . ALA A 1 350 ? 46.134 24.327 -65.492 1.00 85.75 350 ALA A C 1
ATOM 2471 O O . ALA A 1 350 ? 47.257 23.904 -65.216 1.00 85.75 350 ALA A O 1
ATOM 2472 N N . VAL A 1 351 ? 45.594 24.215 -66.707 1.00 85.19 351 VAL A N 1
ATOM 2473 C CA . VAL A 1 351 ? 46.249 23.605 -67.877 1.00 85.19 351 VAL A CA 1
ATOM 2474 C C . VAL A 1 351 ? 46.090 24.505 -69.104 1.00 85.19 351 VAL A C 1
ATOM 2476 O O . VAL A 1 351 ? 45.170 25.319 -69.170 1.00 85.19 351 VAL A O 1
ATOM 2479 N N . SER A 1 352 ? 46.967 24.359 -70.094 1.00 83.56 352 SER A N 1
ATOM 2480 C CA . SER A 1 352 ? 46.945 25.143 -71.336 1.00 83.56 352 SER A CA 1
ATOM 2481 C C . SER A 1 352 ? 46.956 24.229 -72.557 1.00 83.56 352 SER A C 1
ATOM 2483 O O . SER A 1 352 ? 47.728 23.272 -72.581 1.00 83.56 352 SER A O 1
ATOM 2485 N N . CYS A 1 353 ? 46.160 24.540 -73.578 1.00 80.12 353 CYS A N 1
ATOM 2486 C CA . CYS A 1 353 ? 46.044 23.744 -74.802 1.00 80.12 353 CYS A CA 1
ATOM 2487 C C . CYS A 1 353 ? 45.952 24.626 -76.056 1.00 80.12 353 CYS A C 1
ATOM 2489 O O . CYS A 1 353 ? 45.593 25.798 -75.968 1.00 80.12 353 CYS A O 1
ATOM 2491 N N . GLY A 1 354 ? 46.245 24.048 -77.224 1.00 71.31 354 GLY A N 1
ATOM 2492 C CA . GLY A 1 354 ? 46.338 24.776 -78.494 1.00 71.31 354 GLY A CA 1
ATOM 2493 C C . GLY A 1 354 ? 47.678 25.500 -78.678 1.00 71.31 354 GLY A C 1
ATOM 2494 O O . GLY A 1 354 ? 48.370 25.817 -77.709 1.00 71.31 354 GLY A O 1
ATOM 2495 N N . ALA A 1 355 ? 48.048 25.738 -79.935 1.00 71.56 355 ALA A N 1
ATOM 2496 C CA . ALA A 1 355 ? 49.250 26.465 -80.341 1.00 71.56 355 ALA A CA 1
ATOM 2497 C C . ALA A 1 355 ? 48.873 27.768 -81.070 1.00 71.56 355 ALA A C 1
ATOM 2499 O O . ALA A 1 355 ? 47.702 27.997 -81.368 1.00 71.56 355 ALA A O 1
ATOM 2500 N N . GLY A 1 356 ? 49.854 28.642 -81.319 1.00 71.56 356 GLY A N 1
ATOM 2501 C CA . GLY A 1 356 ? 49.652 29.863 -82.108 1.00 71.56 356 GLY A CA 1
ATOM 2502 C C . GLY A 1 356 ? 48.511 30.747 -81.590 1.00 71.56 356 GLY A C 1
ATOM 2503 O O . GLY A 1 356 ? 48.447 31.072 -80.400 1.00 71.56 356 GLY A O 1
ATOM 2504 N N . VAL A 1 357 ? 47.597 31.126 -82.487 1.00 74.12 357 VAL A N 1
ATOM 2505 C CA . VAL A 1 357 ? 46.409 31.939 -82.152 1.00 74.12 357 VAL A CA 1
ATOM 2506 C C . VAL A 1 357 ? 45.326 31.144 -81.411 1.00 74.12 357 VAL A C 1
ATOM 2508 O O . VAL A 1 357 ? 44.414 31.729 -80.829 1.00 74.12 357 VAL A O 1
ATOM 2511 N N . CYS A 1 358 ? 45.448 29.817 -81.389 1.00 78.62 358 CYS A N 1
ATOM 2512 C CA . CYS A 1 358 ? 44.506 28.874 -80.795 1.00 78.62 358 CYS A CA 1
ATOM 2513 C C . CYS A 1 358 ? 44.842 28.536 -79.330 1.00 78.62 358 CYS A C 1
ATOM 2515 O O . CYS A 1 358 ? 44.214 27.656 -78.738 1.00 78.62 358 CYS A O 1
ATOM 2517 N N . ALA A 1 359 ? 45.826 29.213 -78.729 1.00 81.06 359 ALA A N 1
ATOM 2518 C CA . ALA A 1 359 ? 46.221 29.011 -77.339 1.00 81.06 359 ALA A CA 1
ATOM 2519 C C . ALA A 1 359 ? 45.089 29.380 -76.357 1.00 81.06 359 ALA A C 1
ATOM 2521 O O . ALA A 1 359 ? 44.643 30.526 -76.280 1.00 81.06 359 ALA A O 1
ATOM 2522 N N . ALA A 1 360 ? 44.659 28.403 -75.563 1.00 82.38 360 ALA A N 1
ATOM 2523 C CA . ALA A 1 360 ? 43.583 28.498 -74.585 1.00 82.38 360 ALA A CA 1
ATOM 2524 C C . ALA A 1 360 ? 44.034 28.025 -73.192 1.00 82.38 360 ALA A C 1
ATOM 2526 O O . ALA A 1 360 ? 45.020 27.301 -73.034 1.00 82.38 360 ALA A O 1
ATOM 2527 N N . GLN A 1 361 ? 43.291 28.446 -72.168 1.00 86.75 361 GLN A N 1
ATOM 2528 C CA . GLN A 1 361 ? 43.469 28.025 -70.777 1.00 86.75 361 GLN A CA 1
ATOM 2529 C C . GLN A 1 361 ? 42.262 27.187 -70.348 1.00 86.75 361 GLN A C 1
ATOM 2531 O O . GLN A 1 361 ? 41.120 27.538 -70.646 1.00 86.75 361 GLN A O 1
ATOM 2536 N N . GLY A 1 362 ? 42.521 26.099 -69.632 1.00 85.06 362 GLY A N 1
ATOM 2537 C CA . GLY A 1 362 ? 41.531 25.179 -69.086 1.00 85.06 362 GLY A CA 1
ATOM 2538 C C . GLY A 1 362 ? 41.897 24.748 -67.668 1.00 85.06 362 GLY A C 1
ATOM 2539 O O . GLY A 1 362 ? 42.816 25.290 -67.048 1.00 85.06 362 GLY A O 1
ATOM 2540 N N . GLN A 1 363 ? 41.166 23.771 -67.140 1.00 90.19 363 GLN A N 1
ATOM 2541 C CA . GLN A 1 363 ? 41.405 23.223 -65.803 1.00 90.19 363 GLN A CA 1
ATOM 2542 C C . GLN A 1 363 ? 41.281 21.699 -65.801 1.00 90.19 363 GLN A C 1
ATOM 2544 O O . GLN A 1 363 ? 40.576 21.129 -66.632 1.00 90.19 363 GLN A O 1
ATOM 2549 N N . THR A 1 364 ? 41.944 21.027 -64.865 1.00 89.12 364 THR A N 1
ATOM 2550 C CA . THR A 1 364 ? 41.682 19.613 -64.586 1.00 89.12 364 THR A CA 1
ATOM 2551 C C . THR A 1 364 ? 40.380 19.437 -63.808 1.00 89.12 364 THR A C 1
ATOM 2553 O O . THR A 1 364 ? 39.935 20.324 -63.081 1.00 89.12 364 THR A O 1
ATOM 2556 N N . ARG A 1 365 ? 39.764 18.264 -63.923 1.00 88.94 365 ARG A N 1
ATOM 2557 C CA . ARG A 1 365 ? 38.591 17.867 -63.141 1.00 88.94 365 ARG A CA 1
ATOM 2558 C C . ARG A 1 365 ? 38.726 16.404 -62.736 1.00 88.94 365 ARG A C 1
ATOM 2560 O O . ARG A 1 365 ? 39.174 15.602 -63.548 1.00 88.94 365 ARG A O 1
ATOM 2567 N N . CYS A 1 366 ? 38.285 16.044 -61.533 1.00 88.44 366 CYS A N 1
ATOM 2568 C CA . CYS A 1 366 ? 38.131 14.638 -61.181 1.00 88.44 366 CYS A CA 1
ATOM 2569 C C . CYS A 1 366 ? 36.831 14.055 -61.761 1.00 88.44 366 CYS A C 1
ATOM 2571 O O . CYS A 1 366 ? 35.757 14.658 -61.646 1.00 88.44 366 CYS A O 1
ATOM 2573 N N . VAL A 1 367 ? 36.926 12.898 -62.420 1.00 87.38 367 VAL A N 1
ATOM 2574 C CA . VAL A 1 367 ? 35.779 12.124 -62.915 1.00 87.38 367 VAL A CA 1
ATOM 2575 C C . VAL A 1 367 ? 36.037 10.639 -62.651 1.00 87.38 367 VAL A C 1
ATOM 2577 O O . VAL A 1 367 ? 36.702 9.975 -63.440 1.00 87.38 367 VAL A O 1
ATOM 2580 N N . GLY A 1 368 ? 35.491 10.124 -61.545 1.00 82.69 368 GLY A N 1
ATOM 2581 C CA . GLY A 1 368 ? 35.561 8.705 -61.177 1.00 82.69 368 GLY A CA 1
ATOM 2582 C C . GLY A 1 368 ? 36.976 8.232 -60.840 1.00 82.69 368 GLY A C 1
ATOM 2583 O O . GLY A 1 368 ? 37.449 7.282 -61.463 1.00 82.69 368 GLY A O 1
ATOM 2584 N N . GLY A 1 369 ? 37.662 8.918 -59.917 1.00 83.81 369 GLY A N 1
ATOM 2585 C CA . GLY A 1 369 ? 39.044 8.602 -59.543 1.00 83.81 369 GLY A CA 1
ATOM 2586 C C . GLY A 1 369 ? 40.078 8.815 -60.652 1.00 83.81 369 GLY A C 1
ATOM 2587 O O . GLY A 1 369 ? 41.148 8.208 -60.634 1.00 83.81 369 GLY A O 1
ATOM 2588 N N . GLN A 1 370 ? 39.755 9.626 -61.666 1.00 88.00 370 GLN A N 1
ATOM 2589 C CA . GLN A 1 370 ? 40.677 9.987 -62.741 1.00 88.00 370 GLN A CA 1
ATOM 2590 C C . GLN A 1 370 ? 40.667 11.492 -63.004 1.00 88.00 370 GLN A C 1
ATOM 2592 O O . GLN A 1 370 ? 39.622 12.103 -63.241 1.00 88.00 370 GLN A O 1
ATOM 2597 N N . VAL A 1 371 ? 41.865 12.080 -63.000 1.00 87.94 371 VAL A N 1
ATOM 2598 C CA . VAL A 1 371 ? 42.089 13.479 -63.366 1.00 87.94 371 VAL A CA 1
ATOM 2599 C C . VAL A 1 371 ? 41.989 13.610 -64.885 1.00 87.94 371 VAL A C 1
ATOM 2601 O O . VAL A 1 371 ? 42.845 13.111 -65.613 1.00 87.94 371 VAL A O 1
ATOM 2604 N N . VAL A 1 372 ? 40.953 14.297 -65.364 1.00 87.25 372 VAL A N 1
ATOM 2605 C CA . VAL A 1 372 ? 40.748 14.599 -66.787 1.00 87.25 372 VAL A CA 1
ATOM 2606 C C . VAL A 1 372 ? 40.991 16.079 -67.068 1.00 87.25 372 VAL A C 1
ATOM 2608 O O . VAL A 1 372 ? 40.576 16.949 -66.303 1.00 87.25 372 VAL A O 1
ATOM 2611 N N . GLU A 1 373 ? 41.654 16.386 -68.180 1.00 87.81 373 GLU A N 1
ATOM 2612 C CA . GLU A 1 373 ? 41.874 17.768 -68.613 1.00 87.81 373 GLU A CA 1
ATOM 2613 C C . GLU A 1 373 ? 40.628 18.324 -69.314 1.00 87.81 373 GLU A C 1
ATOM 2615 O O . GLU A 1 373 ? 40.093 17.722 -70.245 1.00 87.81 373 GLU A O 1
ATOM 2620 N N . GLN A 1 374 ? 40.166 19.498 -68.882 1.00 86.31 374 GLN A N 1
ATOM 2621 C CA . GLN A 1 374 ? 39.080 20.246 -69.515 1.00 86.31 374 GLN A CA 1
ATOM 2622 C C . GLN A 1 374 ? 39.650 21.522 -70.136 1.00 86.31 374 GLN A C 1
ATOM 2624 O O . GLN A 1 374 ? 39.527 22.623 -69.599 1.00 86.31 374 GLN A O 1
ATOM 2629 N N . CYS A 1 375 ? 40.307 21.350 -71.283 1.00 83.38 375 CYS A N 1
ATOM 2630 C CA . CYS A 1 375 ? 40.801 22.435 -72.119 1.00 83.38 375 CYS A CA 1
ATOM 2631 C C . CYS A 1 375 ? 40.377 22.189 -73.571 1.00 83.38 375 CYS A C 1
ATOM 2633 O O . CYS A 1 375 ? 40.507 21.082 -74.088 1.00 83.38 375 CYS A O 1
ATOM 2635 N N . THR A 1 376 ? 39.826 23.211 -74.221 1.00 81.94 376 THR A N 1
ATOM 2636 C CA . THR A 1 376 ? 39.467 23.188 -75.646 1.00 81.94 376 THR A CA 1
ATOM 2637 C C . THR A 1 376 ? 40.274 24.285 -76.338 1.00 81.94 376 THR A C 1
ATOM 2639 O O . THR A 1 376 ? 40.195 25.424 -75.874 1.00 81.94 376 THR A O 1
ATOM 2642 N N . PRO A 1 377 ? 41.053 23.978 -77.394 1.00 79.25 377 PRO A N 1
ATOM 2643 C CA . PRO A 1 377 ? 41.773 24.990 -78.160 1.00 79.25 377 PRO A CA 1
ATOM 2644 C C . PRO A 1 377 ? 40.854 26.102 -78.685 1.00 79.25 377 PRO A C 1
ATOM 2646 O O . PRO A 1 377 ? 39.650 25.904 -78.872 1.00 79.25 377 PRO A O 1
ATOM 2649 N N . GLY A 1 378 ? 41.436 27.276 -78.921 1.00 73.56 378 GLY A N 1
ATOM 2650 C CA . GLY A 1 378 ? 40.765 28.414 -79.543 1.00 73.56 378 GLY A CA 1
ATOM 2651 C C . GLY A 1 378 ? 40.270 28.111 -80.961 1.00 73.56 378 GLY A C 1
ATOM 2652 O O . GLY A 1 378 ? 40.646 27.117 -81.576 1.00 73.56 378 GLY A O 1
ATOM 2653 N N . ALA A 1 379 ? 39.397 28.975 -81.479 1.00 77.12 379 ALA A N 1
ATOM 2654 C CA . ALA A 1 379 ? 38.829 28.805 -82.812 1.00 77.12 379 ALA A CA 1
ATOM 2655 C C . ALA A 1 379 ? 39.804 29.249 -83.915 1.00 77.12 379 ALA A C 1
ATOM 2657 O O . ALA A 1 379 ? 40.399 30.322 -83.817 1.00 77.12 379 ALA A O 1
ATOM 2658 N N . SER A 1 380 ? 39.871 28.464 -84.992 1.00 78.19 380 SER A N 1
ATOM 2659 C CA . SER A 1 380 ? 40.616 28.765 -86.220 1.00 78.19 380 SER A CA 1
ATOM 2660 C C . SER A 1 380 ? 40.262 30.141 -86.789 1.00 78.19 380 SER A C 1
ATOM 2662 O O . SER A 1 380 ? 39.081 30.440 -87.006 1.00 78.19 380 SER A O 1
ATOM 2664 N N . THR A 1 381 ? 41.270 30.947 -87.114 1.00 79.00 381 THR A N 1
ATOM 2665 C CA . THR A 1 381 ? 41.102 32.233 -87.810 1.00 79.00 381 THR A CA 1
ATOM 2666 C C . THR A 1 381 ? 41.101 32.109 -89.337 1.00 79.00 381 THR A C 1
ATOM 2668 O O . THR A 1 381 ? 40.631 33.024 -90.014 1.00 79.00 381 THR A O 1
ATOM 2671 N N . GLY A 1 382 ? 41.563 30.983 -89.886 1.00 80.25 382 GLY A N 1
ATOM 2672 C CA . GLY A 1 382 ? 41.556 30.672 -91.321 1.00 80.25 382 GLY A CA 1
ATOM 2673 C C . GLY A 1 382 ? 42.720 29.752 -91.706 1.00 80.25 382 GLY A C 1
ATOM 2674 O O . GLY A 1 382 ? 43.592 29.550 -90.875 1.00 80.25 382 GLY A O 1
ATOM 2675 N N . PRO A 1 383 ? 42.754 29.207 -92.936 1.00 79.50 383 PRO A N 1
ATOM 2676 C CA . PRO A 1 383 ? 43.827 28.313 -93.380 1.00 79.50 383 PRO A CA 1
ATOM 2677 C C . PRO A 1 383 ? 45.173 29.037 -93.522 1.00 79.50 383 PRO A C 1
ATOM 2679 O O . PRO A 1 383 ? 45.214 30.187 -93.984 1.00 79.50 383 PRO A O 1
ATOM 2682 N N . ASP A 1 384 ? 46.255 28.310 -93.238 1.00 83.06 384 ASP A N 1
ATOM 2683 C CA . ASP A 1 384 ? 47.672 28.722 -93.209 1.00 83.06 384 ASP A CA 1
ATOM 2684 C C . ASP A 1 384 ? 48.251 29.058 -94.601 1.00 83.06 384 ASP A C 1
ATOM 2686 O O . ASP A 1 384 ? 49.181 28.454 -95.134 1.00 83.06 384 ASP A O 1
ATOM 2690 N N . THR A 1 385 ? 47.624 30.027 -95.259 1.00 84.19 385 THR A N 1
ATOM 2691 C CA . THR A 1 385 ? 47.932 30.473 -96.628 1.00 84.19 385 THR A CA 1
ATOM 2692 C C . THR A 1 385 ? 48.967 31.598 -96.676 1.00 84.19 385 THR A C 1
ATOM 2694 O O . THR A 1 385 ? 49.490 31.921 -97.748 1.00 84.19 385 THR A O 1
ATOM 2697 N N . VAL A 1 386 ? 49.267 32.192 -95.520 1.00 84.50 386 VAL A N 1
ATOM 2698 C CA . VAL A 1 386 ? 50.376 33.126 -95.296 1.00 84.50 386 VAL A CA 1
ATOM 2699 C C . VAL A 1 386 ? 51.617 32.309 -94.907 1.00 84.50 386 VAL A C 1
ATOM 2701 O O . VAL A 1 386 ? 51.503 31.154 -94.525 1.00 84.50 386 VAL A O 1
ATOM 2704 N N . CYS A 1 387 ? 52.808 32.877 -95.097 1.00 85.69 387 CYS A N 1
ATOM 2705 C CA . CYS A 1 387 ? 54.071 32.288 -94.651 1.00 85.69 387 CYS A CA 1
ATOM 2706 C C . CYS A 1 387 ? 54.637 33.200 -93.558 1.00 85.69 387 CYS A C 1
ATOM 2708 O O . CYS A 1 387 ? 55.371 34.142 -93.873 1.00 85.69 387 CYS A O 1
ATOM 2710 N N . ASP A 1 388 ? 54.206 32.991 -92.317 1.00 83.69 388 ASP A N 1
ATOM 2711 C CA . ASP A 1 388 ? 54.582 33.790 -91.140 1.00 83.69 388 ASP A CA 1
ATOM 2712 C C . ASP A 1 388 ? 54.868 32.957 -89.874 1.00 83.69 388 ASP A C 1
ATOM 2714 O O . ASP A 1 388 ? 55.371 33.503 -88.888 1.00 83.69 388 ASP A O 1
ATOM 2718 N N . GLY A 1 389 ? 54.660 31.637 -89.923 1.00 80.44 389 GLY A N 1
ATOM 2719 C CA . GLY A 1 389 ? 54.923 30.712 -88.824 1.00 80.44 389 GLY A CA 1
ATOM 2720 C C . GLY A 1 389 ? 53.818 30.659 -87.764 1.00 80.44 389 GLY A C 1
ATOM 2721 O O . GLY A 1 389 ? 54.099 30.229 -86.641 1.00 80.44 389 GLY A O 1
ATOM 2722 N N . LEU A 1 390 ? 52.596 31.107 -88.075 1.00 82.44 390 LEU A N 1
ATOM 2723 C CA . LEU A 1 390 ? 51.443 31.068 -87.170 1.00 82.44 390 LEU A CA 1
ATOM 2724 C C . LEU A 1 390 ? 50.403 30.021 -87.592 1.00 82.44 390 LEU A C 1
ATOM 2726 O O . LEU A 1 390 ? 49.700 30.217 -88.577 1.00 82.44 390 LEU A O 1
ATOM 2730 N N . ASP A 1 391 ? 50.232 29.002 -86.744 1.00 81.19 391 ASP A N 1
ATOM 2731 C CA . ASP A 1 391 ? 49.125 28.031 -86.781 1.00 81.19 391 ASP A CA 1
ATOM 2732 C C . ASP A 1 391 ? 47.785 28.778 -86.659 1.00 81.19 391 ASP A C 1
ATOM 2734 O O . ASP A 1 391 ? 47.414 29.228 -85.564 1.00 81.19 391 ASP A O 1
ATOM 2738 N N . SER A 1 392 ? 47.120 29.000 -87.794 1.00 82.62 392 SER A N 1
ATOM 2739 C CA . SER A 1 392 ? 45.909 29.814 -87.939 1.00 82.62 392 SER A CA 1
ATOM 2740 C C . SER A 1 392 ? 44.642 28.973 -88.099 1.00 82.62 392 SER A C 1
ATOM 2742 O O . SER A 1 392 ? 43.547 29.487 -87.818 1.00 82.62 392 SER A O 1
ATOM 2744 N N . ASP A 1 393 ? 44.757 27.705 -88.512 1.00 81.06 393 ASP A N 1
ATOM 2745 C CA . ASP A 1 393 ? 43.641 26.750 -88.571 1.00 81.06 393 ASP A CA 1
ATOM 2746 C C . ASP A 1 393 ? 43.580 25.727 -87.423 1.00 81.06 393 ASP A C 1
ATOM 2748 O O . ASP A 1 393 ? 42.566 25.035 -87.279 1.00 81.06 393 ASP A O 1
ATOM 2752 N N . CYS A 1 394 ? 44.553 25.771 -86.509 1.00 80.56 394 CYS A N 1
ATOM 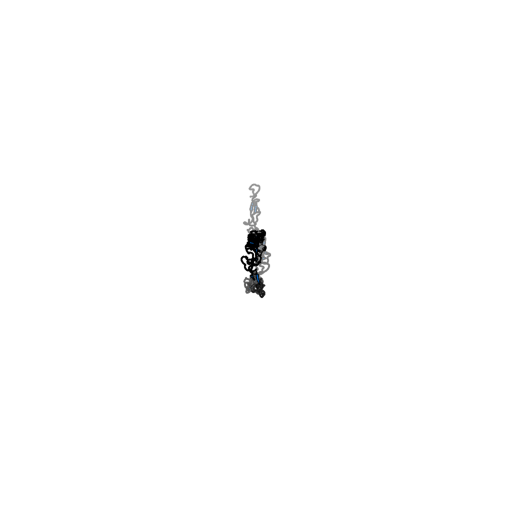2753 C CA . CYS A 1 394 ? 44.629 24.996 -85.271 1.00 80.56 394 CYS A CA 1
ATOM 2754 C C . CYS A 1 394 ? 44.909 23.494 -85.462 1.00 80.56 394 CYS A C 1
ATOM 2756 O O . CYS A 1 394 ? 44.559 22.702 -84.576 1.00 80.56 394 CYS A O 1
ATOM 2758 N N . ASP A 1 395 ? 45.513 23.071 -86.581 1.00 80.31 395 ASP A N 1
ATOM 2759 C CA . ASP A 1 395 ? 45.866 21.660 -86.830 1.00 80.31 395 ASP A CA 1
ATOM 2760 C C . ASP A 1 395 ? 47.170 21.206 -86.131 1.00 80.31 395 ASP A C 1
ATOM 2762 O O . ASP A 1 395 ? 47.429 20.000 -86.008 1.00 80.31 395 ASP A O 1
ATOM 2766 N N . GLY A 1 396 ? 47.953 22.153 -85.597 1.00 77.88 396 GLY A N 1
ATOM 2767 C CA . GLY A 1 396 ? 49.242 21.910 -84.945 1.00 77.88 396 GLY A CA 1
ATOM 2768 C C . GLY A 1 396 ? 50.456 22.005 -85.877 1.00 77.88 396 GLY A C 1
ATOM 2769 O O . GLY A 1 396 ? 51.556 21.590 -85.489 1.00 77.88 396 GLY A O 1
ATOM 2770 N N . ARG A 1 397 ? 50.277 22.513 -87.099 1.00 81.75 397 ARG A N 1
ATOM 2771 C CA . ARG A 1 397 ? 51.332 22.854 -88.067 1.00 81.75 397 ARG A CA 1
ATOM 2772 C C . ARG A 1 397 ? 51.326 24.359 -88.327 1.00 81.75 397 ARG A C 1
ATOM 2774 O O . ARG A 1 397 ? 50.625 25.105 -87.661 1.00 81.75 397 ARG A O 1
ATOM 2781 N N . THR A 1 398 ? 52.227 24.807 -89.193 1.00 82.50 398 THR A N 1
ATOM 2782 C CA . THR A 1 398 ? 52.367 26.218 -89.560 1.00 82.50 398 THR A CA 1
ATOM 2783 C C . THR A 1 398 ? 52.691 26.320 -91.044 1.00 82.50 398 THR A C 1
ATOM 2785 O O . THR A 1 398 ? 53.615 25.637 -91.509 1.00 82.50 398 THR A O 1
ATOM 2788 N N . ASP A 1 399 ? 52.021 27.218 -91.756 1.00 82.31 399 ASP A N 1
ATOM 2789 C CA . ASP A 1 399 ? 52.249 27.540 -93.174 1.00 82.31 399 ASP A CA 1
ATOM 2790 C C . ASP A 1 399 ? 52.049 26.351 -94.160 1.00 82.31 399 ASP A C 1
ATOM 2792 O O . ASP A 1 399 ? 52.532 26.395 -95.299 1.00 82.31 399 ASP A O 1
ATOM 2796 N N . GLU A 1 400 ? 51.389 25.247 -93.779 1.00 81.56 400 GLU A N 1
ATOM 2797 C CA . GLU A 1 400 ? 51.271 24.035 -94.621 1.00 81.56 400 GLU A CA 1
ATOM 2798 C C . GLU A 1 400 ? 50.323 24.211 -95.819 1.00 81.56 400 GLU A C 1
ATOM 2800 O O . GLU A 1 400 ? 50.482 23.537 -96.844 1.00 81.56 400 GLU A O 1
ATOM 2805 N N . SER A 1 401 ? 49.406 25.174 -95.727 1.00 83.56 401 SER A N 1
ATOM 2806 C CA . SER A 1 401 ? 48.500 25.614 -96.789 1.00 83.56 401 SER A CA 1
ATOM 2807 C C . SER A 1 401 ? 49.117 26.696 -97.696 1.00 83.56 401 SER A C 1
ATOM 2809 O O . SER A 1 401 ? 48.452 27.205 -98.609 1.00 83.56 401 SER A O 1
ATOM 2811 N N . PHE A 1 402 ? 50.405 27.029 -97.523 1.00 84.56 402 PHE A N 1
ATOM 2812 C CA . PHE A 1 402 ? 51.110 28.005 -98.354 1.00 84.56 402 PHE A CA 1
ATOM 2813 C C . PHE A 1 402 ? 51.296 27.518 -99.803 1.00 84.56 402 PHE A C 1
ATOM 2815 O O . PHE A 1 402 ? 52.004 26.548 -100.102 1.00 84.56 402 PHE A O 1
ATOM 2822 N N . ALA A 1 403 ? 50.712 28.254 -100.750 1.00 82.88 403 ALA A N 1
ATOM 2823 C CA . ALA A 1 403 ? 50.747 27.924 -102.172 1.00 82.88 403 ALA A CA 1
ATOM 2824 C C . ALA A 1 403 ? 52.133 28.176 -102.807 1.00 82.88 403 ALA A C 1
ATOM 2826 O O . ALA A 1 403 ? 52.404 29.244 -103.354 1.00 82.88 403 ALA A O 1
ATOM 2827 N N . ALA A 1 404 ? 53.005 27.164 -102.780 1.00 80.31 404 ALA A N 1
ATOM 2828 C CA . ALA A 1 404 ? 54.335 27.206 -103.392 1.00 80.31 404 ALA A CA 1
ATOM 2829 C C . ALA A 1 404 ? 54.290 27.344 -104.932 1.00 80.31 404 ALA A C 1
ATOM 2831 O O . ALA A 1 404 ? 53.688 26.502 -105.609 1.00 80.31 404 ALA A O 1
ATOM 2832 N N . ARG A 1 405 ? 54.990 28.350 -105.480 1.00 84.94 405 ARG A N 1
ATOM 2833 C CA . ARG A 1 405 ? 54.939 28.791 -106.895 1.00 84.94 405 ARG A CA 1
ATOM 2834 C C . ARG A 1 405 ? 56.241 28.484 -107.637 1.00 84.94 405 ARG A C 1
ATOM 2836 O O . ARG A 1 405 ? 57.311 28.683 -107.072 1.00 84.94 405 ARG A O 1
ATOM 2843 N N . ASP A 1 406 ? 56.149 28.053 -108.889 1.00 86.19 406 ASP A N 1
ATOM 2844 C CA . ASP A 1 406 ? 57.319 27.741 -109.721 1.00 86.19 406 ASP A CA 1
ATOM 2845 C C . ASP A 1 406 ? 58.004 29.020 -110.251 1.00 86.19 406 ASP A C 1
ATOM 2847 O O . ASP A 1 406 ? 57.347 30.044 -110.469 1.00 86.19 406 ASP A O 1
ATOM 2851 N N . THR A 1 407 ? 59.326 28.967 -110.428 1.00 84.38 407 THR A N 1
ATOM 2852 C CA . THR A 1 407 ? 60.207 30.100 -110.780 1.00 84.38 407 THR A CA 1
ATOM 2853 C C . THR A 1 407 ? 61.233 29.692 -111.850 1.00 84.38 407 THR A C 1
ATOM 2855 O O . THR A 1 407 ? 61.502 28.507 -112.043 1.00 84.38 407 THR A O 1
ATOM 2858 N N . THR A 1 408 ? 61.804 30.654 -112.584 1.00 82.81 408 THR A N 1
ATOM 2859 C CA . THR A 1 408 ? 62.763 30.402 -113.684 1.00 82.81 408 THR A CA 1
ATOM 2860 C C . THR A 1 408 ? 63.882 31.441 -113.696 1.00 82.81 408 THR A C 1
ATOM 2862 O O . THR A 1 408 ? 63.603 32.630 -113.533 1.00 82.81 408 THR A O 1
ATOM 2865 N N . CYS A 1 409 ? 65.127 31.020 -113.924 1.00 80.69 409 CYS A N 1
ATOM 2866 C CA . CYS A 1 409 ? 66.321 31.867 -113.842 1.00 80.69 409 CYS A CA 1
ATOM 2867 C C . CYS A 1 409 ? 67.432 31.379 -114.797 1.00 80.69 409 CYS A C 1
ATOM 2869 O O . CYS A 1 409 ? 67.529 30.187 -115.059 1.00 80.69 409 CYS A O 1
ATOM 2871 N N . GLY A 1 410 ? 68.284 32.285 -115.293 1.00 73.56 410 GLY A N 1
ATOM 2872 C CA . GLY A 1 410 ? 69.361 31.976 -116.254 1.00 73.56 410 GLY A CA 1
ATOM 2873 C C . GLY A 1 410 ? 69.022 32.312 -117.716 1.00 73.56 410 GLY A C 1
ATOM 2874 O O . GLY A 1 410 ? 67.903 32.727 -118.017 1.00 73.56 410 GLY A O 1
ATOM 2875 N N . ALA A 1 411 ? 70.006 32.163 -118.608 1.00 74.75 411 ALA A N 1
ATOM 2876 C CA . ALA A 1 411 ? 69.936 32.463 -120.044 1.00 74.75 411 ALA A CA 1
ATOM 2877 C C . ALA A 1 411 ? 70.701 31.398 -120.857 1.00 74.75 411 ALA A C 1
ATOM 2879 O O . ALA A 1 411 ? 71.462 30.629 -120.271 1.00 74.75 411 ALA A O 1
ATOM 2880 N N . GLY A 1 412 ? 70.478 31.332 -122.175 1.00 71.06 412 GLY A N 1
ATOM 2881 C CA . GLY A 1 412 ? 71.174 30.389 -123.061 1.00 71.06 412 GLY A CA 1
ATOM 2882 C C . GLY A 1 412 ? 71.000 28.924 -122.644 1.00 71.06 412 GLY A C 1
ATOM 2883 O O . GLY A 1 412 ? 69.910 28.500 -122.241 1.00 71.06 412 GLY A O 1
ATOM 2884 N N . ALA A 1 413 ? 72.092 28.159 -122.678 1.00 69.25 413 ALA A N 1
ATOM 2885 C CA . ALA A 1 413 ? 72.147 26.797 -122.140 1.00 69.25 413 ALA A CA 1
ATOM 2886 C C . ALA A 1 413 ? 71.986 26.730 -120.601 1.00 69.25 413 ALA A C 1
ATOM 2888 O O . ALA A 1 413 ? 71.681 25.667 -120.055 1.00 69.25 413 ALA A O 1
ATOM 2889 N N . CYS A 1 414 ? 72.130 27.855 -119.892 1.00 71.00 414 CYS A N 1
ATOM 2890 C CA . CYS A 1 414 ? 72.092 27.954 -118.431 1.00 71.00 414 CYS A CA 1
ATOM 2891 C C . CYS A 1 414 ? 70.699 28.272 -117.839 1.00 71.00 414 CYS A C 1
ATOM 2893 O O . CYS A 1 414 ? 70.605 28.737 -116.700 1.00 71.00 414 CYS A O 1
ATOM 2895 N N . VAL A 1 415 ? 69.597 28.037 -118.560 1.00 80.25 415 VAL A N 1
ATOM 2896 C CA . VAL A 1 415 ? 68.236 28.210 -118.009 1.00 80.25 415 VAL A CA 1
ATOM 2897 C C . VAL A 1 415 ? 67.895 27.101 -117.003 1.00 80.25 415 VAL A C 1
ATOM 2899 O O . VAL A 1 415 ? 67.855 25.916 -117.335 1.00 80.25 415 VAL A O 1
ATOM 2902 N N . ALA A 1 416 ? 67.561 27.498 -115.775 1.00 79.50 416 ALA A N 1
ATOM 2903 C CA . ALA A 1 416 ? 67.113 26.642 -114.683 1.00 79.50 416 ALA A CA 1
ATOM 2904 C C . ALA A 1 416 ? 65.667 26.949 -114.254 1.00 79.50 416 ALA A C 1
ATOM 2906 O O . ALA A 1 416 ? 65.165 28.068 -114.387 1.00 79.50 416 ALA A O 1
ATOM 2907 N N . ASN A 1 417 ? 65.011 25.936 -113.683 1.00 85.62 417 ASN A N 1
ATOM 2908 C CA . ASN A 1 417 ? 63.697 26.045 -113.051 1.00 85.62 417 ASN A CA 1
ATOM 2909 C C . ASN A 1 417 ? 63.852 25.843 -111.536 1.00 85.62 417 ASN A C 1
ATOM 2911 O O . ASN A 1 417 ? 64.605 24.971 -111.100 1.00 85.62 417 ASN A O 1
ATOM 2915 N N . GLY A 1 418 ? 63.118 26.616 -110.742 1.00 83.44 418 GLY A N 1
ATOM 2916 C CA . GLY A 1 418 ? 63.076 26.540 -109.285 1.00 83.44 418 GLY A CA 1
ATOM 2917 C C . GLY A 1 418 ? 61.650 26.610 -108.746 1.00 83.44 418 GLY A C 1
ATOM 2918 O O . GLY A 1 418 ? 60.674 26.550 -109.498 1.00 83.44 418 GLY A O 1
ATOM 2919 N N . ARG A 1 419 ? 61.524 26.705 -107.420 1.00 86.62 419 ARG A N 1
ATOM 2920 C CA . ARG A 1 419 ? 60.232 26.858 -106.752 1.00 86.62 419 ARG A CA 1
ATOM 2921 C C . ARG A 1 419 ? 60.356 27.651 -105.455 1.00 86.62 419 ARG A C 1
ATOM 2923 O O . ARG A 1 419 ? 61.169 27.316 -104.595 1.00 86.62 419 ARG A O 1
ATOM 2930 N N . LEU A 1 420 ? 59.474 28.631 -105.287 1.00 85.94 420 LEU A N 1
ATOM 2931 C CA . LEU A 1 420 ? 59.280 29.405 -104.064 1.00 85.94 420 LEU A CA 1
ATOM 2932 C C . LEU A 1 420 ? 58.438 28.602 -103.062 1.00 85.94 420 LEU A C 1
ATOM 2934 O O . LEU A 1 420 ? 57.305 28.224 -103.371 1.00 85.94 420 LEU A O 1
ATOM 2938 N N . ARG A 1 421 ? 58.972 28.338 -101.866 1.00 87.56 421 ARG A N 1
ATOM 2939 C CA . ARG A 1 421 ? 58.334 27.539 -100.798 1.00 87.56 421 ARG A CA 1
ATOM 2940 C C . ARG A 1 421 ? 58.417 28.275 -99.459 1.00 87.56 421 ARG A C 1
ATOM 2942 O O . ARG A 1 421 ? 59.353 29.042 -99.259 1.00 87.56 421 ARG A O 1
ATOM 2949 N N . CYS A 1 422 ? 57.486 28.020 -98.541 1.00 85.81 422 CYS A N 1
ATOM 2950 C CA . CYS A 1 422 ? 57.640 28.455 -97.153 1.00 85.81 422 CYS A CA 1
ATOM 2951 C C . CYS A 1 422 ? 58.493 27.442 -96.375 1.00 85.81 422 CYS A C 1
ATOM 2953 O O . CYS A 1 422 ? 58.294 26.232 -96.511 1.00 85.81 422 CYS A O 1
ATOM 2955 N N . VAL A 1 423 ? 59.453 27.927 -95.588 1.00 84.00 423 VAL A N 1
ATOM 2956 C CA . VAL A 1 423 ? 60.275 27.132 -94.669 1.00 84.00 423 VAL A CA 1
ATOM 2957 C C . VAL A 1 423 ? 60.439 27.929 -93.374 1.00 84.00 423 VAL A C 1
ATOM 2959 O O . VAL A 1 423 ? 61.234 28.863 -93.321 1.00 84.00 423 VAL A O 1
ATOM 2962 N N . GLY A 1 424 ? 59.672 27.570 -92.338 1.00 78.56 424 GLY A N 1
ATOM 2963 C CA . GLY A 1 424 ? 59.728 28.206 -91.014 1.00 78.56 424 GLY A CA 1
ATOM 2964 C C . GLY A 1 424 ? 59.365 29.694 -91.029 1.00 78.56 424 GLY A C 1
ATOM 2965 O O . GLY A 1 424 ? 60.178 30.514 -90.602 1.00 78.56 424 GLY A O 1
ATOM 2966 N N . GLY A 1 425 ? 58.195 30.053 -91.575 1.00 79.56 425 GLY A N 1
ATOM 2967 C CA . GLY A 1 425 ? 57.751 31.446 -91.691 1.00 79.56 425 GLY A CA 1
ATOM 2968 C C . GLY A 1 425 ? 58.568 32.320 -92.655 1.00 79.56 425 GLY A C 1
ATOM 2969 O O . GLY A 1 425 ? 58.467 33.545 -92.605 1.00 79.56 425 GLY A O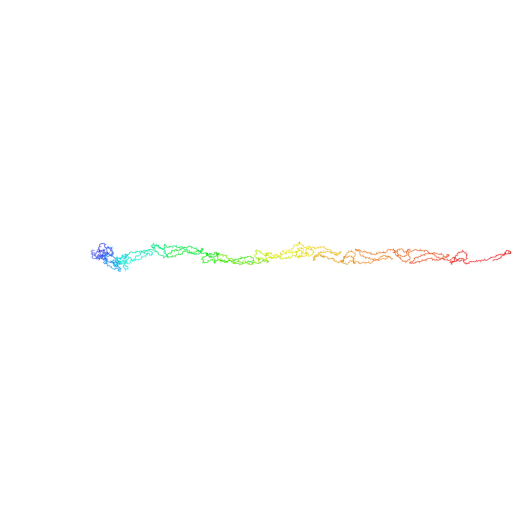 1
ATOM 2970 N N . GLN A 1 426 ? 59.410 31.735 -93.519 1.00 84.31 426 GLN A N 1
ATOM 2971 C CA . GLN A 1 426 ? 60.175 32.472 -94.535 1.00 84.31 426 GLN A CA 1
ATOM 2972 C C . GLN A 1 426 ? 60.028 31.869 -95.934 1.00 84.31 426 GLN A C 1
ATOM 2974 O O . GLN A 1 426 ? 60.098 30.654 -96.122 1.00 84.31 426 GLN A O 1
ATOM 2979 N N . GLN A 1 427 ? 59.850 32.733 -96.937 1.00 87.69 427 GLN A N 1
ATOM 2980 C CA . GLN A 1 427 ? 59.785 32.328 -98.341 1.00 87.69 427 GLN A CA 1
ATOM 2981 C C . GLN A 1 427 ? 61.197 32.125 -98.906 1.00 87.69 427 GLN A C 1
ATOM 2983 O O . GLN A 1 427 ? 62.012 33.046 -98.908 1.00 87.69 427 GLN A O 1
ATOM 2988 N N . VAL A 1 428 ? 61.468 30.924 -99.415 1.00 85.31 428 VAL A N 1
ATOM 2989 C CA . VAL A 1 428 ? 62.756 30.510 -99.984 1.00 85.31 428 VAL A CA 1
ATOM 2990 C C . VAL A 1 428 ? 62.542 30.070 -101.431 1.00 85.31 428 VAL A C 1
ATOM 2992 O O . VAL A 1 428 ? 61.727 29.184 -101.691 1.00 85.31 428 VAL A O 1
ATOM 2995 N N . ASP A 1 429 ? 63.261 30.684 -102.374 1.00 85.19 429 ASP A N 1
ATOM 2996 C CA . ASP A 1 429 ? 63.282 30.276 -103.784 1.00 85.19 429 ASP A CA 1
ATOM 2997 C C . ASP A 1 429 ? 64.451 29.316 -104.036 1.00 85.19 429 ASP A C 1
ATOM 2999 O O . ASP A 1 429 ? 65.579 29.572 -103.614 1.00 85.19 429 ASP A O 1
ATOM 3003 N N . SER A 1 430 ? 64.181 28.201 -104.713 1.00 84.12 430 SER A N 1
ATOM 3004 C CA . SER A 1 430 ? 65.186 27.197 -105.064 1.00 84.12 430 SER A CA 1
ATOM 3005 C C . SER A 1 430 ? 65.812 27.388 -106.453 1.00 84.12 430 SER A C 1
ATOM 3007 O O . SER A 1 430 ? 66.537 26.496 -106.894 1.00 84.12 430 SER A O 1
ATOM 3009 N N . CYS A 1 431 ? 65.502 28.465 -107.184 1.00 84.31 431 CYS A N 1
ATOM 3010 C CA . CYS A 1 431 ? 66.067 28.686 -108.518 1.00 84.31 431 CYS A CA 1
ATOM 3011 C C . CYS A 1 431 ? 67.543 29.106 -108.447 1.00 84.31 431 CYS A C 1
ATOM 3013 O O . CYS A 1 431 ? 67.871 30.187 -107.960 1.00 84.31 431 CYS A O 1
ATOM 3015 N N . VAL A 1 432 ? 68.433 28.257 -108.968 1.00 80.19 432 VAL A N 1
ATOM 3016 C CA . VAL A 1 432 ? 69.874 28.521 -109.083 1.00 80.19 432 VAL A CA 1
ATOM 3017 C C . VAL A 1 432 ? 70.328 28.106 -110.489 1.00 80.19 432 VAL A C 1
ATOM 3019 O O . VAL A 1 432 ? 70.181 26.928 -110.824 1.00 80.19 432 VAL A O 1
ATOM 3022 N N . PRO A 1 433 ? 70.860 29.022 -111.322 1.00 73.62 433 PRO A N 1
ATOM 3023 C CA . PRO A 1 433 ? 71.404 28.666 -112.632 1.00 73.62 433 PRO A CA 1
ATOM 3024 C C . PRO A 1 433 ? 72.621 27.726 -112.512 1.00 73.62 433 PRO A C 1
ATOM 3026 O O . PRO A 1 433 ? 73.409 27.882 -111.573 1.00 73.62 433 PRO A O 1
ATOM 3029 N N . PRO A 1 434 ? 72.813 26.767 -113.437 1.00 68.50 434 PRO A N 1
ATOM 3030 C CA . PRO A 1 434 ? 74.061 26.014 -113.541 1.00 68.50 434 PRO A CA 1
ATOM 3031 C C . PRO A 1 434 ? 75.244 26.935 -113.881 1.00 68.50 434 PRO A C 1
ATOM 3033 O O . PRO A 1 434 ? 75.072 28.023 -114.428 1.00 68.50 434 PRO A O 1
ATOM 3036 N N . ALA A 1 435 ? 76.457 26.488 -113.550 1.00 68.00 435 ALA A N 1
ATOM 3037 C CA . ALA A 1 435 ? 77.681 27.198 -113.909 1.00 68.00 435 ALA A CA 1
ATOM 3038 C C . ALA A 1 435 ? 77.981 27.054 -115.420 1.00 68.00 435 ALA A C 1
ATOM 3040 O O . ALA A 1 435 ? 77.737 25.972 -115.960 1.00 68.00 435 ALA A O 1
ATOM 3041 N N . PRO A 1 436 ? 78.524 28.098 -116.077 1.00 69.25 436 PRO A N 1
ATOM 3042 C CA . PRO A 1 436 ? 78.791 28.094 -117.516 1.00 69.25 436 PRO A CA 1
ATOM 3043 C C . PRO A 1 436 ? 79.849 27.064 -117.941 1.00 69.25 436 PRO A C 1
ATOM 3045 O O . PRO A 1 436 ? 80.716 26.668 -117.155 1.00 69.25 436 PRO A O 1
ATOM 3048 N N . GLY A 1 437 ? 79.739 26.606 -119.190 1.00 62.50 437 GLY A N 1
ATOM 3049 C CA . GLY A 1 437 ? 80.270 25.337 -119.697 1.00 62.50 437 GLY A CA 1
ATOM 3050 C C . GLY A 1 437 ? 81.566 25.396 -120.510 1.00 62.50 437 GLY A C 1
ATOM 3051 O O . GLY A 1 437 ? 81.885 24.412 -121.171 1.00 62.50 437 GLY A O 1
ATOM 3052 N N . GLY A 1 438 ? 82.333 26.486 -120.434 1.00 68.31 438 GLY A N 1
ATOM 3053 C CA . GLY A 1 438 ? 83.531 26.707 -121.259 1.00 68.31 438 GLY A CA 1
ATOM 3054 C C . GLY A 1 438 ? 83.256 27.650 -122.431 1.00 68.31 438 GLY A C 1
ATOM 3055 O O . GLY A 1 438 ? 82.103 27.951 -122.697 1.00 68.31 438 GLY A O 1
ATOM 3056 N N . SER A 1 439 ? 84.312 28.150 -123.078 1.00 74.56 439 SER A N 1
ATOM 3057 C CA . SER A 1 439 ? 84.206 29.209 -124.088 1.00 74.56 439 SER A CA 1
ATOM 3058 C C . SER A 1 439 ? 83.846 28.713 -125.490 1.00 74.56 439 SER A C 1
ATOM 3060 O O . SER A 1 439 ? 84.202 27.595 -125.883 1.00 74.56 439 SER A O 1
ATOM 3062 N N . ASP A 1 440 ? 83.235 29.603 -126.269 1.00 76.50 440 ASP A N 1
ATOM 3063 C CA . ASP A 1 440 ? 82.725 29.416 -127.634 1.00 76.50 440 ASP A CA 1
ATOM 3064 C C . ASP A 1 440 ? 83.836 29.384 -128.709 1.00 76.50 440 ASP A C 1
ATOM 3066 O O . ASP A 1 440 ? 83.803 30.045 -129.746 1.00 76.50 440 ASP A O 1
ATOM 3070 N N . ALA A 1 441 ? 84.879 28.590 -128.455 1.00 76.00 441 ALA A N 1
ATOM 3071 C CA . ALA A 1 441 ? 86.020 28.407 -129.356 1.00 76.00 441 ALA A CA 1
ATOM 3072 C C . ALA A 1 441 ? 85.776 27.355 -130.461 1.00 76.00 441 ALA A C 1
ATOM 3074 O O . ALA A 1 441 ? 86.621 27.164 -131.344 1.00 76.00 441 ALA A O 1
ATOM 3075 N N . SER A 1 442 ? 84.650 26.638 -130.398 1.00 79.62 442 SER A N 1
ATOM 3076 C CA . SER A 1 442 ? 84.182 25.734 -131.457 1.00 79.62 442 SER A CA 1
ATOM 3077 C C . SER A 1 442 ? 83.258 26.496 -132.408 1.00 79.62 442 SER A C 1
ATOM 3079 O O . SER A 1 442 ? 82.649 27.472 -132.012 1.00 79.62 442 SER A O 1
ATOM 3081 N N . CYS A 1 443 ? 83.175 26.064 -133.668 1.00 81.50 443 CYS A N 1
ATOM 3082 C CA . CYS A 1 443 ? 82.259 26.635 -134.660 1.00 81.50 443 CYS A CA 1
ATOM 3083 C C . CYS A 1 443 ? 81.059 25.689 -134.816 1.00 81.50 443 CYS A C 1
ATOM 3085 O O . CYS A 1 443 ? 81.058 24.856 -135.729 1.00 81.50 443 CYS A O 1
ATOM 3087 N N . ASP A 1 444 ? 80.098 25.744 -133.893 1.00 80.44 444 ASP A N 1
ATOM 3088 C CA . ASP A 1 444 ? 78.922 24.855 -133.866 1.00 80.44 444 ASP A CA 1
ATOM 3089 C C . ASP A 1 444 ? 77.577 25.541 -133.543 1.00 80.44 444 ASP A C 1
ATOM 3091 O O . ASP A 1 444 ? 76.521 24.927 -133.739 1.00 80.44 444 ASP A O 1
ATOM 3095 N N . GLY A 1 445 ? 77.593 26.824 -133.175 1.00 77.94 445 GLY A N 1
ATOM 3096 C CA . GLY A 1 445 ? 76.424 27.663 -132.930 1.00 77.94 445 GLY A CA 1
ATOM 3097 C C . GLY A 1 445 ? 75.815 27.528 -131.532 1.00 77.94 445 GLY A C 1
ATOM 3098 O O . GLY A 1 445 ? 74.613 27.779 -131.388 1.00 77.94 445 GLY A O 1
ATOM 3099 N N . VAL A 1 446 ? 76.586 27.100 -130.523 1.00 79.62 446 VAL A N 1
ATOM 3100 C CA . VAL A 1 446 ? 76.103 26.851 -129.152 1.00 79.62 446 VAL A CA 1
ATOM 3101 C C . VAL A 1 446 ? 76.768 27.762 -128.114 1.00 79.62 446 VAL A C 1
ATOM 3103 O O . VAL A 1 446 ? 77.896 27.499 -127.716 1.00 79.62 446 VAL A O 1
ATOM 3106 N N . ASP A 1 447 ? 75.975 28.705 -127.585 1.00 75.94 447 ASP A N 1
ATOM 3107 C CA . ASP A 1 447 ? 76.242 29.550 -126.402 1.00 75.94 447 ASP A CA 1
ATOM 3108 C C . ASP A 1 447 ? 76.616 28.683 -125.183 1.00 75.94 447 ASP A C 1
ATOM 3110 O O . ASP A 1 447 ? 75.745 28.180 -124.453 1.00 75.94 447 ASP A O 1
ATOM 3114 N N . SER A 1 448 ? 77.915 28.429 -125.019 1.00 75.44 448 SER A N 1
ATOM 3115 C CA . SER A 1 448 ? 78.474 27.485 -124.048 1.00 75.44 448 SER A CA 1
ATOM 3116 C C . SER A 1 448 ? 78.919 28.177 -122.764 1.00 75.44 448 SER A C 1
ATOM 3118 O O . SER A 1 448 ? 78.856 27.565 -121.688 1.00 75.44 448 SER A O 1
ATOM 3120 N N . ASP A 1 449 ? 79.307 29.453 -122.840 1.00 75.19 449 ASP A N 1
ATOM 3121 C CA . ASP A 1 449 ? 79.673 30.265 -121.676 1.00 75.19 449 ASP A CA 1
ATOM 3122 C C . ASP A 1 449 ? 78.503 31.080 -121.080 1.00 75.19 449 ASP A C 1
ATOM 3124 O O . ASP A 1 449 ? 78.626 31.626 -119.977 1.00 75.19 449 ASP A O 1
ATOM 3128 N N . CYS A 1 450 ? 77.329 31.028 -121.722 1.00 76.44 450 CYS A N 1
ATOM 3129 C CA . CYS A 1 450 ? 76.068 31.615 -121.274 1.00 76.44 450 CYS A CA 1
ATOM 3130 C C . CYS A 1 450 ? 76.073 33.156 -121.191 1.00 76.44 450 CYS A C 1
ATOM 3132 O O . CYS A 1 450 ? 75.310 33.720 -120.390 1.00 76.44 450 CYS A O 1
ATOM 3134 N N . ASP A 1 451 ? 76.894 33.846 -121.995 1.00 77.25 451 ASP A N 1
ATOM 3135 C CA . ASP A 1 451 ? 76.860 35.311 -122.146 1.00 77.25 451 ASP A CA 1
ATOM 3136 C C . ASP A 1 451 ? 75.737 35.809 -123.085 1.00 77.25 451 ASP A C 1
ATOM 3138 O O . ASP A 1 451 ? 75.266 36.947 -122.939 1.00 77.25 451 ASP A O 1
ATOM 3142 N N . GLY A 1 452 ? 75.234 34.934 -123.968 1.00 76.69 452 GLY A N 1
ATOM 3143 C CA . GLY A 1 452 ? 74.184 35.223 -124.949 1.00 76.69 452 GLY A CA 1
ATOM 3144 C C . GLY A 1 452 ? 74.657 35.427 -126.396 1.00 76.69 452 GLY A C 1
ATOM 3145 O O . GLY A 1 452 ? 73.845 35.858 -127.226 1.00 76.69 452 GLY A O 1
ATOM 3146 N N . GLN A 1 453 ? 75.925 35.151 -126.705 1.00 79.62 453 GLN A N 1
ATOM 3147 C CA . GLN A 1 453 ? 76.501 35.098 -128.056 1.00 79.62 453 GLN A CA 1
ATOM 3148 C C . GLN A 1 453 ? 76.762 33.637 -128.491 1.00 79.62 453 GLN A C 1
ATOM 3150 O O . GLN A 1 453 ? 76.249 32.717 -127.860 1.00 79.62 453 GLN A O 1
ATOM 3155 N N . THR A 1 454 ? 77.388 33.424 -129.655 1.00 79.25 454 THR A N 1
ATOM 3156 C CA . THR A 1 454 ? 77.678 32.084 -130.203 1.00 79.25 454 THR A CA 1
ATOM 3157 C C . THR A 1 454 ? 78.907 32.118 -131.120 1.00 79.25 454 THR A C 1
ATOM 3159 O O . THR A 1 454 ? 78.925 32.917 -132.067 1.00 79.25 454 THR A O 1
ATOM 3162 N N . ASP A 1 455 ? 79.832 31.171 -130.954 1.00 76.88 455 ASP A N 1
ATOM 3163 C CA . ASP A 1 455 ? 81.059 30.966 -131.763 1.00 76.88 455 ASP A CA 1
ATOM 3164 C C . ASP A 1 455 ? 82.083 32.143 -131.755 1.00 76.88 455 ASP A C 1
ATOM 3166 O O . ASP A 1 455 ? 82.982 32.189 -132.607 1.00 76.88 455 ASP A O 1
ATOM 3170 N N . GLU A 1 456 ? 81.977 33.139 -130.864 1.00 78.25 456 GLU A N 1
ATOM 3171 C CA . GLU A 1 456 ? 82.787 34.376 -130.943 1.00 78.25 456 GLU A CA 1
ATOM 3172 C C . GLU A 1 456 ? 84.286 34.216 -130.633 1.00 78.25 456 GLU A C 1
ATOM 3174 O O . GLU A 1 456 ? 85.082 35.073 -131.031 1.00 78.25 456 GLU A O 1
ATOM 3179 N N . ASP A 1 457 ? 84.690 33.110 -130.004 1.00 79.06 457 ASP A N 1
ATOM 3180 C CA . ASP A 1 457 ? 86.084 32.791 -129.662 1.00 79.06 457 ASP A CA 1
ATOM 3181 C C . ASP A 1 457 ? 86.800 31.944 -130.750 1.00 79.06 457 ASP A C 1
ATOM 3183 O O . ASP A 1 457 ? 87.935 31.486 -130.564 1.00 79.06 457 ASP A O 1
ATOM 3187 N N . PHE A 1 458 ? 86.174 31.728 -131.915 1.00 80.88 458 PHE A N 1
ATOM 3188 C CA . PHE A 1 458 ? 86.736 30.920 -133.007 1.00 80.88 458 PHE A CA 1
ATOM 3189 C C . PHE A 1 458 ? 87.989 31.535 -133.678 1.00 80.88 458 PHE A C 1
ATOM 3191 O O . PHE A 1 458 ? 88.000 32.688 -134.117 1.00 80.88 458 PHE A O 1
ATOM 3198 N N . VAL A 1 459 ? 89.039 30.721 -133.883 1.00 80.50 459 VAL A N 1
ATOM 3199 C CA . VAL A 1 459 ? 90.337 31.155 -134.451 1.00 80.50 459 VAL A CA 1
ATOM 3200 C C . VAL A 1 459 ? 90.623 30.563 -135.845 1.00 80.50 459 VAL A C 1
ATOM 3202 O O . VAL A 1 459 ? 90.726 29.350 -136.029 1.00 80.50 459 VAL A O 1
ATOM 3205 N N . ALA A 1 460 ? 90.849 31.443 -136.827 1.00 77.00 460 ALA A N 1
ATOM 3206 C CA . ALA A 1 460 ? 91.198 31.112 -138.216 1.00 77.00 460 ALA A CA 1
ATOM 3207 C C . ALA A 1 460 ? 92.602 30.481 -138.394 1.00 77.00 460 ALA A C 1
ATOM 3209 O O . ALA A 1 460 ? 93.548 30.816 -137.681 1.00 77.00 460 ALA A O 1
ATOM 3210 N N . SER A 1 461 ? 92.767 29.608 -139.400 1.00 79.00 461 SER A N 1
ATOM 3211 C CA . SER A 1 461 ? 94.029 28.911 -139.742 1.00 79.00 461 SER A CA 1
ATOM 3212 C C . SER A 1 461 ? 94.384 29.032 -141.234 1.00 79.00 461 SER A C 1
ATOM 3214 O O . SER A 1 461 ? 93.494 29.130 -142.068 1.00 79.00 461 SER A O 1
ATOM 3216 N N . ALA A 1 462 ? 95.672 29.029 -141.598 1.00 79.06 462 ALA A N 1
ATOM 3217 C CA . ALA A 1 462 ? 96.133 29.288 -142.975 1.00 79.06 462 ALA A CA 1
ATOM 3218 C C . ALA A 1 462 ? 96.166 28.049 -143.902 1.00 79.06 462 ALA A C 1
ATOM 3220 O O . ALA A 1 462 ? 96.434 26.935 -143.450 1.00 79.06 462 ALA A O 1
ATOM 3221 N N . THR A 1 463 ? 95.956 28.265 -145.207 1.00 77.50 463 THR A N 1
ATOM 3222 C CA . THR A 1 463 ? 95.866 27.252 -146.283 1.00 77.50 463 THR A CA 1
ATOM 3223 C C . THR A 1 463 ? 96.689 27.648 -147.529 1.00 77.50 463 THR A C 1
ATOM 3225 O O . THR A 1 463 ? 97.126 28.795 -147.651 1.00 77.50 463 THR A O 1
ATOM 3228 N N . ALA A 1 464 ? 96.955 26.712 -148.455 1.00 76.44 464 ALA A N 1
ATOM 3229 C CA . ALA A 1 464 ? 97.740 26.955 -149.680 1.00 76.44 464 ALA A CA 1
ATOM 3230 C C . ALA A 1 464 ? 97.333 26.040 -150.855 1.00 76.44 464 ALA A C 1
ATOM 3232 O O . ALA A 1 464 ? 96.900 24.909 -150.633 1.00 76.44 464 ALA A O 1
ATOM 3233 N N . CYS A 1 465 ? 97.474 26.518 -152.099 1.00 76.88 465 CYS A N 1
ATOM 3234 C CA . CYS A 1 465 ? 96.960 25.852 -153.304 1.00 76.88 465 CYS A CA 1
ATOM 3235 C C . CYS A 1 465 ? 97.694 26.282 -154.602 1.00 76.88 465 CYS A C 1
ATOM 3237 O O . CYS A 1 465 ? 98.081 27.438 -154.731 1.00 76.88 465 CYS A O 1
ATOM 3239 N N . GLY A 1 466 ? 97.867 25.371 -155.575 1.00 72.81 466 GLY A N 1
ATOM 3240 C CA . GLY A 1 466 ? 98.543 25.613 -156.872 1.00 72.81 466 GLY A CA 1
ATOM 3241 C C . GLY A 1 466 ? 99.798 24.748 -157.111 1.00 72.81 466 GLY A C 1
ATOM 3242 O O . GLY A 1 466 ? 100.249 24.062 -156.196 1.00 72.81 466 GLY A O 1
ATOM 3243 N N . VAL A 1 467 ? 100.337 24.756 -158.338 1.00 76.56 467 VAL A N 1
ATOM 3244 C CA . VAL A 1 467 ? 101.521 23.982 -158.799 1.00 76.56 467 VAL A CA 1
ATOM 3245 C C . VAL A 1 467 ? 102.381 24.869 -159.716 1.00 76.56 467 VAL A C 1
ATOM 3247 O O . VAL A 1 467 ? 101.849 25.817 -160.287 1.00 76.56 467 VAL A O 1
ATOM 3250 N N . GLY A 1 468 ? 103.688 24.606 -159.833 1.00 72.06 468 GLY A N 1
ATOM 3251 C CA . GLY A 1 468 ? 104.589 25.377 -160.703 1.00 72.06 468 GLY A CA 1
ATOM 3252 C C . GLY A 1 468 ? 104.648 26.859 -160.313 1.00 72.06 468 GLY A C 1
ATOM 3253 O O . GLY A 1 468 ? 104.668 27.195 -159.123 1.00 72.06 468 GLY A O 1
ATOM 3254 N N . ALA A 1 469 ? 104.612 27.750 -161.304 1.00 72.38 469 ALA A N 1
ATOM 3255 C CA . ALA A 1 469 ? 104.492 29.197 -161.093 1.00 72.38 469 ALA A CA 1
ATOM 3256 C C . ALA A 1 469 ? 103.154 29.630 -160.436 1.00 72.38 469 ALA A C 1
ATOM 3258 O O . ALA A 1 469 ? 103.041 30.746 -159.926 1.00 72.38 469 ALA A O 1
ATOM 3259 N N . CYS A 1 470 ? 102.147 28.751 -160.386 1.00 76.50 470 CYS A N 1
ATOM 3260 C CA . CYS A 1 470 ? 100.756 29.072 -160.051 1.00 76.50 470 CYS A CA 1
ATOM 3261 C C . CYS A 1 470 ? 100.375 28.932 -158.547 1.00 76.50 470 CYS A C 1
ATOM 3263 O O . CYS A 1 470 ? 99.190 28.802 -158.222 1.00 76.50 470 CYS A O 1
ATOM 3265 N N . VAL A 1 471 ? 101.331 28.938 -157.605 1.00 77.69 471 VAL A N 1
ATOM 3266 C CA . VAL A 1 471 ? 101.092 28.726 -156.150 1.00 77.69 471 VAL A CA 1
ATOM 3267 C C . VAL A 1 471 ? 100.566 29.979 -155.415 1.00 77.69 471 VAL A C 1
ATOM 3269 O O . VAL A 1 471 ? 101.109 31.072 -155.557 1.00 77.69 471 VAL A O 1
ATOM 3272 N N . ALA A 1 472 ? 99.552 29.807 -154.554 1.00 78.56 472 ALA A N 1
ATOM 3273 C CA . ALA A 1 472 ? 98.879 30.847 -153.760 1.00 78.56 472 ALA A CA 1
ATOM 3274 C C . ALA A 1 472 ? 98.525 30.391 -152.316 1.00 78.56 472 ALA A C 1
ATOM 3276 O O . ALA A 1 472 ? 98.697 29.221 -151.963 1.00 78.56 472 ALA A O 1
ATOM 3277 N N . GLN A 1 473 ? 98.033 31.312 -151.467 1.00 80.31 473 GLN A N 1
ATOM 3278 C CA . GLN A 1 473 ? 97.658 31.068 -150.055 1.00 80.31 473 GLN A CA 1
ATOM 3279 C C . GLN A 1 473 ? 96.277 31.637 -149.668 1.00 80.31 473 GLN A C 1
ATOM 3281 O O . GLN A 1 473 ? 95.800 32.581 -150.295 1.00 80.31 473 GLN A O 1
ATOM 3286 N N . GLY A 1 474 ? 95.665 31.078 -148.615 1.00 79.31 474 GLY A N 1
ATOM 3287 C CA . GLY A 1 474 ? 94.366 31.466 -148.043 1.00 79.31 474 GLY A CA 1
ATOM 3288 C C . GLY A 1 474 ? 94.261 31.210 -146.527 1.00 79.31 474 GLY A C 1
ATOM 3289 O O . GLY A 1 474 ? 95.266 30.962 -145.856 1.00 79.31 474 GLY A O 1
ATOM 3290 N N . GLN A 1 475 ? 93.047 31.307 -145.975 1.00 81.94 475 GLN A N 1
ATOM 3291 C CA . GLN A 1 475 ? 92.704 31.050 -144.564 1.00 81.94 475 GLN A CA 1
ATOM 3292 C C . GLN A 1 475 ? 91.286 30.473 -144.380 1.00 81.94 475 GLN A C 1
ATOM 3294 O O . GLN A 1 475 ? 90.396 30.727 -145.197 1.00 81.94 475 GLN A O 1
ATOM 3299 N N . SER A 1 476 ? 91.065 29.767 -143.265 1.00 80.12 476 SER A N 1
ATOM 3300 C CA . SER A 1 476 ? 89.761 29.257 -142.834 1.00 80.12 476 SER A CA 1
ATOM 3301 C C . SER A 1 476 ? 88.919 30.283 -142.065 1.00 80.12 476 SER A C 1
ATOM 3303 O O . SER A 1 476 ? 89.451 31.137 -141.359 1.00 80.12 476 SER A O 1
ATOM 3305 N N . THR A 1 477 ? 87.592 30.184 -142.166 1.00 79.44 477 THR A N 1
ATOM 3306 C CA . THR A 1 477 ? 86.629 31.078 -141.493 1.00 79.44 477 THR A CA 1
ATOM 3307 C C . THR A 1 477 ? 85.452 30.301 -140.895 1.00 79.44 477 THR A C 1
ATOM 3309 O O . THR A 1 477 ? 85.087 29.248 -141.415 1.00 79.44 477 THR A O 1
ATOM 3312 N N . CYS A 1 478 ? 84.852 30.827 -139.820 1.00 80.19 478 CYS A N 1
ATOM 3313 C CA . CYS A 1 478 ? 83.581 30.359 -139.258 1.00 80.19 478 CYS A CA 1
ATOM 3314 C C . CYS A 1 478 ? 82.488 31.397 -139.537 1.00 80.19 478 CYS A C 1
ATOM 3316 O O . CYS A 1 478 ? 82.682 32.581 -139.258 1.00 80.19 478 CYS A O 1
ATOM 3318 N N . VAL A 1 479 ? 81.352 30.974 -140.098 1.00 78.06 479 VAL A N 1
ATOM 3319 C CA . VAL A 1 479 ? 80.162 31.826 -140.264 1.00 78.06 479 VAL A CA 1
ATOM 3320 C C . VAL A 1 479 ? 78.911 30.996 -139.978 1.00 78.06 479 VAL A C 1
ATOM 3322 O O . VAL A 1 479 ? 78.486 30.213 -140.825 1.00 78.06 479 VAL A O 1
ATOM 3325 N N . GLY A 1 480 ? 78.322 31.179 -138.791 1.00 73.12 480 GLY A N 1
ATOM 3326 C CA . GLY A 1 480 ? 77.091 30.500 -138.365 1.00 73.12 480 GLY A CA 1
ATOM 3327 C C . GLY A 1 480 ? 77.243 28.981 -138.245 1.00 73.12 480 GLY A C 1
ATOM 3328 O O . GLY A 1 480 ? 76.526 28.252 -138.933 1.00 73.12 480 GLY A O 1
ATOM 3329 N N . GLY A 1 481 ? 78.196 28.510 -137.431 1.00 73.00 481 GLY A N 1
ATOM 3330 C CA . GLY A 1 481 ? 78.446 27.080 -137.216 1.00 73.00 481 GLY A CA 1
ATOM 3331 C C . GLY A 1 481 ? 79.002 26.304 -138.423 1.00 73.00 481 GLY A C 1
ATOM 3332 O O . GLY A 1 481 ? 78.851 25.084 -138.490 1.00 73.00 481 GLY A O 1
ATOM 3333 N N . ALA A 1 482 ? 79.603 26.976 -139.416 1.00 77.94 482 ALA A N 1
ATOM 3334 C CA . ALA A 1 482 ? 80.158 26.331 -140.612 1.00 77.94 482 ALA A CA 1
ATOM 3335 C C . ALA A 1 482 ? 81.558 26.844 -141.003 1.00 77.94 482 ALA A C 1
ATOM 3337 O O . ALA A 1 482 ? 81.792 28.051 -141.087 1.00 77.94 482 ALA A O 1
ATOM 3338 N N . LEU A 1 483 ? 82.461 25.901 -141.309 1.00 78.50 483 LEU A N 1
ATOM 3339 C CA . LEU A 1 483 ? 83.834 26.143 -141.770 1.00 78.50 483 LEU A CA 1
ATOM 3340 C C . LEU A 1 483 ? 83.912 26.399 -143.287 1.00 78.50 483 LEU A C 1
ATOM 3342 O O . LEU A 1 483 ? 83.443 25.581 -144.082 1.00 78.50 483 LEU A O 1
ATOM 3346 N N . GLY A 1 484 ? 84.584 27.481 -143.689 1.00 76.44 484 GLY A N 1
ATOM 3347 C CA . GLY A 1 484 ? 84.969 27.786 -145.076 1.00 76.44 484 GLY A CA 1
ATOM 3348 C C . GLY A 1 484 ? 86.483 27.980 -145.249 1.00 76.44 484 GLY A C 1
ATOM 3349 O O . GLY A 1 484 ? 87.192 28.146 -144.262 1.00 76.44 484 GLY A O 1
ATOM 3350 N N . ASP A 1 485 ? 86.974 27.970 -146.495 1.00 78.88 485 ASP A N 1
ATOM 3351 C CA . ASP A 1 485 ? 88.372 28.243 -146.892 1.00 78.88 485 ASP A CA 1
ATOM 3352 C C . ASP A 1 485 ? 88.396 29.228 -148.081 1.00 78.88 485 ASP A C 1
ATOM 3354 O O . ASP A 1 485 ? 87.429 29.319 -148.842 1.00 78.88 485 ASP A O 1
ATOM 3358 N N . THR A 1 486 ? 89.480 29.991 -148.227 1.00 80.62 486 THR A N 1
ATOM 3359 C CA . THR A 1 486 ? 89.591 31.167 -149.111 1.00 80.62 486 THR A CA 1
ATOM 3360 C C . THR A 1 486 ? 90.710 31.095 -150.165 1.00 80.62 486 THR A C 1
ATOM 3362 O O . THR A 1 486 ? 90.886 32.053 -150.916 1.00 80.62 486 THR A O 1
ATOM 3365 N N . CYS A 1 487 ? 91.460 29.989 -150.275 1.00 79.19 487 CYS A N 1
ATOM 3366 C CA . CYS A 1 487 ? 92.559 29.856 -151.252 1.00 79.19 487 CYS A CA 1
ATOM 3367 C C . CYS A 1 487 ? 92.082 29.681 -152.715 1.00 79.19 487 CYS A C 1
ATOM 3369 O O . CYS A 1 487 ? 91.190 28.877 -152.989 1.00 79.19 487 CYS A O 1
ATOM 3371 N N . GLN A 1 488 ? 92.729 30.360 -153.678 1.00 79.94 488 GLN A N 1
ATOM 3372 C CA . GLN A 1 488 ? 92.576 30.124 -155.128 1.00 79.94 488 GLN A CA 1
ATOM 3373 C C . GLN A 1 488 ? 93.943 30.161 -155.862 1.00 79.94 488 GLN A C 1
ATOM 3375 O O . GLN A 1 488 ? 94.711 31.082 -155.589 1.00 79.94 488 GLN A O 1
ATOM 3380 N N . PRO A 1 489 ? 94.257 29.225 -156.791 1.00 77.88 489 PRO A N 1
ATOM 3381 C CA . PRO A 1 489 ? 95.529 29.203 -157.538 1.00 77.88 489 PRO A CA 1
ATOM 3382 C C . PRO A 1 489 ? 95.763 30.400 -158.481 1.00 77.88 489 PRO A C 1
ATOM 3384 O O . PRO A 1 489 ? 94.814 31.051 -158.924 1.00 77.88 489 PRO A O 1
ATOM 3387 N N . GLY A 1 490 ? 97.033 30.657 -158.813 1.00 73.94 490 GLY A N 1
ATOM 3388 C CA . GLY A 1 490 ? 97.477 31.740 -159.705 1.00 73.94 490 GLY A CA 1
ATOM 3389 C C . GLY A 1 490 ? 97.425 31.419 -161.216 1.00 73.94 490 GLY A C 1
ATOM 3390 O O . GLY A 1 490 ? 97.159 30.279 -161.591 1.00 73.94 490 GLY A O 1
ATOM 3391 N N . PRO A 1 491 ? 97.652 32.424 -162.089 1.00 73.81 491 PRO A N 1
ATOM 3392 C CA . PRO A 1 491 ? 97.683 32.272 -163.551 1.00 73.81 491 PRO A CA 1
ATOM 3393 C C . PRO A 1 491 ? 99.054 31.815 -164.093 1.00 73.81 491 PRO A C 1
ATOM 3395 O O . PRO A 1 491 ? 100.074 32.034 -163.445 1.00 73.81 491 PRO A O 1
ATOM 3398 N N . THR A 1 492 ? 99.061 31.246 -165.304 1.00 74.00 492 THR A N 1
ATOM 3399 C CA . THR A 1 492 ? 100.255 30.746 -166.021 1.00 74.00 492 THR A CA 1
ATOM 3400 C C . THR A 1 492 ? 101.149 31.874 -166.557 1.00 74.00 492 THR A C 1
ATOM 3402 O O . THR A 1 492 ? 100.678 33.000 -166.763 1.00 74.00 492 THR A O 1
ATOM 3405 N N . THR A 1 493 ? 102.433 31.585 -166.794 1.00 68.94 493 THR A N 1
ATOM 3406 C CA . THR A 1 493 ? 103.473 32.586 -167.105 1.00 68.94 493 THR A CA 1
ATOM 3407 C C . THR A 1 493 ? 104.030 32.526 -168.529 1.00 68.94 493 THR A C 1
ATOM 3409 O O . THR A 1 493 ? 104.388 33.585 -169.054 1.00 68.94 493 THR A O 1
ATOM 3412 N N . GLY A 1 494 ? 104.015 31.369 -169.195 1.00 72.88 494 GLY A N 1
ATOM 3413 C CA . GLY A 1 494 ? 104.630 31.192 -170.514 1.00 72.88 494 GLY A CA 1
ATOM 3414 C C . GLY A 1 494 ? 104.188 29.931 -171.263 1.00 72.88 494 GLY A C 1
ATOM 3415 O O . GLY A 1 494 ? 103.044 29.488 -171.139 1.00 72.88 494 GLY A O 1
ATOM 3416 N N . ALA A 1 495 ? 105.093 29.426 -172.101 1.00 71.44 495 ALA A N 1
ATOM 3417 C CA . ALA A 1 495 ? 105.047 28.118 -172.751 1.00 71.44 495 ALA A CA 1
ATOM 3418 C C . ALA A 1 495 ? 106.496 27.660 -172.996 1.00 71.44 495 ALA A C 1
ATOM 3420 O O . ALA A 1 495 ? 107.316 28.465 -173.438 1.00 71.44 495 ALA A O 1
ATOM 3421 N N . ASP A 1 496 ? 106.784 26.387 -172.742 1.00 73.06 496 ASP A N 1
ATOM 3422 C CA . ASP A 1 496 ? 108.132 25.833 -172.550 1.00 73.06 496 ASP A CA 1
ATOM 3423 C C . ASP A 1 496 ? 108.964 25.651 -173.849 1.00 73.06 496 ASP A C 1
ATOM 3425 O O . ASP A 1 496 ? 109.282 24.528 -174.264 1.00 73.06 496 ASP A O 1
ATOM 3429 N N . ASP A 1 497 ? 109.318 26.751 -174.534 1.00 69.12 497 ASP A N 1
ATOM 3430 C CA . ASP A 1 497 ? 110.031 26.732 -175.828 1.00 69.12 497 ASP A CA 1
ATOM 3431 C C . ASP A 1 497 ? 111.509 27.181 -175.830 1.00 69.12 497 ASP A C 1
ATOM 3433 O O . ASP A 1 497 ? 112.190 27.019 -176.854 1.00 69.12 497 ASP A O 1
ATOM 3437 N N . ASP A 1 498 ? 112.056 27.637 -174.696 1.00 68.06 498 ASP A N 1
ATOM 3438 C CA . ASP A 1 498 ? 113.416 28.196 -174.591 1.00 68.06 498 ASP A CA 1
ATOM 3439 C C . ASP A 1 498 ? 114.438 27.375 -173.768 1.00 68.06 498 ASP A C 1
ATOM 3441 O O . ASP A 1 498 ? 115.637 27.678 -173.821 1.00 68.06 498 ASP A O 1
ATOM 3445 N N . CYS A 1 499 ? 114.018 26.255 -173.168 1.00 75.69 499 CYS A N 1
ATOM 3446 C CA . CYS A 1 499 ? 114.865 25.283 -172.459 1.00 75.69 499 CYS A CA 1
ATOM 3447 C C . CYS A 1 499 ? 115.588 25.875 -171.228 1.00 75.69 499 CYS A C 1
ATOM 3449 O O . CYS A 1 499 ? 116.818 25.772 -171.100 1.00 75.69 499 CYS A O 1
ATOM 3451 N N . ASP A 1 500 ? 114.831 26.537 -170.349 1.00 76.12 500 ASP A N 1
ATOM 3452 C CA . ASP A 1 500 ? 115.333 27.229 -169.156 1.00 76.12 500 ASP A CA 1
ATOM 3453 C C . ASP A 1 500 ? 115.178 26.424 -167.844 1.00 76.12 500 ASP A C 1
ATOM 3455 O O . ASP A 1 500 ? 115.899 26.690 -166.870 1.00 76.12 500 ASP A O 1
ATOM 3459 N N . GLY A 1 501 ? 114.336 25.382 -167.840 1.00 70.56 501 GLY A N 1
ATOM 3460 C CA . GLY A 1 501 ? 114.089 24.508 -166.694 1.00 70.56 501 GLY A CA 1
ATOM 3461 C C . GLY A 1 501 ? 112.904 24.890 -165.792 1.00 70.56 501 GLY A C 1
ATOM 3462 O O . GLY A 1 501 ? 112.850 24.390 -164.659 1.00 70.56 501 GLY A O 1
ATOM 3463 N N . VAL A 1 502 ? 111.986 25.753 -166.240 1.00 76.56 502 VAL A N 1
ATOM 3464 C CA . VAL A 1 502 ? 110.763 26.173 -165.525 1.00 76.56 502 VAL A CA 1
ATOM 3465 C C . VAL A 1 502 ? 109.498 25.590 -166.179 1.00 76.56 502 VAL A C 1
ATOM 3467 O O . VAL A 1 502 ? 109.403 25.532 -167.391 1.00 76.56 502 VAL A O 1
ATOM 3470 N N . ASP A 1 503 ? 108.527 25.179 -165.351 1.00 76.88 503 ASP A N 1
ATOM 3471 C CA . ASP A 1 503 ? 107.152 24.790 -165.737 1.00 76.88 503 ASP A CA 1
ATOM 3472 C C . ASP A 1 503 ? 106.305 26.066 -165.882 1.00 76.88 503 ASP A C 1
ATOM 3474 O O . ASP A 1 503 ? 105.746 26.566 -164.892 1.00 76.88 503 ASP A O 1
ATOM 3478 N N . ASP A 1 504 ? 106.311 26.661 -167.078 1.00 75.94 504 ASP A N 1
ATOM 3479 C CA . ASP A 1 504 ? 105.796 28.017 -167.313 1.00 75.94 504 ASP A CA 1
ATOM 3480 C C . ASP A 1 504 ? 104.305 28.025 -167.714 1.00 75.94 504 ASP A C 1
ATOM 3482 O O . ASP A 1 504 ? 103.613 29.043 -167.561 1.00 75.94 504 ASP A O 1
ATOM 3486 N N . ASP A 1 505 ? 103.767 26.884 -168.164 1.00 73.00 505 ASP A N 1
ATOM 3487 C CA . ASP A 1 505 ? 102.335 26.688 -168.437 1.00 73.00 505 ASP A CA 1
ATOM 3488 C C . ASP A 1 505 ? 101.549 25.989 -167.297 1.00 73.00 505 ASP A C 1
ATOM 3490 O O . ASP A 1 505 ? 100.315 25.914 -167.346 1.00 73.00 505 ASP A O 1
ATOM 3494 N N . CYS A 1 506 ? 102.234 25.609 -166.209 1.00 76.44 506 CYS A N 1
ATOM 3495 C CA . CYS A 1 506 ? 101.692 24.959 -165.009 1.00 76.44 506 CYS A CA 1
ATOM 3496 C C . CYS A 1 506 ? 101.019 23.586 -165.270 1.00 76.44 506 CYS A C 1
ATOM 3498 O O . CYS A 1 506 ? 100.158 23.178 -164.473 1.00 76.44 506 CYS A O 1
ATOM 3500 N N . ASP A 1 507 ? 101.368 22.857 -166.344 1.00 77.00 507 ASP A N 1
ATOM 3501 C CA . ASP A 1 507 ? 100.872 21.487 -166.606 1.00 77.00 507 ASP A CA 1
ATOM 3502 C C . ASP A 1 507 ? 101.594 20.396 -165.785 1.00 77.00 507 ASP A C 1
ATOM 3504 O O . ASP A 1 507 ? 101.051 19.296 -165.592 1.00 77.00 507 ASP A O 1
ATOM 3508 N N . GLY A 1 508 ? 102.764 20.720 -165.217 1.00 76.12 508 GLY A N 1
ATOM 3509 C CA . GLY A 1 508 ? 103.605 19.800 -164.449 1.00 76.12 508 GLY A CA 1
ATOM 3510 C C . GLY A 1 508 ? 104.748 19.160 -165.246 1.00 76.12 508 GLY A C 1
ATOM 3511 O O . GLY A 1 508 ? 105.260 18.109 -164.828 1.00 76.12 508 GLY A O 1
ATOM 3512 N N . ARG A 1 509 ? 105.134 19.748 -166.383 1.00 76.06 509 ARG A N 1
ATOM 3513 C CA . ARG A 1 509 ? 106.285 19.366 -167.223 1.00 76.06 509 ARG A CA 1
ATOM 3514 C C . ARG A 1 509 ? 107.240 20.546 -167.396 1.00 76.06 509 ARG A C 1
ATOM 3516 O O . ARG A 1 509 ? 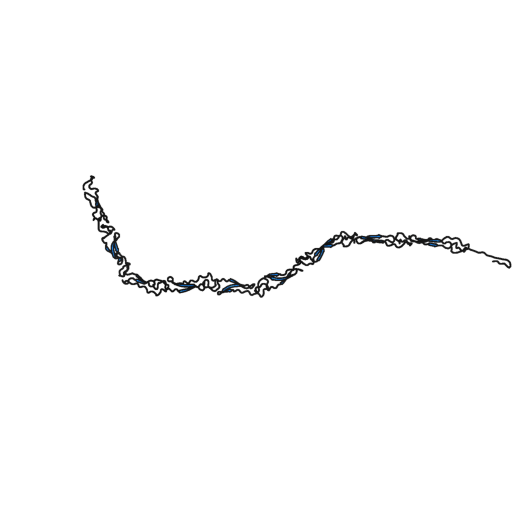107.092 21.542 -166.706 1.00 76.06 509 ARG A O 1
ATOM 3523 N N . VAL A 1 510 ? 108.328 20.312 -168.131 1.00 75.31 510 VAL A N 1
ATOM 3524 C CA . VAL A 1 510 ? 109.462 21.235 -168.260 1.00 75.31 510 VAL A CA 1
ATOM 3525 C C . VAL A 1 510 ? 110.145 21.011 -169.620 1.00 75.31 510 VAL A C 1
ATOM 3527 O O . VAL A 1 510 ? 110.580 19.887 -169.908 1.00 75.31 510 VAL A O 1
ATOM 3530 N N . ASP A 1 511 ? 110.313 22.082 -170.399 1.00 67.12 511 ASP A N 1
ATOM 3531 C CA . ASP A 1 511 ? 111.136 22.209 -171.624 1.00 67.12 511 ASP A CA 1
ATOM 3532 C C . ASP A 1 511 ? 110.731 21.350 -172.862 1.00 67.12 511 ASP A C 1
ATOM 3534 O O . ASP A 1 511 ? 111.576 21.057 -173.722 1.00 67.12 511 ASP A O 1
ATOM 3538 N N . GLU A 1 512 ? 109.485 20.876 -173.018 1.00 72.94 512 GLU A N 1
ATOM 3539 C CA . GLU A 1 512 ? 109.187 19.845 -174.040 1.00 72.94 512 GLU A CA 1
ATOM 3540 C C . GLU A 1 512 ? 109.109 20.277 -175.530 1.00 72.94 512 GLU A C 1
ATOM 3542 O O . GLU A 1 512 ? 108.870 19.412 -176.384 1.00 72.94 512 GLU A O 1
ATOM 3547 N N . ALA A 1 513 ? 109.353 21.544 -175.901 1.00 69.81 513 ALA A N 1
ATOM 3548 C CA . ALA A 1 513 ? 109.121 22.048 -177.274 1.00 69.81 513 ALA A CA 1
ATOM 3549 C C . ALA A 1 513 ? 110.361 22.244 -178.206 1.00 69.81 513 ALA A C 1
ATOM 3551 O O . ALA A 1 513 ? 110.218 22.769 -179.315 1.00 69.81 513 ALA A O 1
ATOM 3552 N N . TRP A 1 514 ? 111.575 21.809 -177.832 1.00 68.75 514 TRP A N 1
ATOM 3553 C CA . TRP A 1 514 ? 112.858 22.223 -178.468 1.00 68.75 514 TRP A CA 1
ATOM 3554 C C . TRP A 1 514 ? 113.495 21.273 -179.544 1.00 68.75 514 TRP A C 1
ATOM 3556 O O . TRP A 1 514 ? 113.251 20.066 -179.542 1.00 68.75 514 TRP A O 1
ATOM 3566 N N . ALA A 1 515 ? 114.349 21.773 -180.481 1.00 60.50 515 ALA A N 1
ATOM 3567 C CA . ALA A 1 515 ? 114.893 21.006 -181.649 1.00 60.50 515 ALA A CA 1
ATOM 3568 C C . ALA A 1 515 ? 116.322 21.391 -182.196 1.00 60.50 515 ALA A C 1
ATOM 3570 O O . ALA A 1 515 ? 116.829 22.474 -181.920 1.00 60.50 515 ALA A O 1
ATOM 3571 N N . GLN A 1 516 ? 116.982 20.519 -183.006 1.00 55.34 516 GLN A N 1
ATOM 3572 C CA . GLN A 1 516 ? 118.455 20.506 -183.316 1.00 55.34 516 GLN A CA 1
ATOM 3573 C C . GLN A 1 516 ? 118.895 20.377 -184.828 1.00 55.34 516 GLN A C 1
ATOM 3575 O O . GLN A 1 516 ? 118.189 19.704 -185.583 1.00 55.34 516 GLN A O 1
ATOM 3580 N N . PRO A 1 517 ? 120.077 20.905 -185.284 1.00 54.81 517 PRO A N 1
ATOM 3581 C CA . PRO A 1 517 ? 120.613 20.795 -186.680 1.00 54.81 517 PRO A CA 1
ATOM 3582 C C . PRO A 1 517 ? 122.010 20.076 -186.907 1.00 54.81 517 PRO A C 1
ATOM 3584 O O . PRO A 1 517 ? 122.763 19.911 -185.951 1.00 54.81 517 PRO A O 1
ATOM 3587 N N . PRO A 1 518 ? 122.415 19.672 -188.156 1.00 54.72 518 PRO A N 1
ATOM 3588 C CA . PRO A 1 518 ? 123.579 18.770 -188.463 1.00 54.72 518 PRO A CA 1
ATOM 3589 C C . PRO A 1 518 ? 124.890 19.391 -189.074 1.00 54.72 518 PRO A C 1
ATOM 3591 O O . PRO A 1 518 ? 124.894 20.556 -189.469 1.00 54.72 518 PRO A O 1
ATOM 3594 N N . THR A 1 519 ? 126.016 18.628 -189.192 1.00 54.03 519 THR A N 1
ATOM 3595 C CA . THR A 1 519 ? 127.401 19.145 -189.490 1.00 54.03 519 THR A CA 1
ATOM 3596 C C . THR A 1 519 ? 128.391 18.250 -190.307 1.00 54.03 519 THR A C 1
ATOM 3598 O O . THR A 1 519 ? 128.595 17.085 -189.993 1.00 54.03 519 THR A O 1
ATOM 3601 N N . THR A 1 520 ? 129.153 18.829 -191.269 1.00 53.16 520 THR A N 1
ATOM 3602 C CA . THR A 1 520 ? 130.098 18.119 -192.194 1.00 53.16 520 THR A CA 1
ATOM 3603 C C . THR A 1 520 ? 131.514 18.779 -192.346 1.00 53.16 520 THR A C 1
ATOM 3605 O O . THR A 1 520 ? 131.724 19.868 -191.819 1.00 53.16 520 THR A O 1
ATOM 3608 N N . CYS A 1 521 ? 132.515 18.179 -193.040 1.00 52.25 521 CYS A N 1
ATOM 3609 C CA . CYS A 1 521 ? 133.921 18.683 -193.155 1.00 52.25 521 CYS A CA 1
ATOM 3610 C C . CYS A 1 521 ? 134.763 17.963 -194.261 1.00 52.25 521 CYS A C 1
ATOM 3612 O O . CYS A 1 521 ? 134.641 16.751 -194.357 1.00 52.25 521 CYS A O 1
ATOM 3614 N N . GLY A 1 522 ? 135.676 18.594 -195.047 1.00 51.00 522 GLY A N 1
ATOM 3615 C CA . GLY A 1 522 ? 136.272 17.935 -196.252 1.00 51.00 522 GLY A CA 1
ATOM 3616 C C . GLY A 1 522 ? 137.676 18.327 -196.823 1.00 51.00 522 GLY A C 1
ATOM 3617 O O . GLY A 1 522 ? 138.185 19.410 -196.549 1.00 51.00 522 GLY A O 1
ATOM 3618 N N . ARG A 1 523 ? 138.181 17.464 -197.753 1.00 49.41 523 ARG A N 1
ATOM 3619 C CA . ARG A 1 523 ? 139.270 17.551 -198.798 1.00 49.41 523 ARG A CA 1
ATOM 3620 C C . ARG A 1 523 ? 140.599 16.724 -198.687 1.00 49.41 523 ARG A C 1
ATOM 3622 O O . ARG A 1 523 ? 141.543 17.066 -197.983 1.00 49.41 523 ARG A O 1
ATOM 3629 N N . GLY A 1 524 ? 140.770 15.731 -199.580 1.00 56.03 524 GLY A N 1
ATOM 3630 C CA . GLY A 1 524 ? 142.011 14.941 -199.757 1.00 56.03 524 GLY A CA 1
ATOM 3631 C C . GLY A 1 524 ? 142.151 13.787 -198.755 1.00 56.03 524 GLY A C 1
ATOM 3632 O O . GLY A 1 524 ? 141.144 13.225 -198.341 1.00 56.03 524 GLY A O 1
ATOM 3633 N N . THR A 1 525 ? 143.373 13.460 -198.308 1.00 55.75 525 THR A N 1
ATOM 3634 C CA . THR A 1 525 ? 143.591 12.547 -197.158 1.00 55.75 525 THR A CA 1
ATOM 3635 C C . THR A 1 525 ? 143.029 13.084 -195.833 1.00 55.75 525 THR A C 1
ATOM 3637 O O . THR A 1 525 ? 143.074 12.381 -194.831 1.00 55.75 525 THR A O 1
ATOM 3640 N N . CYS A 1 526 ? 142.460 14.294 -195.835 1.00 52.31 526 CYS A N 1
ATOM 3641 C CA . CYS A 1 526 ? 141.613 14.834 -194.778 1.00 52.31 526 CYS A CA 1
ATOM 3642 C C . CYS A 1 526 ? 140.238 15.213 -195.366 1.00 52.31 526 CYS A C 1
ATOM 3644 O O . CYS A 1 526 ? 139.981 16.387 -195.609 1.00 52.31 526 CYS A O 1
ATOM 3646 N N . ALA A 1 527 ? 139.353 14.244 -195.641 1.00 46.25 527 ALA A N 1
ATOM 3647 C CA . ALA A 1 527 ? 138.010 14.515 -196.173 1.00 46.25 527 ALA A CA 1
ATOM 3648 C C . ALA A 1 527 ? 136.911 13.654 -195.540 1.00 46.25 527 ALA A C 1
ATOM 3650 O O . ALA A 1 527 ? 136.899 12.445 -195.745 1.00 46.25 527 ALA A O 1
ATOM 3651 N N . ALA A 1 528 ? 135.969 14.278 -194.836 1.00 56.72 528 ALA A N 1
ATOM 3652 C CA . ALA A 1 528 ? 134.798 13.628 -194.255 1.00 56.72 528 ALA A CA 1
ATOM 3653 C C . ALA A 1 528 ? 133.498 14.116 -194.937 1.00 56.72 528 ALA A C 1
ATOM 3655 O O . ALA A 1 528 ? 133.531 14.701 -196.021 1.00 56.72 528 ALA A O 1
ATOM 3656 N N . ASN A 1 529 ? 132.364 13.808 -194.306 1.00 54.28 529 ASN A N 1
ATOM 3657 C CA . ASN A 1 529 ? 131.155 14.624 -194.134 1.00 54.28 529 ASN A CA 1
ATOM 3658 C C . ASN A 1 529 ? 130.240 13.849 -193.149 1.00 54.28 529 ASN A C 1
ATOM 3660 O O . ASN A 1 529 ? 130.342 12.622 -193.099 1.00 54.28 529 ASN A O 1
ATOM 3664 N N . GLY A 1 530 ? 129.422 14.542 -192.345 1.00 53.69 530 GLY A N 1
ATOM 3665 C CA . GLY A 1 530 ? 128.566 13.981 -191.283 1.00 53.69 530 GLY A CA 1
ATOM 3666 C C . GLY A 1 530 ? 127.098 14.375 -191.421 1.00 53.69 530 GLY A C 1
ATOM 3667 O O . GLY A 1 530 ? 126.837 15.566 -191.690 1.00 53.69 530 GLY A O 1
#

Radius of gyration: 111.76 Å; chains: 1; bounding box: 246×95×296 Å

Sequence (530 aa):
NGLDDDCDDATDEQLSRACYPGPPGTQGVGACRGGNQSCVGGAFGVCQGAVVPVDEICNGLDDDCDGRVDENNPGSGAACNTGGVGVCGVGVVACRDGALRCDPVSFGDAEQCDGEDDDCDGRTDEGRLSCGVGACRREVDACLNGQPRNCVPGQPSAADALCDGVDDDCDGRVDEDYFVLPTQCGQGPCARQGQRRCEGGREVNTCQPGSPSPNDATCDNVDEDCDGRFDEDFVDFASTCGTGACARPGLVTCAFGRTQNDCQPGFPAPTDPTCDGIDDDCDGVVDENVTPTGTSCGTGVCAANGQRVCRQGAFVDTCQPRQGAPSDPTCDGVDDDCDGRVDENYAPLAVSCGAGVCAAQGQTRCVGGQVVEQCTPGASTGPDTVCDGLDSDCDGRTDESFAARDTTCGAGACVANGRLRCVGGQQVDSCVPPAPGGSDASCDGVDSDCDGQTDEDFVASATACGVGACVAQGQSTCVGGALGDTCQPGPTTGADDDCDGVDDDCDGRVDEAWAQPPTTCGRGTCAANG

pLDDT: mean 83.17, std 8.3, range [46.25, 94.56]